Protein AF-0000000078704889 (afdb_homodimer)

Nearest PDB structures (foldseek):
  6ywx-assembly1_5  TM=8.120E-01  e=1.364E-15  Neurospora crassa OR74A
  7odt-assembly1_c  TM=8.079E-01  e=2.247E-14  Homo sapiens
  7o9m-assembly1_c  TM=8.014E-01  e=1.090E-13  Homo sapiens
  5mrc-assembly1_5  TM=7.726E-01  e=6.892E-14  Saccharomyces cerevisiae
  7r97-assembly1_B  TM=5.835E-01  e=5.509E-12  Escherichia coli K-12

pLDDT: mean 70.68, std 30.97, range [15.88, 98.62]

InterPro domains:
  IPR000999 Ribonuclease III domain [PF14622] (103-227)
  IPR000999 Ribonuclease III domain [PS50142] (88-213)
  IPR000999 Ribonuclease III domain [SM00535] (103-234)
  IPR000999 Ribonuclease III domain [cd00593] (103-233)
  IPR014720 Double-stranded RNA-binding domain [SM00358] (245-313)
  IPR036389 Ribonuclease III, endonuclease domain superfamily [G3DSA:1.10.1520.10] (62-235)
  IPR036389 Ribonuclease III, endonuclease domain superfamily [SSF69065] (86-232)
  IPR044443 Large ribosomal subunit protein mL44, dsRNA binding domain, fungi [cd19873] (228-315)
  IPR044444 Large ribosomal subunit protein mL44, dsRNA binding domain, metazoa [PF22892] (241-327)

Solvent-accessible surface area (backbone atoms only — not comparable to full-atom values): 40561 Å² total; per-residue (Å²): 132,91,73,92,70,95,81,94,80,95,79,93,76,88,87,79,90,78,88,74,87,79,79,86,74,84,79,84,79,80,86,74,83,80,83,72,78,76,80,73,80,76,74,78,74,76,72,76,80,73,79,83,69,79,79,76,81,71,81,74,79,70,78,77,72,75,74,72,76,71,77,72,70,71,70,74,73,74,66,66,58,82,72,47,62,64,56,53,51,51,41,26,68,73,60,35,58,78,68,95,46,72,63,52,60,53,35,26,28,21,36,61,72,51,32,85,84,35,19,53,55,28,22,55,47,10,49,32,48,51,50,33,57,47,39,55,47,50,53,52,32,24,69,63,37,50,45,70,54,47,49,50,51,44,49,55,66,65,25,59,68,46,35,16,49,45,21,52,76,65,47,43,78,80,63,47,37,37,61,60,71,74,60,84,81,70,80,84,45,56,65,54,45,34,51,49,35,20,43,32,37,23,7,46,42,17,46,35,22,60,77,61,16,53,66,51,29,48,52,52,44,46,65,57,56,66,63,45,87,65,68,55,64,60,52,47,50,57,50,38,72,72,42,64,31,62,59,50,49,41,51,52,26,52,75,68,71,42,55,69,65,42,77,40,81,74,44,74,42,46,81,89,41,101,65,34,38,26,32,22,34,28,21,44,73,90,42,75,59,22,49,20,61,23,76,38,66,69,50,2,43,45,39,4,33,40,40,28,47,48,56,53,31,62,41,67,50,86,87,68,80,52,35,85,65,61,58,77,77,75,59,73,76,64,65,59,77,71,81,74,77,80,129,136,90,78,78,86,78,78,88,78,82,75,90,72,90,80,82,80,73,87,84,83,85,76,84,72,83,76,74,85,76,87,76,86,83,82,76,82,79,81,73,75,77,73,77,75,76,75,78,77,74,81,80,71,78,78,76,82,72,82,76,78,71,76,77,71,74,73,72,74,73,77,70,73,69,70,73,71,75,67,65,59,81,71,48,62,63,56,53,50,50,42,26,69,72,59,33,60,77,67,96,47,72,63,53,58,52,36,27,28,21,36,60,72,51,31,84,82,36,20,54,56,29,23,55,45,10,48,32,46,52,51,32,57,47,40,54,46,51,51,52,31,24,68,63,36,50,45,70,56,47,50,50,50,42,48,55,64,65,26,59,68,47,36,17,48,45,20,54,76,64,48,43,78,80,64,47,38,37,60,62,69,77,59,85,82,73,80,87,42,56,65,55,47,35,52,50,35,20,43,32,38,23,6,46,42,18,44,36,22,59,75,63,16,53,66,52,27,49,52,52,43,48,65,58,55,66,63,45,86,66,68,53,65,60,52,49,49,56,50,36,72,70,46,63,31,62,60,51,48,40,52,52,27,51,76,68,71,43,56,69,65,42,80,41,81,73,46,73,43,45,81,90,41,102,63,34,38,26,32,21,33,28,23,44,74,90,44,75,58,22,50,19,60,25,76,38,65,69,50,2,44,46,38,4,34,40,42,27,47,48,56,54,32,62,41,68,49,87,86,68,83,52,35,85,66,63,59,78,78,76,60,74,76,65,66,59,80,72,83,73,76,80,127

Secondary structure (DSSP, 8-state):
--------------------------------------------------------------------------TTS-------HHHHHHHHHHH----SSHHHHHHHTB-TTT-SS-SHHHHHHHHHHHHHHHHHHHHHH-TTS-HHHHHHHHHHHT-HHHHHHHHHHHTGGGT-B-GGGG----TTHHHHHHHHHHHHHHHHHHHHHHHH-HHHHHHHHIIIIISS---HHHHHHHHHHHS-HHHHHHHHHHHTT-PPEEEEEEEEE-TTSSS-EEEEEEEETTEEEEEEEESSHHHHHHHHHHHHHHHHHT---SS---GGGS-GGG-------------/--------------------------------------------------------------------------TTS-------HHHHHHHHHHH----SSHHHHHHHTB-TTT-SS-SHHHHHHHHHHHHHHHHHHHHHH-TTS-HHHHHHHHHHHT-HHHHHHHHHHHTGGGT-B-GGGG----TTHHHHHHHHHHHHHHHHHHHHHHHH-HHHHHHHHIIIIISS---HHHHHHHHHHHS-HHHHHHHHHHHTT-PPEEEEEEEEE-TTSSS-EEEEEEEETTEEEEEEEESSHHHHHHHHHHHHHHHHHT---SSPPPGGGS-GGG-------------

Sequence (686 aa):
MNSLVVASLIASRSAVYSSRSIGTSTFCLAASSILATRISPTNTTIPCMPSLRNFSTSMIQSDLHSTTIALESDVSKDSKPLDNKAQVAAFSARTGILFDTPDILSLVMTHKSAHLESNDRYVYLGSTVLKTFVTEYVLAKYPLMQADIAERVIEAYISTSVVASVGQTLGVHLLMRWKGSTDANSNAVSDGVNTVRASVMHALIGAVYQHKGPHAARTLIHKHFLSRATDVQSIVEAQLKMDKPRKLLAITCKNLKKPKPISRLLGETGRLSSRSVFLVGVYCGIEKIGEGYGSSIKMAEQRACIDALSKHFLTQIKDITLPSDTTTDSEETTTFFEKLPEQMNSLVVASLIASRSAVYSSRSIGTSTFCLAASSILATRISPTNTTIPCMPSLRNFSTSMIQSDLHSTTIALESDVSKDSKPLDNKAQVAAFSARTGILFDTPDILSLVMTHKSAHLESNDRYVYLGSTVLKTFVTEYVLAKYPLMQADIAERVIEAYISTSVVASVGQTLGVHLLMRWKGSTDANSNAVSDGVNTVRASVMHALIGAVYQHKGPHAARTLIHKHFLSRATDVQSIVEAQLKMDKPRKLLAITCKNLKKPKPISRLLGETGRLSSRSVFLVGVYCGIEKIGEGYGSSIKMAEQRACIDALSKHFLTQIKDITLPSDTTTDSEETTTFFEKLPEQ

Radius of gyration: 35.16 Å; Cα contacts (8 Å, |Δi|>4): 835; chains: 2; bounding box: 85×105×104 Å

Organism: Batrachochytrium dendrobatidis (strain JAM81 / FGSC 10211) (NCBI:txid684364)

Foldseek 3Di:
DDDDDDDDDDDDDDDDDDDDDDDDDPDPDDPDDPPPPPPDPDPPDPPDPDDPDDPDPPPPPPPPPVPPPPPPPVLPPPPPDLVPPVVVVVLCVQQVDDFPDPVLLLQLQEDCQSDVSHLQVLLVQLLVLLLVLLLLVLCQFFVQADPVLSVQLSCQLLPLQNLLVLLVVSPSLVRHDHPCVPPPDDPVCPVVSSNSSSSSSSSSLSSCCVRVHSVRSSVSSCVRRVPDDDPSLVSLLVVLLVPQLQVVLQVSCVVVVFAGKDKDWDDWPQPVHPQIKTKMFIDTVPDTQFIAIDSDPVRRVSRRSSRNVSVNRNRTDDDTDGPVNDPPPVPPPPPPDDDDPDD/DPDPPDDPPDDDDDDDDDDDDDDPDPDPDDDDDDDDDDPDPPPPDPPPPDDPDDPDPPPPPPPPPVPPPPPCPVLPPPPPDLVPPVVVVVLCVQQVDDFPDPVLLLQLQEDCQSDVSHLQVLLVQLLVLLLVLLLLVLCQFFVQADPVLSVQLSCQLLPLQNLLVLLVVSPSLVRHDHPCVPPPDDPVCPVVSSNSSSSSSSSSLSSCCVRVHSVRSSVSSCVRRVPDDDPSLVSLLVVLLVVQLQVVLQVSCVVVVFAGKDKDWDDWPQPVHPQIKTKMFIDTVPDTQFIAIDSDPVRRVSRRSSRNVSVNRNRTDDDTDGPVNDPPPVPPPPPPDDDDPDD

Structure (mmCIF, N/CA/C/O backbone):
data_AF-0000000078704889-model_v1
#
loop_
_entity.id
_entity.type
_entity.pdbx_description
1 polymer 'RNase III domain-containing protein'
#
loop_
_atom_site.group_PDB
_atom_site.id
_atom_site.type_symbol
_atom_site.label_atom_id
_atom_site.label_alt_id
_atom_site.label_comp_id
_atom_site.label_asym_id
_atom_site.label_entity_id
_atom_site.label_seq_id
_atom_site.pdbx_PDB_ins_code
_atom_site.Cartn_x
_atom_site.Cartn_y
_atom_site.Cartn_z
_atom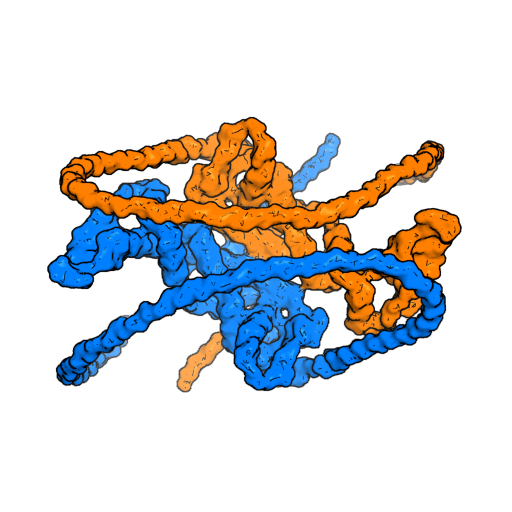_site.occupancy
_atom_site.B_iso_or_equiv
_atom_site.auth_seq_id
_atom_site.auth_comp_id
_atom_site.auth_asym_id
_atom_site.auth_atom_id
_atom_site.pdbx_PDB_model_num
ATOM 1 N N . MET A 1 1 ? -19.734 -46.719 20.797 1 18.75 1 MET A N 1
ATOM 2 C CA . MET A 1 1 ? -20.531 -47.531 19.891 1 18.75 1 MET A CA 1
ATOM 3 C C . MET A 1 1 ? -21.547 -46.688 19.141 1 18.75 1 MET A C 1
ATOM 5 O O . MET A 1 1 ? -22.453 -47.219 18.5 1 18.75 1 MET A O 1
ATOM 9 N N . ASN A 1 2 ? -21.719 -45.375 19.297 1 18.22 2 ASN A N 1
ATOM 10 C CA . ASN A 1 2 ? -22.938 -44.656 19.016 1 18.22 2 ASN A CA 1
ATOM 11 C C . ASN A 1 2 ? -23.188 -44.531 17.5 1 18.22 2 ASN A C 1
ATOM 13 O O . ASN A 1 2 ? -22.359 -44 16.766 1 18.22 2 ASN A O 1
ATOM 17 N N . SER A 1 3 ? -24.297 -45.219 16.797 1 19.09 3 SER A N 1
ATOM 18 C CA . SER A 1 3 ? -25 -45.719 15.625 1 19.09 3 SER A CA 1
ATOM 19 C C . SER A 1 3 ? -25.719 -44.625 14.875 1 19.09 3 SER A C 1
ATOM 21 O O . SER A 1 3 ? -26.719 -44.875 14.188 1 19.09 3 SER A O 1
ATOM 23 N N . LEU A 1 4 ? -25.469 -43.344 14.922 1 19.02 4 LEU A N 1
ATOM 24 C CA . LEU A 1 4 ? -26.578 -42.5 14.492 1 19.02 4 LEU A CA 1
ATOM 25 C C . LEU A 1 4 ? -26.953 -42.812 13.039 1 19.02 4 LEU A C 1
ATOM 27 O O . LEU A 1 4 ? -26.078 -42.812 12.164 1 19.02 4 LEU A O 1
ATOM 31 N N . VAL A 1 5 ? -28.266 -43.062 12.484 1 17.39 5 VAL A N 1
ATOM 32 C CA . VAL A 1 5 ? -29.266 -43.656 11.609 1 17.39 5 VAL A CA 1
ATOM 33 C C . VAL A 1 5 ? -29.547 -42.719 10.422 1 17.39 5 VAL A C 1
ATOM 35 O O . VAL A 1 5 ? -30.047 -43.156 9.391 1 17.39 5 VAL A O 1
ATOM 38 N N . VAL A 1 6 ? -29.266 -41.438 10.188 1 18.83 6 VAL A N 1
ATOM 39 C CA . VAL A 1 6 ? -30.359 -40.688 9.586 1 18.83 6 VAL A CA 1
ATOM 40 C C . VAL A 1 6 ? -30.594 -41.188 8.156 1 18.83 6 VAL A C 1
ATOM 42 O O . VAL A 1 6 ? -29.656 -41.219 7.348 1 18.83 6 VAL A O 1
ATOM 45 N N . ALA A 1 7 ? -31.844 -41.562 7.547 1 17.03 7 ALA A N 1
ATOM 46 C CA . ALA A 1 7 ? -32.688 -42.344 6.633 1 17.03 7 ALA A CA 1
ATOM 47 C C . ALA A 1 7 ? -32.812 -41.656 5.277 1 17.03 7 ALA A C 1
ATOM 49 O O . ALA A 1 7 ? -32.5 -42.25 4.242 1 17.03 7 ALA A O 1
ATOM 50 N N . SER A 1 8 ? -34 -40.938 4.824 1 17.31 8 SER A N 1
ATOM 51 C CA . SER A 1 8 ? -35.062 -41.375 3.928 1 17.31 8 SER A CA 1
ATOM 52 C C . SER A 1 8 ? -34.812 -40.875 2.506 1 17.31 8 SER A C 1
ATOM 54 O O . SER A 1 8 ? -34.062 -39.938 2.293 1 17.31 8 SER A O 1
ATOM 56 N N . LEU A 1 9 ? -35.906 -41.125 1.293 1 17.23 9 LEU A N 1
ATOM 57 C CA . LEU A 1 9 ? -36.344 -41.75 0.036 1 17.23 9 LEU A CA 1
ATOM 58 C C . LEU A 1 9 ? -36.719 -40.688 -0.993 1 17.23 9 LEU A C 1
ATOM 60 O O . LEU A 1 9 ? -36.875 -41 -2.176 1 17.23 9 LEU A O 1
ATOM 64 N N . ILE A 1 10 ? -36.969 -39.375 -0.945 1 17.42 10 ILE A N 1
ATOM 65 C CA . ILE A 1 10 ? -38.125 -38.938 -1.678 1 17.42 10 ILE A CA 1
ATOM 66 C C . ILE A 1 10 ? -37.844 -38.938 -3.176 1 17.42 10 ILE A C 1
ATOM 68 O O . ILE A 1 10 ? -36.844 -38.375 -3.617 1 17.42 10 ILE A O 1
ATOM 72 N N . ALA A 1 11 ? -38.812 -39.406 -4.273 1 16.72 11 ALA A N 1
ATOM 73 C CA . ALA A 1 11 ? -39.188 -40 -5.551 1 16.72 11 ALA A CA 1
ATOM 74 C C . ALA A 1 11 ? -39.375 -38.938 -6.633 1 16.72 11 ALA A C 1
ATOM 76 O O . ALA A 1 11 ? -39.125 -39.188 -7.816 1 16.72 11 ALA A O 1
ATOM 77 N N . SER A 1 12 ? -39.844 -37.719 -6.555 1 16.66 12 SER A N 1
ATOM 78 C CA . SER A 1 12 ? -40.906 -37.375 -7.492 1 16.66 12 SER A CA 1
ATOM 79 C C . SER A 1 12 ? -40.375 -37.188 -8.906 1 16.66 12 SER A C 1
ATOM 81 O O . SER A 1 12 ? -39.25 -36.688 -9.078 1 16.66 12 SER A O 1
ATOM 83 N N . ARG A 1 13 ? -41.188 -37.469 -10.195 1 16.41 13 ARG A N 1
ATOM 84 C CA . ARG A 1 13 ? -41.344 -37.969 -11.562 1 16.41 13 ARG A CA 1
ATOM 85 C C . ARG A 1 13 ? -41.344 -36.812 -12.57 1 16.41 13 ARG A C 1
ATOM 87 O O . ARG A 1 13 ? -41.281 -37.062 -13.773 1 16.41 13 ARG A O 1
ATOM 94 N N . SER A 1 14 ? -41.625 -35.562 -12.359 1 16.67 14 SER A N 1
ATOM 95 C CA . SER A 1 14 ? -42.531 -34.969 -13.352 1 16.67 14 SER A CA 1
ATOM 96 C C . SER A 1 14 ? -41.844 -34.875 -14.711 1 16.67 14 SER A C 1
ATOM 98 O O . SER A 1 14 ? -40.625 -34.656 -14.805 1 16.67 14 SER A O 1
ATOM 100 N N . ALA A 1 15 ? -42.688 -35 -15.875 1 17.16 15 ALA A N 1
ATOM 101 C CA . ALA A 1 15 ? -42.812 -35.406 -17.266 1 17.16 15 ALA A CA 1
ATOM 102 C C . ALA A 1 15 ? -42.25 -34.375 -18.219 1 17.16 15 ALA A C 1
ATOM 104 O O . ALA A 1 15 ? -41.938 -33.25 -17.797 1 17.16 15 ALA A O 1
ATOM 105 N N . VAL A 1 16 ? -43.031 -33.875 -19.328 1 17.02 16 VAL A N 1
ATOM 106 C CA . VAL A 1 16 ? -43.094 -34.188 -20.75 1 17.02 16 VAL A CA 1
ATOM 107 C C . VAL A 1 16 ? -42.594 -33 -21.578 1 17.02 16 VAL A C 1
ATOM 109 O O . VAL A 1 16 ? -41.781 -33.188 -22.5 1 17.02 16 VAL A O 1
ATOM 112 N N . TYR A 1 17 ? -43.25 -31.766 -21.656 1 16.89 17 TYR A N 1
ATOM 113 C CA . TYR A 1 17 ? -43.844 -31.328 -22.922 1 16.89 17 TYR A CA 1
ATOM 114 C C . TYR A 1 17 ? -42.781 -30.672 -23.812 1 16.89 17 TYR A C 1
ATOM 116 O O . TYR A 1 17 ? -41.812 -30.125 -23.312 1 16.89 17 TYR A O 1
ATOM 124 N N . SER A 1 18 ? -42.906 -30.719 -25.266 1 16.86 18 SER A N 1
ATOM 125 C CA . SER A 1 18 ? -42.344 -30.812 -26.609 1 16.86 18 SER A CA 1
ATOM 126 C C . SER A 1 18 ? -42.125 -29.438 -27.219 1 16.86 18 SER A C 1
ATOM 128 O O . SER A 1 18 ? -41.312 -29.281 -28.141 1 16.86 18 SER A O 1
ATOM 130 N N . SER A 1 19 ? -42.75 -28.312 -26.812 1 17.48 19 SER A N 1
ATOM 131 C CA . SER A 1 19 ? -43.219 -27.516 -27.938 1 17.48 19 SER A CA 1
ATOM 132 C C . SER A 1 19 ? -42.062 -26.828 -28.672 1 17.48 19 SER A C 1
ATOM 134 O O . SER A 1 19 ? -41.094 -26.406 -28.047 1 17.48 19 SER A O 1
ATOM 136 N N . ARG A 1 20 ? -42.062 -26.781 -30.125 1 17.69 20 ARG A N 1
ATOM 137 C CA . ARG A 1 20 ? -41.406 -26.688 -31.422 1 17.69 20 ARG A CA 1
ATOM 138 C C . ARG A 1 20 ? -41.219 -25.234 -31.844 1 17.69 20 ARG A C 1
ATOM 140 O O . ARG A 1 20 ? -40.938 -24.953 -33 1 17.69 20 ARG A O 1
ATOM 147 N N . SER A 1 21 ? -41.125 -24.219 -30.938 1 16.97 21 SER A N 1
ATOM 148 C CA . SER A 1 21 ? -41.406 -22.938 -31.578 1 16.97 21 SER A CA 1
ATOM 149 C C . SER A 1 21 ? -40.344 -22.609 -32.625 1 16.97 21 SER A C 1
ATOM 151 O O . SER A 1 21 ? -39.156 -22.828 -32.406 1 16.97 21 SER A O 1
ATOM 153 N N . ILE A 1 22 ? -40.812 -22.234 -33.844 1 18 22 ILE A N 1
ATOM 154 C CA . ILE A 1 22 ? -40.531 -22 -35.25 1 18 22 ILE A CA 1
ATOM 155 C C . ILE A 1 22 ? -39.594 -20.797 -35.406 1 18 22 ILE A C 1
ATOM 157 O O . ILE A 1 22 ? -39.594 -19.906 -34.531 1 18 22 ILE A O 1
ATOM 161 N N . GLY A 1 23 ? -38.969 -20.625 -36.625 1 17.98 23 GLY A N 1
ATOM 162 C CA . GLY A 1 23 ? -37.781 -20.266 -37.406 1 17.98 23 GLY A CA 1
ATOM 163 C C . GLY A 1 23 ? -37.781 -18.812 -37.812 1 17.98 23 GLY A C 1
ATOM 164 O O . GLY A 1 23 ? -36.875 -18.391 -38.562 1 17.98 23 GLY A O 1
ATOM 165 N N . THR A 1 24 ? -38.656 -17.844 -37.188 1 17.94 24 THR A N 1
ATOM 166 C CA . THR A 1 24 ? -38.969 -16.766 -38.125 1 17.94 24 THR A CA 1
ATOM 167 C C . THR A 1 24 ? -37.688 -16.016 -38.5 1 17.94 24 THR A C 1
ATOM 169 O O . THR A 1 24 ? -36.75 -15.891 -37.688 1 17.94 24 THR A O 1
ATOM 172 N N . SER A 1 25 ? -37.594 -15.539 -39.844 1 17.81 25 SER A N 1
ATOM 173 C CA . SER A 1 25 ? -36.844 -15.141 -41.031 1 17.81 25 SER A CA 1
ATOM 174 C C . SER A 1 25 ? -36.438 -13.664 -40.969 1 17.81 25 SER A C 1
ATOM 176 O O . SER A 1 25 ? -36.094 -13.078 -41.969 1 17.81 25 SER A O 1
ATOM 178 N N . THR A 1 26 ? -36 -13.117 -39.812 1 18.48 26 THR A N 1
ATOM 179 C CA . THR A 1 26 ? -35.906 -11.656 -39.781 1 18.48 26 THR A CA 1
ATOM 180 C C . THR A 1 26 ? -34.969 -11.148 -40.875 1 18.48 26 THR A C 1
ATOM 182 O O . THR A 1 26 ? -33.812 -11.633 -40.969 1 18.48 26 THR A O 1
ATOM 185 N N . PHE A 1 27 ? -35.562 -10.312 -41.812 1 17.53 27 PHE A N 1
ATOM 186 C CA . PHE A 1 27 ? -35.281 -9.594 -43.062 1 17.53 27 PHE A CA 1
ATOM 187 C C . PHE A 1 27 ? -34.188 -8.555 -42.844 1 17.53 27 PHE A C 1
ATOM 189 O O . PHE A 1 27 ? -34.156 -7.887 -41.812 1 17.53 27 PHE A O 1
ATOM 196 N N . CYS A 1 28 ? -33.031 -8.609 -43.625 1 18.86 28 CYS A N 1
ATOM 197 C CA . CYS A 1 28 ? -31.672 -8.148 -43.781 1 18.86 28 CYS A CA 1
ATOM 198 C C . CYS A 1 28 ? -31.641 -6.715 -44.312 1 18.86 28 CYS A C 1
ATOM 200 O O . CYS A 1 28 ? -30.609 -6.258 -44.812 1 18.86 28 CYS A O 1
ATOM 202 N N . LEU A 1 29 ? -32.844 -5.93 -43.969 1 16.8 29 LEU A N 1
ATOM 203 C CA . LEU A 1 29 ? -32.875 -4.84 -44.938 1 16.8 29 LEU A CA 1
ATOM 204 C C . LEU A 1 29 ? -31.578 -4.062 -44.938 1 16.8 29 LEU A C 1
ATOM 206 O O . LEU A 1 29 ? -30.828 -4.086 -43.938 1 16.8 29 LEU A O 1
ATOM 210 N N . ALA A 1 30 ? -31.516 -2.99 -45.906 1 17.03 30 ALA A N 1
ATOM 211 C CA . ALA A 1 30 ? -30.812 -2.355 -47 1 17.03 30 ALA A CA 1
ATOM 212 C C . ALA A 1 30 ? -30.016 -1.14 -46.531 1 17.03 30 ALA A C 1
ATOM 214 O O . ALA A 1 30 ? -30.594 -0.201 -45.969 1 17.03 30 ALA A O 1
ATOM 215 N N . ALA A 1 31 ? -28.797 -1.253 -46 1 18.66 31 ALA A N 1
ATOM 216 C CA . ALA A 1 31 ? -27.812 -0.302 -45.469 1 18.66 31 ALA A CA 1
ATOM 217 C C . ALA A 1 31 ? -27.422 0.727 -46.531 1 18.66 31 ALA A C 1
ATOM 219 O O . ALA A 1 31 ? -26.562 0.462 -47.375 1 18.66 31 ALA A O 1
ATOM 220 N N . SER A 1 32 ? -28.609 1.378 -47.094 1 15.88 32 SER A N 1
ATOM 221 C CA . SER A 1 32 ? -28.219 2.107 -48.281 1 15.88 32 SER A CA 1
ATOM 222 C C . SER A 1 32 ? -27.078 3.086 -48 1 15.88 32 SER A C 1
ATOM 224 O O . SER A 1 32 ? -26.703 3.273 -46.844 1 15.88 32 SER A O 1
ATOM 226 N N . SER A 1 33 ? -27.391 4.48 -48.25 1 16.91 33 SER A N 1
ATOM 227 C CA . SER A 1 33 ? -26.922 5.41 -49.281 1 16.91 33 SER A CA 1
ATOM 228 C C . SER A 1 33 ? -25.844 6.332 -48.719 1 16.91 33 SER A C 1
ATOM 230 O O . SER A 1 33 ? -25.906 6.746 -47.531 1 16.91 33 SER A O 1
ATOM 232 N N . ILE A 1 34 ? -24.609 6.406 -49.344 1 19.69 34 ILE A N 1
ATOM 233 C CA . ILE A 1 34 ? -23.203 6.816 -49.281 1 19.69 34 ILE A CA 1
ATOM 234 C C . ILE A 1 34 ? -23.109 8.336 -49.375 1 19.69 34 ILE A C 1
ATOM 236 O O . ILE A 1 34 ? -22.031 8.906 -49.281 1 19.69 34 ILE A O 1
ATOM 240 N N . LEU A 1 35 ? -24.328 9.148 -49.219 1 17.69 35 LEU A N 1
ATOM 241 C CA . LEU A 1 35 ? -24.094 10.297 -50.062 1 17.69 35 LEU A CA 1
ATOM 242 C C . LEU A 1 35 ? -22.953 11.156 -49.531 1 17.69 35 LEU A C 1
ATOM 244 O O . LEU A 1 35 ? -22.891 11.422 -48.344 1 17.69 35 LEU A O 1
ATOM 248 N N . ALA A 1 36 ? -21.875 11.422 -50.344 1 19.78 36 ALA A N 1
ATOM 249 C CA . ALA A 1 36 ? -20.516 11.969 -50.469 1 19.78 36 ALA A CA 1
ATOM 250 C C . ALA A 1 36 ? -20.531 13.484 -50.312 1 19.78 36 ALA A C 1
ATOM 252 O O . ALA A 1 36 ? -19.469 14.117 -50.344 1 19.78 36 ALA A O 1
ATOM 253 N N . THR A 1 37 ? -21.641 14.07 -49.562 1 17.77 37 THR A N 1
ATOM 254 C CA . THR A 1 37 ? -21.688 15.445 -50.031 1 17.77 37 THR A CA 1
ATOM 255 C C . THR A 1 37 ? -20.406 16.188 -49.719 1 17.77 37 THR A C 1
ATOM 257 O O . THR A 1 37 ? -19.844 16.016 -48.625 1 17.77 37 THR A O 1
ATOM 260 N N . ARG A 1 38 ? -19.828 16.891 -50.688 1 19.39 38 ARG A N 1
ATOM 261 C CA . ARG A 1 38 ? -18.656 17.625 -51.156 1 19.39 38 ARG A CA 1
ATOM 262 C C . ARG A 1 38 ? -18.469 18.922 -50.406 1 19.39 38 ARG A C 1
ATOM 264 O O . ARG A 1 38 ? -19.219 19.891 -50.594 1 19.39 38 ARG A O 1
ATOM 271 N N . ILE A 1 39 ? -18.391 18.828 -49 1 19.27 39 ILE A N 1
ATOM 272 C CA . ILE A 1 39 ? -18.484 20.109 -48.312 1 19.27 39 ILE A CA 1
ATOM 273 C C . ILE A 1 39 ? -17.312 21 -48.75 1 19.27 39 ILE A C 1
ATOM 275 O O . ILE A 1 39 ? -16.156 20.594 -48.688 1 19.27 39 ILE A O 1
ATOM 279 N N . SER A 1 40 ? -17.719 22 -49.531 1 18.55 40 SER A N 1
ATOM 280 C CA . SER A 1 40 ? -16.938 23.016 -50.25 1 18.55 40 SER A CA 1
ATOM 281 C C . SER A 1 40 ? -16.078 23.812 -49.281 1 18.55 40 SER A C 1
ATOM 283 O O . SER A 1 40 ? -16.438 24.016 -48.125 1 18.55 40 SER A O 1
ATOM 285 N N . PRO A 1 41 ? -14.789 24.047 -49.625 1 21.94 41 PRO A N 1
ATOM 286 C CA . PRO A 1 41 ? -13.562 24.484 -48.969 1 21.94 41 PRO A CA 1
ATOM 287 C C . PRO A 1 41 ? -13.602 25.969 -48.594 1 21.94 41 PRO A C 1
ATOM 289 O O . PRO A 1 41 ? -12.633 26.484 -48.031 1 21.94 41 PRO A O 1
ATOM 292 N N . THR A 1 42 ? -14.945 26.516 -48.438 1 19.31 42 THR A N 1
ATOM 293 C CA . THR A 1 42 ? -14.812 27.938 -48.781 1 19.31 42 THR A CA 1
ATOM 294 C C . THR A 1 42 ? -13.766 28.609 -47.906 1 19.31 42 THR A C 1
ATOM 296 O O . THR A 1 42 ? -13.578 28.219 -46.75 1 19.31 42 THR A O 1
ATOM 299 N N . ASN A 1 43 ? -13.023 29.562 -48.469 1 20.22 43 ASN A N 1
ATOM 300 C CA . ASN A 1 43 ? -11.789 30.328 -48.469 1 20.22 43 ASN A CA 1
ATOM 301 C C . ASN A 1 43 ? -11.812 31.391 -47.375 1 20.22 43 ASN A C 1
ATOM 303 O O . ASN A 1 43 ? -10.938 32.25 -47.312 1 20.22 43 ASN A O 1
ATOM 307 N N . THR A 1 44 ? -12.727 31.188 -46.281 1 19.38 44 THR A N 1
ATOM 308 C CA . THR A 1 44 ? -13.039 32.5 -45.75 1 19.38 44 THR A CA 1
ATOM 309 C C . THR A 1 44 ? -11.781 33.219 -45.25 1 19.38 44 THR A C 1
ATOM 311 O O . THR A 1 44 ? -10.953 32.594 -44.562 1 19.38 44 THR A O 1
ATOM 314 N N . THR A 1 45 ? -11.57 34.375 -45.844 1 20.19 45 THR A N 1
ATOM 315 C CA . THR A 1 45 ? -10.57 35.438 -45.875 1 20.19 45 THR A CA 1
ATOM 316 C C . THR A 1 45 ? -10.352 36 -44.469 1 20.19 45 THR A C 1
ATOM 318 O O . THR A 1 45 ? -11.312 36.375 -43.781 1 20.19 45 THR A O 1
ATOM 321 N N . ILE A 1 46 ? -9.383 35.438 -43.75 1 21.42 46 ILE A N 1
ATOM 322 C CA . ILE A 1 46 ? -9.031 35.719 -42.375 1 21.42 46 ILE A CA 1
ATOM 323 C C . ILE A 1 46 ? -8.617 37.188 -42.25 1 21.42 46 ILE A C 1
ATOM 325 O O . ILE A 1 46 ? -7.59 37.594 -42.812 1 21.42 46 ILE A O 1
ATOM 329 N N . PRO A 1 47 ? -9.656 38.094 -42.469 1 20.33 47 PRO A N 1
ATOM 330 C CA . PRO A 1 47 ? -9.133 39.438 -42.562 1 20.33 47 PRO A CA 1
ATOM 331 C C . PRO A 1 47 ? -8.266 39.812 -41.344 1 20.33 47 PRO A C 1
ATOM 333 O O . PRO A 1 47 ? -8.391 39.219 -40.281 1 20.33 47 PRO A O 1
ATOM 336 N N . CYS A 1 48 ? -7.102 40.438 -41.656 1 21.34 48 CYS A N 1
ATOM 337 C CA . CYS A 1 48 ? -5.914 40.906 -40.938 1 21.34 48 CYS A CA 1
ATOM 338 C C . CYS A 1 48 ? -6.273 41.938 -39.875 1 21.34 48 CYS A C 1
ATOM 340 O O . CYS A 1 48 ? -6.938 42.938 -40.188 1 21.34 48 CYS A O 1
ATOM 342 N N . MET A 1 49 ? -6.641 41.406 -38.656 1 19.56 49 MET A N 1
ATOM 343 C CA . MET A 1 49 ? -7.141 42.25 -37.562 1 19.56 49 MET A CA 1
ATOM 344 C C . MET A 1 49 ? -6.238 43.469 -37.375 1 19.56 49 MET A C 1
ATOM 346 O O . MET A 1 49 ? -5.023 43.312 -37.219 1 19.56 49 MET A O 1
ATOM 350 N N . PRO A 1 50 ? -6.773 44.531 -37.906 1 19.62 50 PRO A N 1
ATOM 351 C CA . PRO A 1 50 ? -6.055 45.812 -37.906 1 19.62 50 PRO A CA 1
ATOM 352 C C . PRO A 1 50 ? -5.465 46.156 -36.531 1 19.62 50 PRO A C 1
ATOM 354 O O . PRO A 1 50 ? -5.828 45.531 -35.531 1 19.62 50 PRO A O 1
ATOM 357 N N . SER A 1 51 ? -4.645 47.188 -36.562 1 20.3 51 SER A N 1
ATOM 358 C CA . SER A 1 51 ? -3.629 47.938 -35.844 1 20.3 51 SER A CA 1
ATOM 359 C C . SER A 1 51 ? -4.207 48.531 -34.562 1 20.3 51 SER A C 1
ATOM 361 O O . SER A 1 51 ? -5.238 49.219 -34.625 1 20.3 51 SER A O 1
ATOM 363 N N . LEU A 1 52 ? -4.074 47.844 -33.438 1 19.62 52 LEU A N 1
ATOM 364 C CA . LEU A 1 52 ? -4.637 48.219 -32.125 1 19.62 52 LEU A CA 1
ATOM 365 C C . LEU A 1 52 ? -4.254 49.625 -31.75 1 19.62 52 LEU A C 1
ATOM 367 O O . LEU A 1 52 ? -3.07 49.969 -31.688 1 19.62 52 LEU A O 1
ATOM 371 N N . ARG A 1 53 ? -5.113 50.5 -32.281 1 19.39 53 ARG A N 1
ATOM 372 C CA . ARG A 1 53 ? -4.957 51.938 -31.969 1 19.39 53 ARG A CA 1
ATOM 373 C C . ARG A 1 53 ? -4.715 52.125 -30.484 1 19.39 53 ARG A C 1
ATOM 375 O O . ARG A 1 53 ? -5.059 51.281 -29.672 1 19.39 53 ARG A O 1
ATOM 382 N N . ASN A 1 54 ? -4.207 53.281 -30.172 1 20.7 54 ASN A N 1
ATOM 383 C CA . ASN A 1 54 ? -3.514 54.062 -29.141 1 20.7 54 ASN A CA 1
ATOM 384 C C . ASN A 1 54 ? -4.414 54.312 -27.938 1 20.7 54 ASN A C 1
ATOM 386 O O . ASN A 1 54 ? -4.625 55.469 -27.547 1 20.7 54 ASN A O 1
ATOM 390 N N . PHE A 1 55 ? -5.344 53.344 -27.531 1 19.88 55 PHE A N 1
ATOM 391 C CA . PHE A 1 55 ? -6.336 53.969 -26.672 1 19.88 55 PHE A CA 1
ATOM 392 C C . PHE A 1 55 ? -5.668 54.625 -25.469 1 19.88 55 PHE A C 1
ATOM 394 O O . PHE A 1 55 ? -4.672 54.125 -24.938 1 19.88 55 PHE A O 1
ATOM 401 N N . SER A 1 56 ? -5.984 55.906 -25.328 1 20.81 56 SER A N 1
ATOM 402 C CA . SER A 1 56 ? -5.734 56.969 -24.359 1 20.81 56 SER A CA 1
ATOM 403 C C . SER A 1 56 ? -6.039 56.5 -22.938 1 20.81 56 SER A C 1
ATOM 405 O O . SER A 1 56 ? -7.023 55.781 -22.719 1 20.81 56 SER A O 1
ATOM 407 N N . THR A 1 57 ? -4.984 56.344 -22.094 1 20.8 57 THR A N 1
ATOM 408 C CA . THR A 1 57 ? -4.785 55.844 -20.75 1 20.8 57 THR A CA 1
ATOM 409 C C . THR A 1 57 ? -5.664 56.625 -19.75 1 20.8 57 THR A C 1
ATOM 411 O O . THR A 1 57 ? -5.324 57.719 -19.328 1 20.8 57 THR A O 1
ATOM 414 N N . SER A 1 58 ? -6.965 57.031 -20.172 1 22.02 58 SER A N 1
ATOM 415 C CA . SER A 1 58 ? -7.625 57.781 -19.109 1 22.02 58 SER A CA 1
ATOM 416 C C . SER A 1 58 ? -7.621 57 -17.812 1 22.02 58 SER A C 1
ATOM 418 O O . SER A 1 58 ? -7.773 55.781 -17.797 1 22.02 58 SER A O 1
ATOM 420 N N . MET A 1 59 ? -7.094 57.656 -16.703 1 21.64 59 MET A N 1
ATOM 421 C CA . MET A 1 59 ? -6.723 57.344 -15.328 1 21.64 59 MET A CA 1
ATOM 422 C C . MET A 1 59 ? -7.934 56.875 -14.531 1 21.64 59 MET A C 1
ATOM 424 O O . MET A 1 59 ? -8.742 57.688 -14.078 1 21.64 59 MET A O 1
ATOM 428 N N . ILE A 1 60 ? -8.828 55.938 -15.109 1 21.89 60 ILE A N 1
ATOM 429 C CA . ILE A 1 60 ? -10.023 55.688 -14.312 1 21.89 60 ILE A CA 1
ATOM 430 C C . ILE A 1 60 ? -9.625 55.25 -12.914 1 21.89 60 ILE A C 1
ATOM 432 O O . ILE A 1 60 ? -8.867 54.281 -12.766 1 21.89 60 ILE A O 1
ATOM 436 N N . GLN A 1 61 ? -9.719 56.094 -11.938 1 22.81 61 GLN A N 1
ATOM 437 C CA . GLN A 1 61 ? -9.656 56.031 -10.484 1 22.81 61 GLN A CA 1
ATOM 438 C C . GLN A 1 61 ? -10.594 54.938 -9.961 1 22.81 61 GLN A C 1
ATOM 440 O O . GLN A 1 61 ? -11.742 55.219 -9.602 1 22.81 61 GLN A O 1
ATOM 445 N N . SER A 1 62 ? -10.82 53.812 -10.75 1 22.92 62 SER A N 1
ATOM 446 C CA . SER A 1 62 ? -11.922 52.969 -10.281 1 22.92 62 SER A CA 1
ATOM 447 C C . SER A 1 62 ? -11.703 52.531 -8.844 1 22.92 62 SER A C 1
ATOM 449 O O . SER A 1 62 ? -10.578 52.219 -8.445 1 22.92 62 SER A O 1
ATOM 451 N N . ASP A 1 63 ? -12.609 52.969 -7.93 1 25.44 63 ASP A N 1
ATOM 452 C CA . ASP A 1 63 ? -12.953 52.594 -6.555 1 25.44 63 ASP A CA 1
ATOM 453 C C . ASP A 1 63 ? -13.023 51.094 -6.391 1 25.44 63 ASP A C 1
ATOM 455 O O . ASP A 1 63 ? -13.844 50.438 -7.035 1 25.44 63 ASP A O 1
ATOM 459 N N . LEU A 1 64 ? -11.867 50.5 -6.332 1 23.95 64 LEU A N 1
ATOM 460 C CA . LEU A 1 64 ? -11.805 49.062 -6.043 1 23.95 64 LEU A CA 1
ATOM 461 C C . LEU A 1 64 ? -12.68 48.719 -4.844 1 23.95 64 LEU A C 1
ATOM 463 O O . LEU A 1 64 ? -12.328 49.031 -3.703 1 23.95 64 LEU A O 1
ATOM 467 N N . HIS A 1 65 ? -14.031 49 -4.945 1 25.97 65 HIS A N 1
ATOM 468 C CA . HIS A 1 65 ? -14.914 48.375 -3.969 1 25.97 65 HIS A CA 1
ATOM 469 C C . HIS A 1 65 ? -14.594 46.875 -3.828 1 25.97 65 HIS A C 1
ATOM 471 O O . HIS A 1 65 ? -14.672 46.125 -4.801 1 25.97 65 HIS A O 1
ATOM 477 N N . SER A 1 66 ? -13.617 46.625 -3.033 1 24.78 66 SER A N 1
ATOM 478 C CA . SER A 1 66 ? -13.312 45.281 -2.574 1 24.78 66 SER A CA 1
ATOM 479 C C . SER A 1 66 ? -14.578 44.531 -2.152 1 24.78 66 SER A C 1
ATOM 481 O O . SER A 1 66 ? -15.219 44.906 -1.169 1 24.78 66 SER A O 1
ATOM 483 N N . THR A 1 67 ? -15.531 44.312 -3.105 1 27.19 67 THR A N 1
ATOM 484 C CA . THR A 1 67 ? -16.578 43.375 -2.738 1 27.19 67 THR A CA 1
ATOM 485 C C . THR A 1 67 ? -15.961 42.094 -2.145 1 27.19 67 THR A C 1
ATOM 487 O O . THR A 1 67 ? -15.281 41.344 -2.842 1 27.19 67 THR A O 1
ATOM 490 N N . THR A 1 68 ? -15.594 42.188 -0.881 1 26.25 68 THR A N 1
ATOM 491 C CA . THR A 1 68 ? -15.336 41 -0.062 1 26.25 68 THR A CA 1
ATOM 492 C C . THR A 1 68 ? -16.484 40 -0.196 1 26.25 68 THR A C 1
ATOM 494 O O . THR A 1 68 ? -17.609 40.281 0.205 1 26.25 68 THR A O 1
ATOM 497 N N . ILE A 1 69 ? -16.656 39.438 -1.349 1 26.92 69 ILE A N 1
ATOM 498 C CA . ILE A 1 69 ? -17.578 38.312 -1.35 1 26.92 69 ILE A CA 1
ATOM 499 C C . ILE A 1 69 ? -17.25 37.375 -0.194 1 26.92 69 ILE A C 1
ATOM 501 O O . ILE A 1 69 ? -16.188 36.75 -0.188 1 26.92 69 ILE A O 1
ATOM 505 N N . ALA A 1 70 ? -17.719 37.719 1.013 1 29.88 70 ALA A N 1
ATOM 506 C CA . ALA A 1 70 ? -17.828 36.812 2.15 1 29.88 70 ALA A CA 1
ATOM 507 C C . ALA A 1 70 ? -18.5 35.5 1.744 1 29.88 70 ALA A C 1
ATOM 509 O O . ALA A 1 70 ? -19.703 35.469 1.479 1 29.88 70 ALA A O 1
ATOM 510 N N . LEU A 1 71 ? -17.969 34.75 0.905 1 27.94 71 LEU A N 1
ATOM 511 C CA . LEU A 1 71 ? -18.516 33.406 0.839 1 27.94 71 LEU A CA 1
ATOM 512 C C . LEU A 1 71 ? -18.672 32.812 2.236 1 27.94 71 LEU A C 1
ATOM 514 O O . LEU A 1 71 ? -17.688 32.438 2.871 1 27.94 71 LEU A O 1
ATOM 518 N N . GLU A 1 72 ? -19.625 33.281 3.066 1 30.95 72 GLU A N 1
ATOM 519 C CA . GLU A 1 72 ? -20.156 32.625 4.262 1 30.95 72 GLU A CA 1
ATOM 520 C C . GLU A 1 72 ? -20.516 31.172 3.986 1 30.95 72 GLU A C 1
ATOM 522 O O . GLU A 1 72 ? -21.594 30.891 3.459 1 30.95 72 GLU A O 1
ATOM 527 N N . SER A 1 73 ? -19.812 30.438 3.248 1 33.56 73 SER A N 1
ATOM 528 C CA . SER A 1 73 ? -20.328 29.078 3.271 1 33.56 73 SER A CA 1
ATOM 529 C C . SER A 1 73 ? -20.547 28.594 4.699 1 33.56 73 SER A C 1
ATOM 531 O O . SER A 1 73 ? -19.625 28.562 5.508 1 33.56 73 SER A O 1
ATOM 533 N N . ASP A 1 74 ? -21.75 28.844 5.309 1 33.03 74 ASP A N 1
ATOM 534 C CA . ASP A 1 74 ? -22.438 28.375 6.516 1 33.03 74 ASP A CA 1
ATOM 535 C C . ASP A 1 74 ? -22.203 26.875 6.734 1 33.03 74 ASP A C 1
ATOM 537 O O . ASP A 1 74 ? -23.047 26.203 7.332 1 33.03 74 ASP A O 1
ATOM 541 N N . VAL A 1 75 ? -21.5 26.312 5.969 1 35.56 75 VAL A N 1
ATOM 542 C CA . VAL A 1 75 ? -21.375 24.875 6.191 1 35.56 75 VAL A CA 1
ATOM 543 C C . VAL A 1 75 ? -20.828 24.609 7.59 1 35.56 75 VAL A C 1
ATOM 545 O O . VAL A 1 75 ? -20.562 23.469 7.953 1 35.56 75 VAL A O 1
ATOM 548 N N . SER A 1 76 ? -20.312 25.641 8.289 1 37.31 76 SER A N 1
ATOM 549 C CA . SER A 1 76 ? -19.641 25.375 9.555 1 37.31 76 SER A CA 1
ATOM 550 C C . SER A 1 76 ? -20.625 24.828 10.586 1 37.31 76 SER A C 1
ATOM 552 O O . SER A 1 76 ? -20.203 24.219 11.578 1 37.31 76 SER A O 1
ATOM 554 N N . LYS A 1 77 ? -21.906 25.406 10.711 1 36.41 77 LYS A N 1
ATOM 555 C CA . LYS A 1 77 ? -22.719 25.297 11.922 1 36.41 77 LYS A CA 1
ATOM 556 C C . LYS A 1 77 ? -23.156 23.844 12.164 1 36.41 77 LYS A C 1
ATOM 558 O O . LYS A 1 77 ? -23.219 23.391 13.305 1 36.41 77 LYS A O 1
ATOM 563 N N . ASP A 1 78 ? -23.906 23.266 11.211 1 35.44 78 ASP A N 1
ATOM 564 C CA . ASP A 1 78 ? -24.719 22.109 11.578 1 35.44 78 ASP A CA 1
ATOM 565 C C . ASP A 1 78 ? -23.891 20.828 11.555 1 35.44 78 ASP A C 1
ATOM 567 O O . ASP A 1 78 ? -24.109 19.953 10.703 1 35.44 78 ASP A O 1
ATOM 571 N N . SER A 1 79 ? -22.641 20.938 11.617 1 39.75 79 SER A N 1
ATOM 572 C CA . SER A 1 79 ? -22.078 19.609 11.828 1 39.75 79 SER A CA 1
ATOM 573 C C . SER A 1 79 ? -22.781 18.891 12.984 1 39.75 79 SER A C 1
ATOM 575 O O . SER A 1 79 ? -22.547 19.219 14.156 1 39.75 79 SER A O 1
ATOM 577 N N . LYS A 1 80 ? -23.984 18.469 12.773 1 39.91 80 LYS A N 1
ATOM 578 C CA . LYS A 1 80 ? -24.75 17.703 13.742 1 39.91 80 LYS A CA 1
ATOM 579 C C . LYS A 1 80 ? -23.859 16.672 14.438 1 39.91 80 LYS A C 1
ATOM 581 O O . LYS A 1 80 ? -23.188 15.875 13.781 1 39.91 80 LYS A O 1
ATOM 586 N N . PRO A 1 81 ? -23.422 16.891 15.648 1 48.31 81 PRO A N 1
ATOM 587 C CA . PRO A 1 81 ? -22.859 15.766 16.391 1 48.31 81 PRO A CA 1
ATOM 588 C C . PRO A 1 81 ? -23.469 14.43 15.984 1 48.31 81 PRO A C 1
ATOM 590 O O . PRO A 1 81 ? -24.594 14.391 15.477 1 48.31 81 PRO A O 1
ATOM 593 N N . LEU A 1 82 ? -22.703 13.477 15.555 1 53.62 82 LEU A N 1
ATOM 594 C CA . LEU A 1 82 ? -23.375 12.188 15.531 1 53.62 82 LEU A CA 1
ATOM 595 C C . LEU A 1 82 ? -24.516 12.156 16.547 1 53.62 82 LEU A C 1
ATOM 597 O O . LEU A 1 82 ? -24.266 12.078 17.766 1 53.62 82 LEU A O 1
ATOM 601 N N . ASP A 1 83 ? -25.312 13.18 16.516 1 52.84 83 ASP A N 1
ATOM 602 C CA . ASP A 1 83 ? -26.453 13.32 17.406 1 52.84 83 ASP A CA 1
ATOM 603 C C . ASP A 1 83 ? -26.953 11.961 17.875 1 52.84 83 ASP A C 1
ATOM 605 O O . ASP A 1 83 ? -27.484 11.836 18.984 1 52.84 83 ASP A O 1
ATOM 609 N N . ASN A 1 84 ? -26.703 10.812 17.125 1 67.88 84 ASN A N 1
ATOM 610 C CA . ASN A 1 84 ? -27.578 9.719 17.547 1 67.88 84 ASN A CA 1
ATOM 611 C C . ASN A 1 84 ? -26.812 8.672 18.344 1 67.88 84 ASN A C 1
ATOM 613 O O . ASN A 1 84 ? -26.266 7.723 17.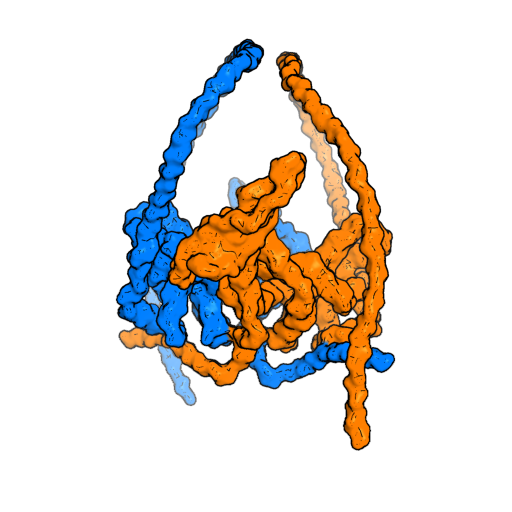781 1 67.88 84 ASN A O 1
ATOM 617 N N . LYS A 1 85 ? -26.375 8.992 19.562 1 77.5 85 LYS A N 1
ATOM 618 C CA . LYS A 1 85 ? -25.828 8.047 20.531 1 77.5 85 LYS A CA 1
ATOM 619 C C . LYS A 1 85 ? -26.391 6.645 20.328 1 77.5 85 LYS A C 1
ATOM 621 O O . LYS A 1 85 ? -25.656 5.66 20.438 1 77.5 85 LYS A O 1
ATOM 626 N N . ALA A 1 86 ? -27.609 6.742 19.938 1 82.38 86 ALA A N 1
ATOM 627 C CA . ALA A 1 86 ? -28.25 5.453 19.719 1 82.38 86 ALA A CA 1
ATOM 628 C C . ALA A 1 86 ? -27.688 4.746 18.5 1 82.38 86 ALA A C 1
ATOM 630 O O . ALA A 1 86 ? -27.453 3.533 18.516 1 82.38 86 ALA A O 1
ATOM 631 N N . GLN A 1 87 ? -27.422 5.5 17.516 1 85.06 87 GLN A N 1
ATOM 632 C CA . GLN A 1 87 ? -26.891 4.914 16.297 1 85.06 87 GLN A CA 1
ATOM 633 C C . GLN A 1 87 ? -25.453 4.445 16.484 1 85.06 87 GLN A C 1
ATOM 635 O O . GLN A 1 87 ? -25.062 3.4 15.961 1 85.06 87 GLN A O 1
ATOM 640 N N . VAL A 1 88 ? -24.797 5.207 17.203 1 86.81 88 VAL A N 1
ATOM 641 C CA . VAL A 1 88 ? -23.406 4.852 17.5 1 86.81 88 VAL A CA 1
ATOM 642 C C . VAL A 1 88 ? -23.359 3.57 18.328 1 86.81 88 VAL A C 1
ATOM 644 O O . VAL A 1 88 ? -22.562 2.676 18.062 1 86.81 88 VAL A O 1
ATOM 647 N N . ALA A 1 89 ? -24.25 3.555 19.297 1 85.94 89 ALA A N 1
ATOM 648 C CA . ALA A 1 89 ? -24.328 2.371 20.156 1 85.94 89 ALA A CA 1
ATOM 649 C C . ALA A 1 89 ? -24.719 1.138 19.344 1 85.94 89 ALA A C 1
ATOM 651 O O . ALA A 1 89 ? -24.172 0.052 19.547 1 85.94 89 ALA A O 1
ATOM 652 N N . ALA A 1 90 ? -25.641 1.342 18.469 1 87.19 90 ALA A N 1
ATOM 653 C CA . ALA A 1 90 ? -26.078 0.243 17.609 1 87.19 90 ALA A CA 1
ATOM 654 C C . ALA A 1 90 ? -24.953 -0.238 16.703 1 87.19 90 ALA A C 1
ATOM 656 O O . ALA A 1 90 ? -24.781 -1.442 16.5 1 87.19 90 ALA A O 1
ATOM 657 N N . PHE A 1 91 ? -24.219 0.636 16.234 1 90.81 91 PHE A N 1
ATOM 658 C CA . PHE A 1 91 ? -23.078 0.306 15.367 1 90.81 91 PHE A CA 1
ATOM 659 C C . PHE A 1 91 ? -22.031 -0.473 16.141 1 90.81 91 PHE A C 1
ATOM 661 O O . PHE A 1 91 ? -21.531 -1.501 15.664 1 90.81 91 PHE A O 1
ATOM 668 N N . SER A 1 92 ? -21.719 0.041 17.219 1 87.31 92 SER A N 1
ATOM 669 C CA . SER A 1 92 ? -20.719 -0.62 18.047 1 87.31 92 SER A CA 1
ATOM 670 C C . SER A 1 92 ? -21.156 -2.021 18.438 1 87.31 92 SER A C 1
ATOM 672 O O . SER A 1 92 ? -20.359 -2.951 18.484 1 87.31 92 SER A O 1
ATOM 674 N N . ALA A 1 93 ? -22.406 -2.152 18.719 1 86.69 93 ALA A N 1
ATOM 675 C CA . ALA A 1 93 ? -22.953 -3.455 19.094 1 86.69 93 ALA A CA 1
ATOM 676 C C . ALA A 1 93 ? -22.906 -4.43 17.922 1 86.69 93 ALA A C 1
ATOM 678 O O . ALA A 1 93 ? -22.609 -5.613 18.094 1 86.69 93 ALA A O 1
ATOM 679 N N . ARG A 1 94 ? -23.109 -3.928 16.781 1 85.19 94 ARG A N 1
ATOM 680 C CA . ARG A 1 94 ? -23.141 -4.746 15.578 1 85.19 94 ARG A CA 1
ATOM 681 C C . ARG A 1 94 ? -21.734 -5.152 15.164 1 85.19 94 ARG A C 1
ATOM 683 O O . ARG A 1 94 ? -21.516 -6.281 14.719 1 85.19 94 ARG A O 1
ATOM 690 N N . THR A 1 95 ? -20.797 -4.273 15.289 1 88.06 95 THR A N 1
ATOM 691 C CA . THR A 1 95 ? -19.469 -4.496 14.719 1 88.06 95 THR A CA 1
ATOM 692 C C . THR A 1 95 ? -18.484 -4.945 15.797 1 88.06 95 THR A C 1
ATOM 694 O O . THR A 1 95 ? -17.453 -5.547 15.492 1 88.06 95 THR A O 1
ATOM 697 N N . GLY A 1 96 ? -18.781 -4.539 16.984 1 88 96 GLY A N 1
ATOM 698 C CA . GLY A 1 96 ? -17.844 -4.789 18.078 1 88 96 GLY A CA 1
ATOM 699 C C . GLY A 1 96 ? -16.734 -3.762 18.156 1 88 96 GLY A C 1
ATOM 700 O O . GLY A 1 96 ? -15.773 -3.936 18.906 1 88 96 GLY A O 1
ATOM 701 N N . ILE A 1 97 ? -16.875 -2.764 17.406 1 88.69 97 ILE A N 1
ATOM 702 C CA . ILE A 1 97 ? -15.844 -1.737 17.375 1 88.69 97 ILE A CA 1
ATOM 703 C C . ILE A 1 97 ? -16.203 -0.611 18.344 1 88.69 97 ILE A C 1
ATOM 705 O O . ILE A 1 97 ? -17.203 0.077 18.172 1 88.69 97 ILE A O 1
ATOM 709 N N . LEU A 1 98 ? -15.438 -0.51 19.359 1 86.94 98 LEU A N 1
ATOM 710 C CA . LEU A 1 98 ? -15.617 0.548 20.359 1 86.94 98 LEU A CA 1
ATOM 711 C C . LEU A 1 98 ? -14.312 1.309 20.578 1 86.94 98 LEU A C 1
ATOM 713 O O . LEU A 1 98 ? -13.258 0.7 20.781 1 86.94 98 LEU A O 1
ATOM 717 N N . PHE A 1 99 ? -14.461 2.57 20.438 1 89.06 99 PHE A N 1
ATOM 718 C CA . PHE A 1 99 ? -13.297 3.402 20.719 1 89.06 99 PHE A CA 1
ATOM 719 C C . PHE A 1 99 ? -13.422 4.066 22.078 1 89.06 99 PHE A C 1
ATOM 721 O O . PHE A 1 99 ? -14.523 4.227 22.609 1 89.06 99 PHE A O 1
ATOM 728 N N . ASP A 1 100 ? -12.312 4.391 22.625 1 81.56 100 ASP A N 1
ATOM 729 C CA . ASP A 1 100 ? -12.281 4.98 23.969 1 81.56 100 ASP A CA 1
ATOM 730 C C . ASP A 1 100 ? -12.914 6.371 23.969 1 81.56 100 ASP A C 1
ATOM 732 O O . ASP A 1 100 ? -13.508 6.789 24.953 1 81.56 100 ASP A O 1
ATOM 736 N N . THR A 1 101 ? -12.766 7.062 22.922 1 81.19 101 THR A N 1
ATOM 737 C CA . THR A 1 101 ? -13.359 8.391 22.781 1 81.19 101 THR A CA 1
ATOM 738 C C . THR A 1 101 ? -14.359 8.422 21.625 1 81.19 101 THR A C 1
ATOM 740 O O . THR A 1 101 ? -14.047 7.992 20.516 1 81.19 101 THR A O 1
ATOM 743 N N . PRO A 1 102 ? -15.508 8.867 22.016 1 75.38 102 PRO A N 1
ATOM 744 C CA . PRO A 1 102 ? -16.531 8.914 20.969 1 75.38 102 PRO A CA 1
ATOM 745 C C . PRO A 1 102 ? -16.125 9.797 19.781 1 75.38 102 PRO A C 1
ATOM 747 O O . PRO A 1 102 ? -16.672 9.641 18.688 1 75.38 102 PRO A O 1
ATOM 750 N N . ASP A 1 103 ? -15.234 10.578 20.016 1 87.25 103 ASP A N 1
ATOM 751 C CA . ASP A 1 103 ? -14.828 11.531 19 1 87.25 103 ASP A CA 1
ATOM 752 C C . ASP A 1 103 ? -14.117 10.836 17.844 1 87.25 103 ASP A C 1
ATOM 754 O O . ASP A 1 103 ? -14.195 11.273 16.703 1 87.25 103 ASP A O 1
ATOM 758 N N . ILE A 1 104 ? -13.633 9.719 18.109 1 92.12 104 ILE A N 1
ATOM 759 C CA . ILE A 1 104 ? -12.883 9.008 17.078 1 92.12 104 ILE A CA 1
ATOM 760 C C . ILE A 1 104 ? -13.836 8.469 16.031 1 92.12 104 ILE A C 1
ATOM 762 O O . ILE A 1 104 ? -13.609 8.641 14.828 1 92.12 104 ILE A O 1
ATOM 766 N N . LEU A 1 105 ? -14.891 7.844 16.531 1 92.12 105 LEU A N 1
ATOM 767 C CA . LEU A 1 105 ? -15.844 7.281 15.594 1 92.12 105 LEU A CA 1
ATOM 768 C C . LEU A 1 105 ? -16.484 8.383 14.742 1 92.12 105 LEU A C 1
ATOM 770 O O . LEU A 1 105 ? -16.703 8.195 13.547 1 92.12 105 LEU A O 1
ATOM 774 N N . SER A 1 106 ? -16.75 9.477 15.367 1 90.81 106 SER A N 1
ATOM 775 C CA . SER A 1 106 ? -17.328 10.602 14.641 1 90.81 106 SER A CA 1
ATOM 776 C C . SER A 1 106 ? -16.391 11.078 13.531 1 90.81 106 SER A C 1
ATOM 778 O O . SER A 1 106 ? -16.828 11.336 12.414 1 90.81 106 SER A O 1
ATOM 780 N N . LEU A 1 107 ? -15.18 11.141 13.883 1 92.75 107 LEU A N 1
ATOM 781 C CA . LEU A 1 107 ? -14.18 11.555 12.906 1 92.75 107 LEU A CA 1
ATOM 782 C C . LEU A 1 107 ? -14.062 10.531 11.781 1 92.75 107 LEU A C 1
ATOM 784 O O . LEU A 1 107 ? -14 10.898 10.602 1 92.75 107 LEU A O 1
ATOM 788 N N . VAL A 1 108 ? -14.062 9.328 12.117 1 95.94 108 VAL A N 1
ATOM 789 C CA . VAL A 1 108 ? -13.93 8.227 11.172 1 95.94 108 VAL A CA 1
ATOM 790 C C . VAL A 1 108 ? -15.086 8.25 10.172 1 95.94 108 VAL A C 1
ATOM 792 O O . VAL A 1 108 ? -14.898 7.98 8.984 1 95.94 108 VAL A O 1
ATOM 795 N N . MET A 1 109 ? -16.219 8.68 10.633 1 94.5 109 MET A N 1
ATOM 796 C CA . MET A 1 109 ? -17.438 8.625 9.828 1 94.5 109 MET A CA 1
ATOM 797 C C . MET A 1 109 ? -17.578 9.883 8.977 1 94.5 109 MET A C 1
ATOM 799 O O . MET A 1 109 ? -18.516 9.992 8.172 1 94.5 109 MET A O 1
ATOM 803 N N . THR A 1 110 ? -16.656 10.719 9.031 1 93.62 110 THR A N 1
ATOM 804 C CA . THR A 1 110 ? -16.797 12.008 8.367 1 93.62 110 THR A CA 1
ATOM 805 C C . THR A 1 110 ? -15.906 12.078 7.129 1 93.62 110 THR A C 1
ATOM 807 O O . THR A 1 110 ? -14.672 12.055 7.234 1 93.62 110 THR A O 1
ATOM 810 N N . HIS A 1 111 ? -16.469 12.164 6.023 1 93 111 HIS A N 1
ATOM 811 C CA . HIS A 1 111 ? -15.758 12.328 4.758 1 93 111 HIS A CA 1
ATOM 812 C C . HIS A 1 111 ? -15.336 13.781 4.539 1 93 111 HIS A C 1
ATOM 814 O O . HIS A 1 111 ? -15.969 14.695 5.07 1 93 111 HIS A O 1
ATOM 820 N N . LYS A 1 112 ? -14.398 13.992 3.744 1 88.06 112 LYS A N 1
ATOM 821 C CA . LYS A 1 112 ? -13.836 15.328 3.525 1 88.06 112 LYS A CA 1
ATOM 822 C C . LYS A 1 112 ? -14.859 16.25 2.865 1 88.06 112 LYS A C 1
ATOM 824 O O . LYS A 1 112 ? -14.758 17.469 2.977 1 88.06 112 LYS A O 1
ATOM 829 N N . SER A 1 113 ? -15.781 15.672 2.203 1 85 113 SER A N 1
ATOM 830 C CA . SER A 1 113 ? -16.812 16.484 1.575 1 85 113 SER A CA 1
ATOM 831 C C . SER A 1 113 ? -17.719 17.141 2.619 1 85 113 SER A C 1
ATOM 833 O O . SER A 1 113 ? -18.422 18.109 2.326 1 85 113 SER A O 1
ATOM 835 N N . ALA A 1 114 ? -17.766 16.578 3.795 1 82.56 114 ALA A N 1
ATOM 836 C CA . ALA A 1 114 ? -18.609 17.094 4.863 1 82.56 114 ALA A CA 1
ATOM 837 C C . ALA A 1 114 ? -17.875 18.156 5.684 1 82.56 114 ALA A C 1
ATOM 839 O O . ALA A 1 114 ? -18.469 19.141 6.113 1 82.56 114 ALA A O 1
ATOM 840 N N . HIS A 1 115 ? -16.672 17.875 5.918 1 77.94 115 HIS A N 1
ATOM 841 C CA . HIS A 1 115 ? -15.891 18.734 6.789 1 77.94 115 HIS A CA 1
ATOM 842 C C . HIS A 1 115 ? -14.406 18.688 6.434 1 77.94 115 HIS A C 1
ATOM 844 O O . HIS A 1 115 ? -13.922 17.641 5.98 1 77.94 115 HIS A O 1
ATOM 850 N N . LEU A 1 116 ? -13.758 19.703 6.781 1 71.56 116 LEU A N 1
ATOM 851 C CA . LEU A 1 116 ? -12.328 19.766 6.508 1 71.56 116 LEU A CA 1
ATOM 852 C C . LEU A 1 116 ? -11.562 18.812 7.418 1 71.56 116 LEU A C 1
ATOM 854 O O . LEU A 1 116 ? -10.602 18.172 6.984 1 71.56 116 LEU A O 1
ATOM 858 N N . GLU A 1 117 ? -12.023 18.922 8.672 1 78.69 117 GLU A N 1
ATOM 859 C CA . GLU A 1 117 ? -11.492 17.875 9.555 1 78.69 117 GLU A CA 1
ATOM 860 C C . GLU A 1 117 ? -12.164 16.531 9.289 1 78.69 117 GLU A C 1
ATOM 862 O O . GLU A 1 117 ? -13.281 16.297 9.75 1 78.69 117 GLU A O 1
ATOM 867 N N . SER A 1 118 ? -11.477 15.719 8.508 1 89.75 118 SER A N 1
ATOM 868 C CA . SER A 1 118 ? -12.102 14.508 7.992 1 89.75 118 SER A CA 1
ATOM 869 C C . SER A 1 118 ? -11.289 13.273 8.359 1 89.75 118 SER A C 1
ATOM 871 O O . SER A 1 118 ? -10.344 13.352 9.148 1 89.75 118 SER A O 1
ATOM 873 N N . ASN A 1 119 ? -11.742 12.211 7.836 1 95.12 119 ASN A N 1
ATOM 874 C CA . ASN A 1 119 ? -11.18 10.906 8.18 1 95.12 119 ASN A CA 1
ATOM 875 C C . ASN A 1 119 ? -10.008 10.547 7.273 1 95.12 119 ASN A C 1
ATOM 877 O O . ASN A 1 119 ? -9.539 9.406 7.285 1 95.12 119 ASN A O 1
ATOM 881 N N . ASP A 1 120 ? -9.391 11.453 6.605 1 96.12 120 ASP A N 1
ATOM 882 C CA . ASP A 1 120 ? -8.453 11.172 5.523 1 96.12 120 ASP A CA 1
ATOM 883 C C . ASP A 1 120 ? -7.184 10.508 6.059 1 96.12 120 ASP A C 1
ATOM 885 O O . ASP A 1 120 ? -6.605 9.641 5.398 1 96.12 120 ASP A O 1
ATOM 889 N N . ARG A 1 121 ? -6.738 10.953 7.145 1 96.25 121 ARG A N 1
ATOM 890 C CA . ARG A 1 121 ? -5.535 10.352 7.711 1 96.25 121 ARG A CA 1
ATOM 891 C C . ARG A 1 121 ? -5.754 8.875 8.039 1 96.25 121 ARG A C 1
ATOM 893 O O . ARG A 1 121 ? -4.891 8.039 7.766 1 96.25 121 ARG A O 1
ATOM 900 N N . TYR A 1 122 ? -6.926 8.602 8.594 1 97.62 122 TYR A N 1
ATOM 901 C CA . TYR A 1 122 ? -7.273 7.211 8.883 1 97.62 122 TYR A CA 1
ATOM 902 C C . TYR A 1 122 ? -7.461 6.418 7.594 1 97.62 122 TYR A C 1
ATOM 904 O O . TYR A 1 122 ? -7.129 5.23 7.535 1 97.62 122 TYR A O 1
ATOM 912 N N . VAL A 1 123 ? -8.016 7.09 6.594 1 98.44 123 VAL A N 1
ATOM 913 C CA . VAL A 1 123 ? -8.25 6.434 5.309 1 98.44 123 VAL A CA 1
ATOM 914 C C . VAL A 1 123 ? -6.922 5.945 4.734 1 98.44 123 VAL A C 1
ATOM 916 O O . VAL A 1 123 ? -6.809 4.789 4.316 1 98.44 123 VAL A O 1
ATOM 919 N N . TYR A 1 124 ? -5.992 6.801 4.762 1 97.62 124 TYR A N 1
ATOM 920 C CA . TYR A 1 124 ? -4.695 6.457 4.188 1 97.62 124 TYR A CA 1
ATOM 921 C C . TYR A 1 124 ? -4.051 5.309 4.953 1 97.62 124 TYR A C 1
ATOM 923 O O . TYR A 1 124 ? -3.596 4.332 4.355 1 97.62 124 TYR A O 1
ATOM 931 N N . LEU A 1 125 ? -4.066 5.426 6.23 1 98.06 125 LEU A N 1
ATOM 932 C CA . LEU A 1 125 ? -3.508 4.359 7.055 1 98.06 125 LEU A CA 1
ATOM 933 C C . LEU A 1 125 ? -4.258 3.049 6.832 1 98.06 125 LEU A C 1
ATOM 935 O O . LEU A 1 125 ? -3.639 2.004 6.613 1 98.06 125 LEU A O 1
ATOM 939 N N . GLY A 1 126 ? -5.535 3.129 6.82 1 98.62 126 GLY A N 1
ATOM 940 C CA . GLY A 1 126 ? -6.355 1.939 6.652 1 98.62 126 GLY A CA 1
ATOM 941 C C . GLY A 1 126 ? -6.148 1.256 5.312 1 98.62 126 GLY A C 1
ATOM 942 O O . GLY A 1 126 ? -6.211 0.028 5.223 1 98.62 126 GLY A O 1
ATOM 943 N N . SER A 1 127 ? -5.949 2.053 4.34 1 98.25 127 SER A N 1
ATOM 944 C CA . SER A 1 127 ? -5.75 1.487 3.008 1 98.25 127 SER A CA 1
ATOM 945 C C . SER A 1 127 ? -4.465 0.672 2.941 1 98.25 127 SER A C 1
ATOM 947 O O . SER A 1 127 ? -4.434 -0.395 2.324 1 98.25 127 SER A O 1
ATOM 949 N N . THR A 1 128 ? -3.408 1.153 3.543 1 98.06 128 THR A N 1
ATOM 950 C CA . THR A 1 128 ? -2.145 0.425 3.529 1 98.06 128 THR A CA 1
ATOM 951 C C . THR A 1 128 ? -2.232 -0.828 4.395 1 98.06 128 THR A C 1
ATOM 953 O O . THR A 1 128 ? -1.706 -1.881 4.031 1 98.06 128 THR A O 1
ATOM 956 N N . VAL A 1 129 ? -2.928 -0.713 5.48 1 98.38 129 VAL A N 1
ATOM 957 C CA . VAL A 1 129 ? -3.1 -1.834 6.398 1 98.38 129 VAL A CA 1
ATOM 958 C C . VAL A 1 129 ? -3.9 -2.941 5.719 1 98.38 129 VAL A C 1
ATOM 960 O O . VAL A 1 129 ? -3.506 -4.109 5.75 1 98.38 129 VAL A O 1
ATOM 963 N N . LEU A 1 130 ? -4.973 -2.541 5.117 1 98.56 130 LEU A N 1
ATOM 964 C CA . LEU A 1 130 ? -5.801 -3.508 4.406 1 98.56 130 LEU A CA 1
ATOM 965 C C . LEU A 1 130 ? -4.992 -4.234 3.338 1 98.56 130 LEU A C 1
ATOM 967 O O . LEU A 1 130 ? -5.035 -5.465 3.25 1 98.56 130 LEU A O 1
ATOM 971 N N . LYS A 1 131 ? -4.273 -3.475 2.588 1 98.38 131 LYS A N 1
ATOM 972 C CA . LYS A 1 131 ? -3.486 -4.062 1.507 1 98.38 131 LYS A CA 1
ATOM 973 C C . LYS A 1 131 ? -2.449 -5.039 2.049 1 98.38 131 LYS A C 1
ATOM 975 O O . LYS A 1 131 ? -2.27 -6.129 1.499 1 98.38 131 LYS A O 1
ATOM 980 N N . THR A 1 132 ? -1.801 -4.707 3.113 1 98.19 132 THR A N 1
ATOM 981 C CA . THR A 1 132 ? -0.747 -5.547 3.672 1 98.19 132 THR A CA 1
ATOM 982 C C . THR A 1 132 ? -1.319 -6.863 4.188 1 98.19 132 THR A C 1
ATOM 984 O O . THR A 1 132 ? -0.805 -7.938 3.867 1 98.19 132 THR A O 1
ATOM 987 N N . PHE A 1 133 ? -2.391 -6.809 4.891 1 97.62 133 PHE A N 1
ATOM 988 C CA . PHE A 1 133 ? -2.936 -8.016 5.5 1 97.62 133 PHE A CA 1
ATOM 989 C C . PHE A 1 133 ? -3.576 -8.914 4.449 1 97.62 133 PHE A C 1
ATOM 991 O O . PHE A 1 133 ? -3.516 -10.141 4.555 1 97.62 133 PHE A O 1
ATOM 998 N N . VAL A 1 134 ? -4.168 -8.32 3.453 1 97.25 134 VAL A N 1
ATOM 999 C CA . VAL A 1 134 ? -4.715 -9.125 2.363 1 97.25 134 VAL A CA 1
ATOM 1000 C C . VAL A 1 134 ? -3.574 -9.766 1.57 1 97.25 134 VAL A C 1
ATOM 1002 O O . VAL A 1 134 ? -3.664 -10.93 1.17 1 97.25 134 VAL A O 1
ATOM 1005 N N . THR A 1 135 ? -2.535 -9 1.369 1 97.88 135 THR A N 1
ATOM 1006 C CA . THR A 1 135 ? -1.383 -9.492 0.621 1 97.88 135 THR A CA 1
ATOM 1007 C C . THR A 1 135 ? -0.771 -10.703 1.307 1 97.88 135 THR A C 1
ATOM 1009 O O . THR A 1 135 ? -0.549 -11.734 0.668 1 97.88 135 THR A O 1
ATOM 1012 N N . GLU A 1 136 ? -0.508 -10.57 2.598 1 96.62 136 GLU A N 1
ATOM 1013 C CA . GLU A 1 136 ? 0.114 -11.695 3.289 1 96.62 136 GLU A CA 1
ATOM 1014 C C . GLU A 1 136 ? -0.777 -12.938 3.238 1 96.62 136 GLU A C 1
ATOM 1016 O O . GLU A 1 136 ? -0.282 -14.062 3.131 1 96.62 136 GLU A O 1
ATOM 1021 N N . TYR A 1 137 ? -2.068 -12.75 3.285 1 95.5 137 TYR A N 1
ATOM 1022 C CA . TYR A 1 137 ? -3.016 -13.859 3.254 1 95.5 137 TYR A CA 1
ATOM 1023 C C . TYR A 1 137 ? -3.002 -14.547 1.894 1 95.5 137 TYR A C 1
ATOM 1025 O O . TYR A 1 137 ? -2.865 -15.773 1.812 1 95.5 137 TYR A O 1
ATOM 1033 N N . VAL A 1 138 ? -3.15 -13.758 0.852 1 95.94 138 VAL A N 1
ATOM 1034 C CA . VAL A 1 138 ? -3.242 -14.312 -0.498 1 95.94 138 VAL A CA 1
ATOM 1035 C C . VAL A 1 138 ? -1.948 -15.039 -0.847 1 95.94 138 VAL A C 1
ATOM 1037 O O . VAL A 1 138 ? -1.981 -16.141 -1.396 1 95.94 138 VAL A O 1
ATOM 1040 N N . LEU A 1 139 ? -0.839 -14.484 -0.517 1 96.12 139 LEU A N 1
ATOM 1041 C CA . LEU A 1 139 ? 0.448 -15.086 -0.844 1 96.12 139 LEU A CA 1
ATOM 1042 C C . LEU A 1 139 ? 0.664 -16.375 -0.051 1 96.12 139 LEU A C 1
ATOM 1044 O O . LEU A 1 139 ? 1.294 -17.312 -0.543 1 96.12 139 LEU A O 1
ATOM 1048 N N . ALA A 1 140 ? 0.113 -16.375 1.147 1 94.38 140 ALA A N 1
ATOM 1049 C CA . ALA A 1 140 ? 0.232 -17.578 1.969 1 94.38 140 ALA A CA 1
ATOM 1050 C C . ALA A 1 140 ? -0.738 -18.656 1.502 1 94.38 140 ALA A C 1
ATOM 1052 O O . ALA A 1 140 ? -0.385 -19.828 1.456 1 94.38 140 ALA A O 1
ATOM 1053 N N . LYS A 1 141 ? -1.912 -18.328 1.151 1 93.62 141 LYS A N 1
ATOM 1054 C CA . LYS A 1 141 ? -2.967 -19.25 0.769 1 93.62 141 LYS A CA 1
ATOM 1055 C C . LYS A 1 141 ? -2.67 -19.891 -0.583 1 93.62 141 LYS A C 1
ATOM 1057 O O . LYS A 1 141 ? -2.959 -21.078 -0.794 1 93.62 141 LYS A O 1
ATOM 1062 N N . TYR A 1 142 ? -2.094 -19.125 -1.489 1 94.62 142 TYR A N 1
ATOM 1063 C CA . TYR A 1 142 ? -1.782 -19.594 -2.836 1 94.62 142 TYR A CA 1
ATOM 1064 C C . TYR A 1 142 ? -0.285 -19.5 -3.107 1 94.62 142 TYR A C 1
ATOM 1066 O O . TYR A 1 142 ? 0.17 -18.625 -3.852 1 94.62 142 TYR A O 1
ATOM 1074 N N . PRO A 1 143 ? 0.445 -20.453 -2.682 1 93.19 143 PRO A N 1
ATOM 1075 C CA . PRO A 1 143 ? 1.907 -20.391 -2.744 1 93.19 143 PRO A CA 1
ATOM 1076 C C . PRO A 1 143 ? 2.443 -20.516 -4.168 1 93.19 143 PRO A C 1
ATOM 1078 O O . PRO A 1 143 ? 3.557 -20.078 -4.453 1 93.19 143 PRO A O 1
ATOM 1081 N N . LEU A 1 144 ? 1.688 -21.094 -5.082 1 93.19 144 LEU A N 1
ATOM 1082 C CA . LEU A 1 144 ? 2.191 -21.344 -6.426 1 93.19 144 LEU A CA 1
ATOM 1083 C C . LEU A 1 144 ? 1.694 -20.281 -7.402 1 93.19 144 LEU A C 1
ATOM 1085 O O . LEU A 1 144 ? 2.084 -20.281 -8.57 1 93.19 144 LEU A O 1
ATOM 1089 N N . MET A 1 145 ? 0.909 -19.406 -6.926 1 93.25 145 MET A N 1
ATOM 1090 C CA . MET A 1 145 ? 0.357 -18.359 -7.781 1 93.25 145 MET A CA 1
ATOM 1091 C C . MET A 1 145 ? 1.433 -17.344 -8.172 1 93.25 145 MET A C 1
ATOM 1093 O O . MET A 1 145 ? 2.176 -16.859 -7.312 1 93.25 145 MET A O 1
ATOM 1097 N N . GLN A 1 146 ? 1.487 -17.031 -9.391 1 90.88 146 GLN A N 1
ATOM 1098 C CA . GLN A 1 146 ? 2.449 -16.047 -9.867 1 90.88 146 GLN A CA 1
ATOM 1099 C C . GLN A 1 146 ? 2.16 -14.672 -9.281 1 90.88 146 GLN A C 1
ATOM 1101 O O . GLN A 1 146 ? 1.005 -14.336 -9.008 1 90.88 146 GLN A O 1
ATOM 1106 N N . ALA A 1 147 ? 3.188 -13.875 -9.195 1 93.19 147 ALA A N 1
ATOM 1107 C CA . ALA A 1 147 ? 3.098 -12.586 -8.523 1 93.19 147 ALA A CA 1
ATOM 1108 C C . ALA A 1 147 ? 2.08 -11.68 -9.219 1 93.19 147 ALA A C 1
ATOM 1110 O O . ALA A 1 147 ? 1.286 -11.008 -8.555 1 93.19 147 ALA A O 1
ATOM 1111 N N . ASP A 1 148 ? 2.09 -11.656 -10.492 1 91.81 148 ASP A N 1
ATOM 1112 C CA . ASP A 1 148 ? 1.198 -10.773 -11.234 1 91.81 148 ASP A CA 1
ATOM 1113 C C . ASP A 1 148 ? -0.263 -11.156 -11.016 1 91.81 148 ASP A C 1
ATOM 1115 O O . ASP A 1 148 ? -1.124 -10.281 -10.875 1 91.81 148 ASP A O 1
ATOM 1119 N N . ILE A 1 149 ? -0.493 -12.398 -11.039 1 93.19 149 ILE A N 1
ATOM 1120 C CA . ILE A 1 149 ? -1.846 -12.891 -10.797 1 93.19 149 ILE A CA 1
ATOM 1121 C C . ILE A 1 149 ? -2.252 -12.602 -9.359 1 93.19 149 ILE A C 1
ATOM 1123 O O . ILE A 1 149 ? -3.369 -12.148 -9.102 1 93.19 149 ILE A O 1
ATOM 1127 N N . ALA A 1 150 ? -1.353 -12.859 -8.438 1 96 150 ALA A N 1
ATOM 1128 C CA . ALA A 1 150 ? -1.619 -12.586 -7.027 1 96 150 ALA A CA 1
ATOM 1129 C C . ALA A 1 150 ? -1.969 -11.117 -6.812 1 96 150 ALA A C 1
ATOM 1131 O O . ALA A 1 150 ? -2.873 -10.797 -6.039 1 96 150 ALA A O 1
ATOM 1132 N N . GLU A 1 151 ? -1.244 -10.281 -7.496 1 96.44 151 GLU A N 1
ATOM 1133 C CA . GLU A 1 151 ? -1.517 -8.852 -7.391 1 96.44 151 GLU A CA 1
ATOM 1134 C C . GLU A 1 151 ? -2.943 -8.531 -7.828 1 96.44 151 GLU A C 1
ATOM 1136 O O . GLU A 1 151 ? -3.627 -7.73 -7.188 1 96.44 151 GLU A O 1
ATOM 1141 N N . ARG A 1 152 ? -3.328 -9.141 -8.828 1 95.12 152 ARG A N 1
ATOM 1142 C CA . ARG A 1 152 ? -4.68 -8.914 -9.32 1 95.12 152 ARG A CA 1
ATOM 1143 C C . ARG A 1 152 ? -5.723 -9.414 -8.328 1 95.12 152 ARG A C 1
ATOM 1145 O O . ARG A 1 152 ? -6.758 -8.773 -8.133 1 95.12 152 ARG A O 1
ATOM 1152 N N . VAL A 1 153 ? -5.473 -10.57 -7.84 1 95.31 153 VAL A N 1
ATOM 1153 C CA . VAL A 1 153 ? -6.375 -11.125 -6.84 1 95.31 153 VAL A CA 1
ATOM 1154 C C . VAL A 1 153 ? -6.453 -10.195 -5.633 1 95.31 153 VAL A C 1
ATOM 1156 O O . VAL A 1 153 ? -7.543 -9.891 -5.141 1 95.31 153 VAL A O 1
ATOM 1159 N N . ILE A 1 154 ? -5.32 -9.703 -5.188 1 96.88 154 ILE A N 1
ATOM 1160 C CA . ILE A 1 154 ? -5.254 -8.797 -4.047 1 96.88 154 ILE A CA 1
ATOM 1161 C C . ILE A 1 154 ? -6.027 -7.516 -4.355 1 96.88 154 ILE A C 1
ATOM 1163 O O . ILE A 1 154 ? -6.844 -7.066 -3.545 1 96.88 154 ILE A O 1
ATOM 1167 N N . GLU A 1 155 ? -5.789 -6.988 -5.535 1 96.44 155 GLU A N 1
ATOM 1168 C CA . GLU A 1 155 ? -6.484 -5.77 -5.934 1 96.44 155 GLU A CA 1
ATOM 1169 C C . GLU A 1 155 ? -7.996 -5.973 -5.961 1 96.44 155 GLU A C 1
ATOM 1171 O O . GLU A 1 155 ? -8.758 -5.055 -5.66 1 96.44 155 GLU A O 1
ATOM 1176 N N . ALA A 1 156 ? -8.383 -7.125 -6.285 1 94.25 156 ALA A N 1
ATOM 1177 C CA . ALA A 1 156 ? -9.812 -7.43 -6.301 1 94.25 156 ALA A CA 1
ATOM 1178 C C . ALA A 1 156 ? -10.391 -7.422 -4.887 1 94.25 156 ALA A C 1
ATOM 1180 O O . ALA A 1 156 ? -11.5 -6.93 -4.668 1 94.25 156 ALA A O 1
ATOM 1181 N N . TYR A 1 157 ? -9.617 -7.918 -3.973 1 95 157 TYR A N 1
ATOM 1182 C CA . TYR A 1 157 ? -10.062 -7.969 -2.582 1 95 157 TYR A CA 1
ATOM 1183 C C . TYR A 1 157 ? -10.211 -6.566 -2.006 1 95 157 TYR A C 1
ATOM 1185 O O . TYR A 1 157 ? -11.047 -6.34 -1.125 1 95 157 TYR A O 1
ATOM 1193 N N . ILE A 1 158 ? -9.406 -5.664 -2.514 1 96.56 158 ILE A N 1
ATOM 1194 C CA . ILE A 1 158 ? -9.367 -4.363 -1.854 1 96.56 158 ILE A CA 1
ATOM 1195 C C . ILE A 1 158 ? -9.969 -3.301 -2.771 1 96.56 158 ILE A C 1
ATOM 1197 O O . ILE A 1 158 ? -9.75 -2.104 -2.566 1 96.56 158 ILE A O 1
ATOM 1201 N N . SER A 1 159 ? -10.641 -3.74 -3.768 1 95.56 159 SER A N 1
ATOM 1202 C CA . SER A 1 159 ? -11.258 -2.801 -4.699 1 95.56 159 SER A CA 1
ATOM 1203 C C . SER A 1 159 ? -12.297 -1.935 -4 1 95.56 159 SER A C 1
ATOM 1205 O O . SER A 1 159 ? -12.859 -2.334 -2.979 1 95.56 159 SER A O 1
ATOM 1207 N N . THR A 1 160 ? -12.531 -0.802 -4.566 1 95.94 160 THR A N 1
ATOM 1208 C CA . THR A 1 160 ? -13.5 0.137 -4.012 1 95.94 160 THR A CA 1
ATOM 1209 C C . THR A 1 160 ? -14.867 -0.524 -3.859 1 95.94 160 THR A C 1
ATOM 1211 O O . THR A 1 160 ? -15.555 -0.326 -2.852 1 95.94 160 THR A O 1
ATOM 1214 N N . SER A 1 161 ? -15.25 -1.299 -4.812 1 93.44 161 SER A N 1
ATOM 1215 C CA . SER A 1 161 ? -16.547 -1.965 -4.777 1 93.44 161 SER A CA 1
ATOM 1216 C C . SER A 1 161 ? -16.641 -2.928 -3.602 1 93.44 161 SER A C 1
ATOM 1218 O O . SER A 1 161 ? -17.656 -2.957 -2.896 1 93.44 161 SER A O 1
ATOM 1220 N N . VAL A 1 162 ? -15.609 -3.691 -3.414 1 94.12 162 VAL A N 1
ATOM 1221 C CA . VAL A 1 162 ? -15.602 -4.664 -2.326 1 94.12 162 VAL A CA 1
ATOM 1222 C C . VAL A 1 162 ? -15.57 -3.939 -0.983 1 94.12 162 VAL A C 1
ATOM 1224 O O . VAL A 1 162 ? -16.344 -4.262 -0.077 1 94.12 162 VAL A O 1
ATOM 1227 N N . VAL A 1 163 ? -14.711 -2.953 -0.845 1 97 163 VAL A N 1
ATOM 1228 C CA . VAL A 1 163 ? -14.578 -2.209 0.404 1 97 163 VAL A CA 1
ATOM 1229 C C . VAL A 1 163 ? -15.906 -1.524 0.738 1 97 163 VAL A C 1
ATOM 1231 O O . VAL A 1 163 ? -16.344 -1.55 1.888 1 97 163 VAL A O 1
ATOM 1234 N N . ALA A 1 164 ? -16.516 -0.967 -0.293 1 96.06 164 ALA A N 1
ATOM 1235 C CA . ALA A 1 164 ? -17.812 -0.334 -0.1 1 96.06 164 ALA A CA 1
ATOM 1236 C C . ALA A 1 164 ? -18.859 -1.355 0.33 1 96.06 164 ALA A C 1
ATOM 1238 O O . ALA A 1 164 ? -19.703 -1.07 1.188 1 96.06 164 ALA A O 1
ATOM 1239 N N . SER A 1 165 ? -18.828 -2.504 -0.253 1 94.31 165 SER A N 1
ATOM 1240 C CA . SER A 1 165 ? -19.797 -3.555 0.067 1 94.31 165 SER A CA 1
ATOM 1241 C C . SER A 1 165 ? -19.641 -4.016 1.513 1 94.31 165 SER A C 1
ATOM 1243 O O . SER A 1 165 ? -20.641 -4.234 2.205 1 94.31 165 SER A O 1
ATOM 1245 N N . VAL A 1 166 ? -18.453 -4.172 1.952 1 95 166 VAL A N 1
ATOM 1246 C CA . VAL A 1 166 ? -18.203 -4.539 3.342 1 95 166 VAL A CA 1
ATOM 1247 C C . VAL A 1 166 ? -18.734 -3.441 4.27 1 95 166 VAL A C 1
ATOM 1249 O O . VAL A 1 166 ? -19.359 -3.73 5.289 1 95 166 VAL A O 1
ATOM 1252 N N . GLY A 1 167 ? -18.438 -2.184 3.93 1 95.12 167 GLY A N 1
ATOM 1253 C CA . GLY A 1 167 ? -18.969 -1.069 4.695 1 95.12 167 GLY A CA 1
ATOM 1254 C C . GLY A 1 167 ? -20.484 -1.089 4.793 1 95.12 167 GLY A C 1
ATOM 1255 O O . GLY A 1 167 ? -21.047 -0.787 5.848 1 95.12 167 GLY A O 1
ATOM 1256 N N . GLN A 1 168 ? -21.078 -1.451 3.715 1 93.19 168 GLN A N 1
ATOM 1257 C CA . GLN A 1 168 ? -22.531 -1.552 3.695 1 93.19 168 GLN A CA 1
ATOM 1258 C C . GLN A 1 168 ? -23.016 -2.625 4.664 1 93.19 168 GLN A C 1
ATOM 1260 O O . GLN A 1 168 ? -23.969 -2.406 5.41 1 93.19 168 GLN A O 1
ATOM 1265 N N . THR A 1 169 ? -22.391 -3.75 4.633 1 92.06 169 THR A N 1
ATOM 1266 C CA . THR A 1 169 ? -22.766 -4.867 5.496 1 92.06 169 THR A CA 1
ATOM 1267 C C . THR A 1 169 ? -22.594 -4.492 6.969 1 92.06 169 THR A C 1
ATOM 1269 O O . THR A 1 169 ? -23.375 -4.926 7.816 1 92.06 169 THR A O 1
ATOM 1272 N N . LEU A 1 170 ? -21.656 -3.598 7.246 1 93.25 170 LEU A N 1
ATOM 1273 C CA . LEU A 1 170 ? -21.359 -3.223 8.625 1 93.25 170 LEU A CA 1
ATOM 1274 C C . LEU A 1 170 ? -22.25 -2.062 9.07 1 93.25 170 LEU A C 1
ATOM 1276 O O . LEU A 1 170 ? -22.266 -1.699 10.25 1 93.25 170 LEU A O 1
ATOM 1280 N N . GLY A 1 171 ? -22.906 -1.421 8.141 1 92.19 171 GLY A N 1
ATOM 1281 C CA . GLY A 1 171 ? -23.844 -0.353 8.484 1 92.19 171 GLY A CA 1
ATOM 1282 C C . GLY A 1 171 ? -23.188 1.018 8.5 1 92.19 171 GLY A C 1
ATOM 1283 O O . GLY A 1 171 ? -23.656 1.923 9.195 1 92.19 171 GLY A O 1
ATOM 1284 N N . VAL A 1 172 ? -22.203 1.208 7.723 1 92.75 172 VAL A N 1
ATOM 1285 C CA . VAL A 1 172 ? -21.469 2.473 7.648 1 92.75 172 VAL A CA 1
ATOM 1286 C C . VAL A 1 172 ? -22.391 3.564 7.105 1 92.75 172 VAL A C 1
ATOM 1288 O O . VAL A 1 172 ? -22.297 4.723 7.516 1 92.75 172 VAL A O 1
ATOM 1291 N N . HIS A 1 173 ? -23.266 3.256 6.238 1 88.75 173 HIS A N 1
ATOM 1292 C CA . HIS A 1 173 ? -24.125 4.215 5.555 1 88.75 173 HIS A CA 1
ATOM 1293 C C . HIS A 1 173 ? -25.078 4.891 6.531 1 88.75 173 HIS A C 1
ATOM 1295 O O . HIS A 1 173 ? -25.625 5.957 6.234 1 88.75 173 HIS A O 1
ATOM 1301 N N . LEU A 1 174 ? -25.234 4.332 7.652 1 87.94 174 LEU A N 1
ATOM 1302 C CA . LEU A 1 174 ? -26.172 4.875 8.641 1 87.94 174 LEU A CA 1
ATOM 1303 C C . LEU A 1 174 ? -25.531 6.004 9.43 1 87.94 174 LEU A C 1
ATOM 1305 O O . LEU A 1 174 ? -26.219 6.832 10.023 1 87.94 174 LEU A O 1
ATOM 1309 N N . LEU A 1 175 ? -24.203 6.031 9.422 1 91.06 175 LEU A N 1
ATOM 1310 C CA . LEU A 1 175 ? -23.516 6.969 10.305 1 91.06 175 LEU A CA 1
ATOM 1311 C C . LEU A 1 175 ? -22.641 7.934 9.508 1 91.06 175 LEU A C 1
ATOM 1313 O O . LEU A 1 175 ? -22.234 8.977 10.016 1 91.06 175 LEU A O 1
ATOM 1317 N N . MET A 1 176 ? -22.359 7.551 8.273 1 92.5 176 MET A N 1
ATOM 1318 C CA . MET A 1 176 ? -21.375 8.32 7.52 1 92.5 176 MET A CA 1
ATOM 1319 C C . MET A 1 176 ? -21.906 9.719 7.215 1 92.5 176 MET A C 1
ATOM 1321 O O . MET A 1 176 ? -23.094 9.898 6.934 1 92.5 176 MET A O 1
ATOM 1325 N N . ARG A 1 177 ? -21.016 10.688 7.328 1 91.12 177 ARG A N 1
ATOM 1326 C CA . ARG A 1 177 ? -21.312 12.086 7.055 1 91.12 177 ARG A CA 1
ATOM 1327 C C . ARG A 1 177 ? -20.578 12.562 5.801 1 91.12 177 ARG A C 1
ATOM 1329 O O . ARG A 1 177 ? -19.359 12.5 5.727 1 91.12 177 ARG A O 1
ATOM 1336 N N . TRP A 1 178 ? -21.359 12.992 4.844 1 88.38 178 TRP A N 1
ATOM 1337 C CA . TRP A 1 178 ? -20.812 13.492 3.588 1 88.38 178 TRP A CA 1
ATOM 1338 C C . TRP A 1 178 ? -21.781 14.461 2.914 1 88.38 178 TRP A C 1
ATOM 1340 O O . TRP A 1 178 ? -22.922 14.625 3.371 1 88.38 178 TRP A O 1
ATOM 1350 N N . LYS A 1 179 ? -21.328 15.25 1.96 1 81.19 179 LYS A N 1
ATOM 1351 C CA . LYS A 1 179 ? -22.141 16.266 1.295 1 81.19 179 LYS A CA 1
ATOM 1352 C C . LYS A 1 179 ? -23.453 15.688 0.792 1 81.19 179 LYS A C 1
ATOM 1354 O O . LYS A 1 179 ? -24.484 16.359 0.795 1 81.19 179 LYS A O 1
ATOM 1359 N N . GLY A 1 180 ? -23.453 14.484 0.323 1 67.88 180 GLY A N 1
ATOM 1360 C CA . GLY A 1 180 ? -24.656 13.859 -0.188 1 67.88 180 GLY A CA 1
ATOM 1361 C C . GLY A 1 180 ? -25.625 13.438 0.907 1 67.88 180 GLY A C 1
ATOM 1362 O O . GLY A 1 180 ? -26.75 13.031 0.625 1 67.88 180 GLY A O 1
ATOM 1363 N N . SER A 1 181 ? -25.172 13.258 2.092 1 62.72 181 SER A N 1
ATOM 1364 C CA . SER A 1 181 ? -26.062 12.898 3.184 1 62.72 181 SER A CA 1
ATOM 1365 C C . SER A 1 181 ? -27.281 13.82 3.23 1 62.72 181 SER A C 1
ATOM 1367 O O . SER A 1 181 ? -28.344 13.422 3.695 1 62.72 181 SER A O 1
ATOM 1369 N N . THR A 1 182 ? -27.141 15.031 2.762 1 54.16 182 THR A N 1
ATOM 1370 C CA . THR A 1 182 ? -28.25 15.984 2.82 1 54.16 182 THR A CA 1
ATOM 1371 C C . THR A 1 182 ? -29.203 15.766 1.658 1 54.16 182 THR A C 1
ATOM 1373 O O . THR A 1 182 ? -30.344 16.266 1.678 1 54.16 182 THR A O 1
ATOM 1376 N N . ASP A 1 183 ? -28.75 15.258 0.519 1 48.16 183 ASP A N 1
ATOM 1377 C CA . ASP A 1 183 ? -29.656 15.211 -0.627 1 48.16 183 ASP A CA 1
ATOM 1378 C C . ASP A 1 183 ? -30.312 13.836 -0.75 1 48.16 183 ASP A C 1
ATOM 1380 O O . ASP A 1 183 ? -29.641 12.836 -0.98 1 48.16 183 ASP A O 1
ATOM 1384 N N . ALA A 1 184 ? -31.391 13.516 -0.332 1 42.34 184 ALA A N 1
ATOM 1385 C CA . ALA A 1 184 ? -32.25 12.336 -0.381 1 42.34 184 ALA A CA 1
ATOM 1386 C C . ALA A 1 184 ? -32.312 11.758 -1.793 1 42.34 184 ALA A C 1
ATOM 1388 O O . ALA A 1 184 ? -32.812 10.656 -2 1 42.34 184 ALA A O 1
ATOM 1389 N N . ASN A 1 185 ? -32.5 12.438 -2.961 1 39.97 185 ASN A N 1
ATOM 1390 C CA . ASN A 1 185 ? -33.062 11.953 -4.211 1 39.97 185 ASN A CA 1
ATOM 1391 C C . ASN A 1 185 ? -32.094 11.039 -4.957 1 39.97 185 ASN A C 1
ATOM 1393 O O . ASN A 1 185 ? -32.5 10 -5.484 1 39.97 185 ASN A O 1
ATOM 1397 N N . SER A 1 186 ? -31.078 11.555 -6.082 1 39.47 186 SER A N 1
ATOM 1398 C CA . SER A 1 186 ? -30.812 11.18 -7.465 1 39.47 186 SER A CA 1
ATOM 1399 C C . SER A 1 186 ? -29.828 10.016 -7.543 1 39.47 186 SER A C 1
ATOM 1401 O O . SER A 1 186 ? -29.062 9.781 -6.609 1 39.47 186 SER A O 1
ATOM 1403 N N . ASN A 1 187 ? -29.844 9.195 -8.648 1 42.84 187 ASN A N 1
ATOM 1404 C CA . ASN A 1 187 ? -29.172 8.07 -9.289 1 42.84 187 ASN A CA 1
ATOM 1405 C C . ASN A 1 187 ? -27.656 8.234 -9.242 1 42.84 187 ASN A C 1
ATOM 1407 O O . ASN A 1 187 ? -26.922 7.293 -9.531 1 42.84 187 ASN A O 1
ATOM 1411 N N . ALA A 1 188 ? -27.172 9.461 -9.789 1 44.31 188 ALA A N 1
ATOM 1412 C CA . ALA A 1 188 ? -25.781 9.875 -9.898 1 44.31 188 ALA A CA 1
ATOM 1413 C C . ALA A 1 188 ? -25.016 9.578 -8.602 1 44.31 188 ALA A C 1
ATOM 1415 O O . ALA A 1 188 ? -23.797 9.758 -8.539 1 44.31 188 ALA A O 1
ATOM 1416 N N . VAL A 1 189 ? -25.656 9.203 -7.492 1 52.16 189 VAL A N 1
ATOM 1417 C CA . VAL A 1 189 ? -25.5 9.117 -6.047 1 52.16 189 VAL A CA 1
ATOM 1418 C C . VAL A 1 189 ? -24.812 7.801 -5.684 1 52.16 189 VAL A C 1
ATOM 1420 O O . VAL A 1 189 ? -24.062 7.734 -4.703 1 52.16 189 VAL A O 1
ATOM 1423 N N . SER A 1 190 ? -24.922 6.848 -6.707 1 61.31 190 SER A N 1
ATOM 1424 C CA . SER A 1 190 ? -24.516 5.512 -6.289 1 61.31 190 SER A CA 1
ATOM 1425 C C . SER A 1 190 ? -23 5.391 -6.227 1 61.31 190 SER A C 1
ATOM 1427 O O . SER A 1 190 ? -22.453 4.879 -5.246 1 61.31 190 SER A O 1
ATOM 1429 N N . ASP A 1 191 ? -22.328 6.012 -7.309 1 75.38 191 ASP A N 1
ATOM 1430 C CA . ASP A 1 191 ? -20.875 5.863 -7.34 1 75.38 191 ASP A CA 1
ATOM 1431 C C . ASP A 1 191 ? -20.219 6.727 -6.27 1 75.38 191 ASP A C 1
ATOM 1433 O O . ASP A 1 191 ? -19.266 6.297 -5.625 1 75.38 191 ASP A O 1
ATOM 1437 N N . GLY A 1 192 ? -20.812 7.832 -6.098 1 85.25 192 GLY A N 1
ATOM 1438 C CA . GLY A 1 192 ? -20.266 8.703 -5.07 1 85.25 192 GLY A CA 1
ATOM 1439 C C . GLY A 1 192 ? -20.438 8.148 -3.668 1 85.25 192 GLY A C 1
ATOM 1440 O O . GLY A 1 192 ? -19.5 8.219 -2.857 1 85.25 192 GLY A O 1
ATOM 1441 N N . VAL A 1 193 ? -21.531 7.539 -3.543 1 88.62 193 VAL A N 1
ATOM 1442 C CA . VAL A 1 193 ? -21.812 6.984 -2.227 1 88.62 193 VAL A CA 1
ATOM 1443 C C . VAL A 1 193 ? -20.891 5.809 -1.947 1 88.62 193 VAL A C 1
ATOM 1445 O O . VAL A 1 193 ? -20.406 5.637 -0.822 1 88.62 193 VAL A O 1
ATOM 1448 N N . ASN A 1 194 ? -20.625 5.023 -2.98 1 92.38 194 ASN A N 1
ATOM 1449 C CA . ASN A 1 194 ? -19.719 3.896 -2.826 1 92.38 194 ASN A CA 1
ATOM 1450 C C . ASN A 1 194 ? -18.297 4.359 -2.486 1 92.38 194 ASN A C 1
ATOM 1452 O O . ASN A 1 194 ? -17.625 3.752 -1.656 1 92.38 194 ASN A O 1
ATOM 1456 N N . THR A 1 195 ? -17.938 5.398 -3.121 1 94.44 195 THR A N 1
ATOM 1457 C CA . THR A 1 195 ? -16.609 5.953 -2.859 1 94.44 195 THR A CA 1
ATOM 1458 C C . THR A 1 195 ? -16.516 6.434 -1.417 1 94.44 195 THR A C 1
ATOM 1460 O O . THR A 1 195 ? -15.508 6.184 -0.746 1 94.44 195 THR A O 1
ATOM 1463 N N . VAL A 1 196 ? -17.531 7.066 -0.97 1 95.06 196 VAL A N 1
ATOM 1464 C CA . VAL A 1 196 ? -17.531 7.59 0.393 1 95.06 196 VAL A CA 1
ATOM 1465 C C . VAL A 1 196 ? -17.562 6.434 1.389 1 95.06 196 VAL A C 1
ATOM 1467 O O . VAL A 1 196 ? -16.844 6.434 2.383 1 95.06 196 VAL A O 1
ATOM 1470 N N . ARG A 1 197 ? -18.391 5.5 1.08 1 96.12 197 ARG A N 1
ATOM 1471 C CA . ARG A 1 197 ? -18.5 4.332 1.952 1 96.12 197 ARG A CA 1
ATOM 1472 C C . ARG A 1 197 ? -17.172 3.602 2.057 1 96.12 197 ARG A C 1
ATOM 1474 O O . ARG A 1 197 ? -16.781 3.17 3.143 1 96.12 197 ARG A O 1
ATOM 1481 N N . ALA A 1 198 ? -16.531 3.43 0.917 1 97.5 198 ALA A N 1
ATOM 1482 C CA . ALA A 1 198 ? -15.219 2.795 0.91 1 97.5 198 ALA A CA 1
ATOM 1483 C C . ALA A 1 198 ? -14.211 3.604 1.726 1 97.5 198 ALA A C 1
ATOM 1485 O O . ALA A 1 198 ? -13.414 3.039 2.471 1 97.5 198 ALA A O 1
ATOM 1486 N N . SER A 1 199 ? -14.305 4.859 1.576 1 97.31 199 SER A N 1
ATOM 1487 C CA . SER A 1 199 ? -13.422 5.746 2.328 1 97.31 199 SER A CA 1
ATOM 1488 C C . SER A 1 199 ? -13.617 5.574 3.83 1 97.31 199 SER A C 1
ATOM 1490 O O . SER A 1 199 ? -12.641 5.445 4.578 1 97.31 199 SER A O 1
ATOM 1492 N N . VAL A 1 200 ? -14.828 5.574 4.227 1 97.19 200 VAL A N 1
ATOM 1493 C CA . VAL A 1 200 ? -15.141 5.438 5.645 1 97.19 200 VAL A CA 1
ATOM 1494 C C . VAL A 1 200 ? -14.695 4.062 6.141 1 97.19 200 VAL A C 1
ATOM 1496 O O . VAL A 1 200 ? -14.18 3.932 7.254 1 97.19 200 VAL A O 1
ATOM 1499 N N . MET A 1 201 ? -14.844 3.064 5.305 1 97.62 201 MET A N 1
ATOM 1500 C CA . MET A 1 201 ? -14.422 1.723 5.691 1 97.62 201 MET A CA 1
ATOM 1501 C C . MET A 1 201 ? -12.906 1.659 5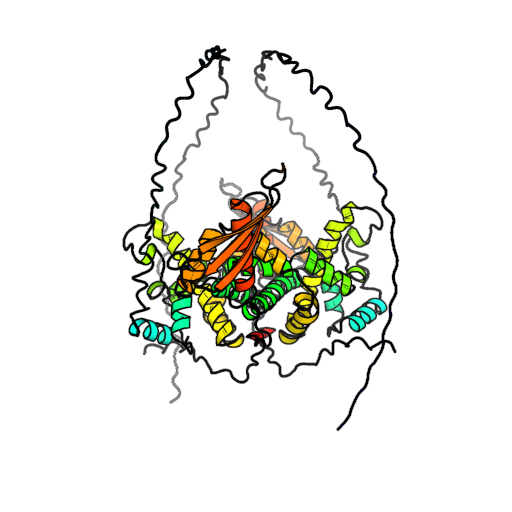.855 1 97.62 201 MET A C 1
ATOM 1503 O O . MET A 1 201 ? -12.398 1.05 6.801 1 97.62 201 MET A O 1
ATOM 1507 N N . HIS A 1 202 ? -12.195 2.232 4.953 1 98.62 202 HIS A N 1
ATOM 1508 C CA . HIS A 1 202 ? -10.75 2.35 5.121 1 98.62 202 HIS A CA 1
ATOM 1509 C C . HIS A 1 202 ? -10.406 3.053 6.43 1 98.62 202 HIS A C 1
ATOM 1511 O O . HIS A 1 202 ? -9.523 2.598 7.168 1 98.62 202 HIS A O 1
ATOM 1517 N N . ALA A 1 203 ? -11.117 4.125 6.664 1 98.31 203 ALA A N 1
ATOM 1518 C CA . ALA A 1 203 ? -10.859 4.898 7.875 1 98.31 203 ALA A CA 1
ATOM 1519 C C . ALA A 1 203 ? -11.117 4.059 9.125 1 98.31 203 ALA A C 1
ATOM 1521 O O . ALA A 1 203 ? -10.383 4.164 10.109 1 98.31 203 ALA A O 1
ATOM 1522 N N . LEU A 1 204 ? -12.141 3.305 9.078 1 97.69 204 LEU A N 1
ATOM 1523 C CA . LEU A 1 204 ? -12.453 2.424 10.203 1 97.69 204 LEU A CA 1
ATOM 1524 C C . LEU A 1 204 ? -11.305 1.449 10.461 1 97.69 204 LEU A C 1
ATOM 1526 O O . LEU A 1 204 ? -10.891 1.266 11.602 1 97.69 204 LEU A O 1
ATOM 1530 N N . ILE A 1 205 ? -10.797 0.865 9.414 1 98.19 205 ILE A N 1
ATOM 1531 C CA . ILE A 1 205 ? -9.664 -0.052 9.539 1 98.19 205 ILE A CA 1
ATOM 1532 C C . ILE A 1 205 ? -8.461 0.684 10.117 1 98.19 205 ILE A C 1
ATOM 1534 O O . ILE A 1 205 ? -7.805 0.181 11.031 1 98.19 205 ILE A O 1
ATOM 1538 N N . GLY A 1 206 ? -8.227 1.844 9.57 1 98.38 206 GLY A N 1
ATOM 1539 C CA . GLY A 1 206 ? -7.121 2.646 10.078 1 98.38 206 GLY A CA 1
ATOM 1540 C C . GLY A 1 206 ? -7.254 2.994 11.547 1 98.38 206 GLY A C 1
ATOM 1541 O O . GLY A 1 206 ? -6.277 2.926 12.297 1 98.38 206 GLY A O 1
ATOM 1542 N N . ALA A 1 207 ? -8.43 3.375 11.977 1 97.25 207 ALA A N 1
ATOM 1543 C CA . ALA A 1 207 ? -8.672 3.729 13.375 1 97.25 207 ALA A CA 1
ATOM 1544 C C . ALA A 1 207 ? -8.516 2.514 14.289 1 97.25 207 ALA A C 1
ATOM 1546 O O . ALA A 1 207 ? -7.938 2.613 15.375 1 97.25 207 ALA A O 1
ATOM 1547 N N . VAL A 1 208 ? -9.047 1.41 13.867 1 96.62 208 VAL A N 1
ATOM 1548 C CA . VAL A 1 208 ? -8.914 0.187 14.656 1 96.62 208 VAL A CA 1
ATOM 1549 C C . VAL A 1 208 ? -7.438 -0.175 14.797 1 96.62 208 VAL A C 1
ATOM 1551 O O . VAL A 1 208 ? -6.98 -0.531 15.883 1 96.62 208 VAL A O 1
ATOM 1554 N N . TYR A 1 209 ? -6.719 -0.071 13.734 1 97.38 209 TYR A N 1
ATOM 1555 C CA . TYR A 1 209 ? -5.285 -0.336 13.766 1 97.38 209 TYR A CA 1
ATOM 1556 C C . TYR A 1 209 ? -4.578 0.592 14.742 1 97.38 209 TYR A C 1
ATOM 1558 O O . TYR A 1 209 ? -3.752 0.147 15.547 1 97.38 209 TYR A O 1
ATOM 1566 N N . GLN A 1 210 ? -4.914 1.81 14.672 1 95.62 210 GLN A N 1
ATOM 1567 C CA . GLN A 1 210 ? -4.223 2.828 15.453 1 95.62 210 GLN A CA 1
ATOM 1568 C C . GLN A 1 210 ? -4.578 2.717 16.938 1 95.62 210 GLN A C 1
ATOM 1570 O O . GLN A 1 210 ? -3.711 2.859 17.797 1 95.62 210 GLN A O 1
ATOM 1575 N N . HIS A 1 211 ? -5.84 2.449 17.25 1 93.56 211 HIS A N 1
ATOM 1576 C CA . HIS A 1 211 ? -6.293 2.586 18.641 1 93.56 211 HIS A CA 1
ATOM 1577 C C . HIS A 1 211 ? -6.484 1.222 19.297 1 93.56 211 HIS A C 1
ATOM 1579 O O . HIS A 1 211 ? -6.473 1.112 20.516 1 93.56 211 HIS A O 1
ATOM 1585 N N . LYS A 1 212 ? -6.668 0.22 18.438 1 92.75 212 LYS A N 1
ATOM 1586 C CA . LYS A 1 212 ? -6.887 -1.103 19.016 1 92.75 212 LYS A CA 1
ATOM 1587 C C . LYS A 1 212 ? -5.742 -2.051 18.672 1 92.75 212 LYS A C 1
ATOM 1589 O O . LYS A 1 212 ? -5.695 -3.18 19.172 1 92.75 212 LYS A O 1
ATOM 1594 N N . GLY A 1 213 ? -4.91 -1.668 17.719 1 92.81 213 GLY A N 1
ATOM 1595 C CA . GLY A 1 213 ? -3.709 -2.438 17.438 1 92.81 213 GLY A CA 1
ATOM 1596 C C . GLY A 1 213 ? -3.814 -3.262 16.172 1 92.81 213 GLY A C 1
ATOM 1597 O O . GLY A 1 213 ? -4.898 -3.404 15.602 1 92.81 213 GLY A O 1
ATOM 1598 N N . PRO A 1 214 ? -2.664 -3.824 15.75 1 94.62 214 PRO A N 1
ATOM 1599 C CA . PRO A 1 214 ? -2.613 -4.594 14.508 1 94.62 214 PRO A CA 1
ATOM 1600 C C . PRO A 1 214 ? -3.438 -5.879 14.578 1 94.62 214 PRO A C 1
ATOM 1602 O O . PRO A 1 214 ? -4.035 -6.285 13.578 1 94.62 214 PRO A O 1
ATOM 1605 N N . HIS A 1 215 ? -3.461 -6.5 15.688 1 92.94 215 HIS A N 1
ATOM 1606 C CA . HIS A 1 215 ? -4.203 -7.75 15.82 1 92.94 215 HIS A CA 1
ATOM 1607 C C . HIS A 1 215 ? -5.695 -7.527 15.617 1 92.94 215 HIS A C 1
ATOM 1609 O O . HIS A 1 215 ? -6.352 -8.305 14.914 1 92.94 215 HIS A O 1
ATOM 1615 N N . ALA A 1 216 ? -6.23 -6.473 16.203 1 94 216 ALA A N 1
ATOM 1616 C CA . ALA A 1 216 ? -7.645 -6.145 16.047 1 94 216 ALA A CA 1
ATOM 1617 C C . ALA A 1 216 ? -7.969 -5.828 14.586 1 94 216 ALA A C 1
ATOM 1619 O O . ALA A 1 216 ? -9 -6.258 14.07 1 94 216 ALA A O 1
ATOM 1620 N N . ALA A 1 217 ? -7.105 -5.105 13.969 1 96.38 217 ALA A N 1
ATOM 1621 C CA . ALA A 1 217 ? -7.312 -4.766 12.562 1 96.38 217 ALA A CA 1
ATOM 1622 C C . ALA A 1 217 ? -7.289 -6.016 11.688 1 96.38 217 ALA A C 1
ATOM 1624 O O . ALA A 1 217 ? -8.125 -6.172 10.797 1 96.38 217 ALA A O 1
ATOM 1625 N N . ARG A 1 218 ? -6.34 -6.855 11.961 1 95.25 218 ARG A N 1
ATOM 1626 C CA . ARG A 1 218 ? -6.238 -8.102 11.219 1 95.25 218 ARG A CA 1
ATOM 1627 C C . ARG A 1 218 ? -7.508 -8.938 11.367 1 95.25 218 ARG A C 1
ATOM 1629 O O . ARG A 1 218 ? -8.023 -9.477 10.383 1 95.25 218 ARG A O 1
ATOM 1636 N N . THR A 1 219 ? -7.965 -9.047 12.562 1 94.44 219 THR A N 1
ATOM 1637 C CA . THR A 1 219 ? -9.18 -9.812 12.836 1 94.44 219 THR A CA 1
ATOM 1638 C C . THR A 1 219 ? -10.367 -9.242 12.07 1 94.44 219 THR A C 1
ATOM 1640 O O . THR A 1 219 ? -11.148 -9.984 11.484 1 94.44 219 THR A O 1
ATOM 1643 N N . LEU A 1 220 ? -10.484 -7.945 12.086 1 95.12 220 LEU A N 1
ATOM 1644 C CA . LEU A 1 220 ? -11.539 -7.262 11.344 1 95.12 220 LEU A CA 1
ATOM 1645 C C . LEU A 1 220 ? -11.461 -7.586 9.859 1 95.12 220 LEU A C 1
ATOM 1647 O O . LEU A 1 220 ? -12.477 -7.906 9.234 1 95.12 220 LEU A O 1
ATOM 1651 N N . ILE A 1 221 ? -10.281 -7.555 9.297 1 96.69 221 ILE A N 1
ATOM 1652 C CA . ILE A 1 221 ? -10.07 -7.766 7.875 1 96.69 221 ILE A CA 1
ATOM 1653 C C . ILE A 1 221 ? -10.352 -9.227 7.52 1 96.69 221 ILE A C 1
ATOM 1655 O O . ILE A 1 221 ? -11.023 -9.508 6.523 1 96.69 221 ILE A O 1
ATOM 1659 N N . HIS A 1 222 ? -9.859 -10.148 8.305 1 94.44 222 HIS A N 1
ATOM 1660 C CA . HIS A 1 222 ? -10.094 -11.57 8.047 1 94.44 222 HIS A CA 1
ATOM 1661 C C . HIS A 1 222 ? -11.578 -11.898 8.086 1 94.44 222 HIS A C 1
ATOM 1663 O O . HIS A 1 222 ? -12.086 -12.609 7.215 1 94.44 222 HIS A O 1
ATOM 1669 N N . LYS A 1 223 ? -12.266 -11.312 8.984 1 93.19 223 LYS A N 1
ATOM 1670 C CA . LYS A 1 223 ? -13.672 -11.625 9.203 1 93.19 223 LYS A CA 1
ATOM 1671 C C . LYS A 1 223 ? -14.539 -11.047 8.086 1 93.19 223 LYS A C 1
ATOM 1673 O O . LYS A 1 223 ? -15.484 -11.703 7.629 1 93.19 223 LYS A O 1
ATOM 1678 N N . HIS A 1 224 ? -14.164 -9.914 7.582 1 93.44 224 HIS A N 1
ATOM 1679 C CA . HIS A 1 224 ? -15.125 -9.227 6.727 1 93.44 224 HIS A CA 1
ATOM 1680 C C . HIS A 1 224 ? -14.648 -9.188 5.281 1 93.44 224 HIS A C 1
ATOM 1682 O O . HIS A 1 224 ? -15.445 -9.008 4.363 1 93.44 224 HIS A O 1
ATOM 1688 N N . PHE A 1 225 ? -13.391 -9.305 5.039 1 94.31 225 PHE A N 1
ATOM 1689 C CA . PHE A 1 225 ? -12.875 -9.227 3.678 1 94.31 225 PHE A CA 1
ATOM 1690 C C . PHE A 1 225 ? -12.5 -10.609 3.16 1 94.31 225 PHE A C 1
ATOM 1692 O O . PHE A 1 225 ? -12.859 -10.977 2.039 1 94.31 225 PHE A O 1
ATOM 1699 N N . LEU A 1 226 ? -11.797 -11.375 3.957 1 91 226 LEU A N 1
ATOM 1700 C CA . LEU A 1 226 ? -11.188 -12.609 3.471 1 91 226 LEU A CA 1
ATOM 1701 C C . LEU A 1 226 ? -12.164 -13.773 3.582 1 91 226 LEU A C 1
ATOM 1703 O O . LEU A 1 226 ? -11.977 -14.805 2.932 1 91 226 LEU A O 1
ATOM 1707 N N . SER A 1 227 ? -13.148 -13.586 4.41 1 83.62 227 SER A N 1
ATOM 1708 C CA . SER A 1 227 ? -14.164 -14.625 4.539 1 83.62 227 SER A CA 1
ATOM 1709 C C . SER A 1 227 ? -15.141 -14.594 3.365 1 83.62 227 SER A C 1
ATOM 1711 O O . SER A 1 227 ? -15.844 -15.57 3.113 1 83.62 227 SER A O 1
ATOM 1713 N N . ARG A 1 228 ? -15.133 -13.492 2.729 1 76.75 228 ARG A N 1
ATOM 1714 C CA . ARG A 1 228 ? -16.031 -13.352 1.58 1 76.75 228 ARG A CA 1
ATOM 1715 C C . ARG A 1 228 ? -15.484 -14.109 0.372 1 76.75 228 ARG A C 1
ATOM 1717 O O . ARG A 1 228 ? -14.273 -14.203 0.182 1 76.75 228 ARG A O 1
ATOM 1724 N N . ALA A 1 229 ? -16.344 -14.789 -0.161 1 65.38 229 ALA A N 1
ATOM 1725 C CA . ALA A 1 229 ? -15.984 -15.555 -1.355 1 65.38 229 ALA A CA 1
ATOM 1726 C C . ALA A 1 229 ? -15.57 -14.625 -2.496 1 65.38 229 ALA A C 1
ATOM 1728 O O . ALA A 1 229 ? -16.344 -13.742 -2.895 1 65.38 229 ALA A O 1
ATOM 1729 N N . THR A 1 230 ? -14.43 -14.32 -2.615 1 74.5 230 THR A N 1
ATOM 1730 C CA . THR A 1 230 ? -13.969 -13.695 -3.846 1 74.5 230 THR A CA 1
ATOM 1731 C C . THR A 1 230 ? -13.703 -14.742 -4.922 1 74.5 230 THR A C 1
ATOM 1733 O O . THR A 1 230 ? -13.227 -15.836 -4.621 1 74.5 230 THR A O 1
ATOM 1736 N N . ASP A 1 231 ? -14.227 -14.461 -6.074 1 87.12 231 ASP A N 1
ATOM 1737 C CA . ASP A 1 231 ? -14.047 -15.391 -7.188 1 87.12 231 ASP A CA 1
ATOM 1738 C C . ASP A 1 231 ? -12.617 -15.328 -7.727 1 87.12 231 ASP A C 1
ATOM 1740 O O . ASP A 1 231 ? -12.391 -14.82 -8.828 1 87.12 231 ASP A O 1
ATOM 1744 N N . VAL A 1 232 ? -11.727 -15.922 -6.988 1 91.56 232 VAL A N 1
ATOM 1745 C CA . VAL A 1 232 ? -10.312 -15.93 -7.336 1 91.56 232 VAL A CA 1
ATOM 1746 C C . VAL A 1 232 ? -10.102 -16.688 -8.641 1 91.56 232 VAL A C 1
ATOM 1748 O O . VAL A 1 232 ? -9.281 -16.297 -9.469 1 91.56 232 VAL A O 1
ATOM 1751 N N . GLN A 1 233 ? -10.906 -17.672 -8.836 1 91.62 233 GLN A N 1
ATOM 1752 C CA . GLN A 1 233 ? -10.773 -18.5 -10.031 1 91.62 233 GLN A CA 1
ATOM 1753 C C . GLN A 1 233 ? -11.031 -17.688 -11.297 1 91.62 233 GLN A C 1
ATOM 1755 O O . GLN A 1 233 ? -10.258 -17.75 -12.258 1 91.62 233 GLN A O 1
ATOM 1760 N N . SER A 1 234 ? -12.047 -16.953 -11.242 1 92.5 234 SER A N 1
ATOM 1761 C CA . SER A 1 234 ? -12.391 -16.125 -12.406 1 92.5 234 SER A CA 1
ATOM 1762 C C . SER A 1 234 ? -11.297 -15.102 -12.695 1 92.5 234 SER A C 1
ATOM 1764 O O . SER A 1 234 ? -11.008 -14.805 -13.852 1 92.5 234 SER A O 1
ATOM 1766 N N . ILE A 1 235 ? -10.742 -14.594 -11.68 1 92.31 235 ILE A N 1
ATOM 1767 C CA . ILE A 1 235 ? -9.688 -13.594 -11.836 1 92.31 235 ILE A CA 1
ATOM 1768 C C . ILE A 1 235 ? -8.445 -14.234 -12.445 1 92.31 235 ILE A C 1
ATOM 1770 O O . ILE A 1 235 ? -7.848 -13.688 -13.375 1 92.31 235 ILE A O 1
ATOM 1774 N N . VAL A 1 236 ? -8.164 -15.352 -11.969 1 93.38 236 VAL A N 1
ATOM 1775 C CA . VAL A 1 236 ? -6.992 -16.078 -12.453 1 93.38 236 VAL A CA 1
ATOM 1776 C C . VAL A 1 236 ? -7.18 -16.438 -13.922 1 93.38 236 VAL A C 1
ATOM 1778 O O . VAL A 1 236 ? -6.301 -16.172 -14.75 1 93.38 236 VAL A O 1
ATOM 1781 N N . GLU A 1 237 ? -8.297 -16.922 -14.258 1 92.69 237 GLU A N 1
ATOM 1782 C CA . GLU A 1 237 ? -8.562 -17.344 -15.633 1 92.69 237 GLU A CA 1
ATOM 1783 C C . GLU A 1 237 ? -8.57 -16.156 -16.578 1 92.69 237 GLU A C 1
ATOM 1785 O O . GLU A 1 237 ? -8.086 -16.25 -17.719 1 92.69 237 GLU A O 1
ATOM 1790 N N . ALA A 1 238 ? -9.102 -15.125 -16.109 1 91.88 238 ALA A N 1
ATOM 1791 C CA . ALA A 1 238 ? -9.125 -13.922 -16.922 1 91.88 238 ALA A CA 1
ATOM 1792 C C . ALA A 1 238 ? -7.711 -13.438 -17.234 1 91.88 238 ALA A C 1
ATOM 1794 O O . ALA A 1 238 ? -7.422 -13.023 -18.359 1 91.88 238 ALA A O 1
ATOM 1795 N N . GLN A 1 239 ? -6.926 -13.531 -16.234 1 90.94 239 GLN A N 1
ATOM 1796 C CA . GLN A 1 239 ? -5.547 -13.102 -16.438 1 90.94 239 GLN A CA 1
ATOM 1797 C C . GLN A 1 239 ? -4.805 -14.047 -17.359 1 90.94 239 GLN A C 1
ATOM 1799 O O . GLN A 1 239 ? -4.039 -13.609 -18.234 1 90.94 239 GLN A O 1
ATOM 1804 N N . LEU A 1 240 ? -5.035 -15.242 -17.25 1 92.19 240 LEU A N 1
ATOM 1805 C CA . LEU A 1 240 ? -4.352 -16.25 -18.062 1 92.19 240 LEU A CA 1
ATOM 1806 C C . LEU A 1 240 ? -4.766 -16.141 -19.531 1 92.19 240 LEU A C 1
ATOM 1808 O O . LEU A 1 240 ? -3.967 -16.422 -20.422 1 92.19 240 LEU A O 1
ATOM 1812 N N . LYS A 1 241 ? -5.957 -15.742 -19.719 1 89.19 241 LYS A N 1
ATOM 1813 C CA . LYS A 1 241 ? -6.441 -15.555 -21.078 1 89.19 241 LYS A CA 1
ATOM 1814 C C . LYS A 1 241 ? -5.652 -14.461 -21.797 1 89.19 241 LYS A C 1
ATOM 1816 O O . LYS A 1 241 ? -5.469 -14.516 -23.016 1 89.19 241 LYS A O 1
ATOM 1821 N N . MET A 1 242 ? -5.168 -13.609 -20.922 1 85.06 242 MET A N 1
ATOM 1822 C CA . MET A 1 242 ? -4.422 -12.484 -21.484 1 85.06 242 MET A CA 1
ATOM 1823 C C . MET A 1 242 ? -2.947 -12.836 -21.641 1 85.06 242 MET A C 1
ATOM 1825 O O . MET A 1 242 ? -2.232 -12.211 -22.422 1 85.06 242 MET A O 1
ATOM 1829 N N . ASP A 1 243 ? -2.605 -13.828 -20.828 1 78.81 243 ASP A N 1
ATOM 1830 C CA . ASP A 1 243 ? -1.207 -14.242 -20.781 1 78.81 243 ASP A CA 1
ATOM 1831 C C . ASP A 1 243 ? -0.953 -15.414 -21.734 1 78.81 243 ASP A C 1
ATOM 1833 O O . ASP A 1 243 ? -1.89 -16.109 -22.141 1 78.81 243 ASP A O 1
ATOM 1837 N N . LYS A 1 244 ? -0.429 -15.461 -22.938 1 88.31 244 LYS A N 1
ATOM 1838 C CA . LYS A 1 244 ? -0.047 -16.594 -23.781 1 88.31 244 LYS A CA 1
ATOM 1839 C C . LYS A 1 244 ? 0.034 -17.891 -22.969 1 88.31 244 LYS A C 1
ATOM 1841 O O . LYS A 1 244 ? 1.126 -18.344 -22.609 1 88.31 244 LYS A O 1
ATOM 1846 N N . PRO A 1 245 ? -1.132 -18.562 -22.688 1 93.06 245 PRO A N 1
ATOM 1847 C CA . PRO A 1 245 ? -1.181 -19.688 -21.75 1 93.06 245 PRO A CA 1
ATOM 1848 C C . PRO A 1 245 ? -0.29 -20.844 -22.156 1 93.06 245 PRO A C 1
ATOM 1850 O O . PRO A 1 245 ? 0.271 -21.531 -21.297 1 93.06 245 PRO A O 1
ATOM 1853 N N . ARG A 1 246 ? -0.192 -21.078 -23.406 1 92.19 246 ARG A N 1
ATOM 1854 C CA . ARG A 1 246 ? 0.646 -22.172 -23.875 1 92.19 246 ARG A CA 1
ATOM 1855 C C . ARG A 1 246 ? 2.104 -21.953 -23.484 1 92.19 246 ARG A C 1
ATOM 1857 O O . ARG A 1 246 ? 2.764 -22.875 -23 1 92.19 246 ARG A O 1
ATOM 1864 N N . LYS A 1 247 ? 2.516 -20.797 -23.703 1 91.12 247 LYS A N 1
ATOM 1865 C CA . LYS A 1 247 ? 3.896 -20.469 -23.359 1 91.12 247 LYS A CA 1
ATOM 1866 C C . LYS A 1 247 ? 4.117 -20.531 -21.844 1 91.12 247 LYS A C 1
ATOM 1868 O O . LYS A 1 247 ? 5.125 -21.078 -21.391 1 91.12 247 LYS A O 1
ATOM 1873 N N . LEU A 1 248 ? 3.199 -19.984 -21.172 1 91.06 248 LEU A N 1
ATOM 1874 C CA . LEU A 1 248 ? 3.305 -19.953 -19.719 1 91.06 248 LEU A CA 1
ATOM 1875 C C . LEU A 1 248 ? 3.314 -21.359 -19.141 1 91.06 248 LEU A C 1
ATOM 1877 O O . LEU A 1 248 ? 4.062 -21.656 -18.203 1 91.06 248 LEU A O 1
ATOM 1881 N N . LEU A 1 249 ? 2.523 -22.219 -19.672 1 94.12 249 LEU A N 1
ATOM 1882 C CA . LEU A 1 249 ? 2.48 -23.594 -19.219 1 94.12 249 LEU A CA 1
ATOM 1883 C C . LEU A 1 249 ? 3.811 -24.297 -19.469 1 94.12 249 LEU A C 1
ATOM 1885 O O . LEU A 1 249 ? 4.309 -25.031 -18.609 1 94.12 249 LEU A O 1
ATOM 1889 N N . ALA A 1 250 ? 4.348 -24.062 -20.609 1 92.62 250 ALA A N 1
ATOM 1890 C CA . ALA A 1 250 ? 5.637 -24.656 -20.938 1 92.62 250 ALA A CA 1
ATOM 1891 C C . ALA A 1 250 ? 6.723 -24.203 -19.969 1 92.62 250 ALA A C 1
ATOM 1893 O O . ALA A 1 250 ? 7.504 -25.016 -19.484 1 92.62 250 ALA A O 1
ATOM 1894 N N . ILE A 1 251 ? 6.703 -22.969 -19.688 1 88.44 251 ILE A N 1
ATOM 1895 C CA . ILE A 1 251 ? 7.688 -22.391 -18.781 1 88.44 251 ILE A CA 1
ATOM 1896 C C . ILE A 1 251 ? 7.484 -22.953 -17.375 1 88.44 251 ILE A C 1
ATOM 1898 O O . ILE A 1 251 ? 8.453 -23.297 -16.688 1 88.44 251 ILE A O 1
ATOM 1902 N N . THR A 1 252 ? 6.258 -23.016 -16.984 1 89.69 252 THR A N 1
ATOM 1903 C CA . THR A 1 252 ? 5.926 -23.516 -15.656 1 89.69 252 THR A CA 1
ATOM 1904 C C . THR A 1 252 ? 6.379 -24.969 -15.508 1 89.69 252 THR A C 1
ATOM 1906 O O . THR A 1 252 ? 6.977 -25.344 -14.492 1 89.69 252 THR A O 1
ATOM 1909 N N . CYS A 1 253 ? 6.141 -25.766 -16.531 1 91.75 253 CYS A N 1
ATOM 1910 C CA . CYS A 1 253 ? 6.562 -27.172 -16.516 1 91.75 253 CYS A CA 1
ATOM 1911 C C . CYS A 1 253 ? 8.086 -27.281 -16.453 1 91.75 253 CYS A C 1
ATOM 1913 O O . CYS A 1 253 ? 8.625 -28.094 -15.719 1 91.75 253 CYS A O 1
ATOM 1915 N N . LYS A 1 254 ? 8.75 -26.453 -17.203 1 88.62 254 LYS A N 1
ATOM 1916 C CA . LYS A 1 254 ? 10.211 -26.438 -17.203 1 88.62 254 LYS A CA 1
ATOM 1917 C C . LYS A 1 254 ? 10.766 -26.109 -15.828 1 88.62 254 LYS A C 1
ATOM 1919 O O . LYS A 1 254 ? 11.695 -26.75 -15.352 1 88.62 254 LYS A O 1
ATOM 1924 N N . ASN A 1 255 ? 10.18 -25.156 -15.227 1 83.38 255 ASN A N 1
ATOM 1925 C CA . ASN A 1 255 ? 10.625 -24.734 -13.906 1 83.38 255 ASN A CA 1
ATOM 1926 C C . ASN A 1 255 ? 10.422 -25.828 -12.867 1 83.38 255 ASN A C 1
ATOM 1928 O O . ASN A 1 255 ? 11.211 -25.953 -11.922 1 83.38 255 ASN A O 1
ATOM 1932 N N . LEU A 1 256 ? 9.391 -26.562 -13.086 1 87.31 256 LEU A N 1
ATOM 1933 C CA . LEU A 1 256 ? 9.078 -27.641 -12.156 1 87.31 256 LEU A CA 1
ATOM 1934 C C . LEU A 1 256 ? 9.828 -28.906 -12.523 1 87.31 256 LEU A C 1
ATOM 1936 O O . LEU A 1 256 ? 9.633 -29.953 -11.898 1 87.31 256 LEU A O 1
ATOM 1940 N N . LYS A 1 257 ? 10.625 -28.781 -13.555 1 89.94 257 LYS A N 1
ATOM 1941 C CA . LYS A 1 257 ? 11.406 -29.906 -14.039 1 89.94 257 LYS A CA 1
ATOM 1942 C C . LYS A 1 257 ? 10.492 -31.047 -14.492 1 89.94 257 LYS A C 1
ATOM 1944 O O . LYS A 1 257 ? 10.758 -32.219 -14.203 1 89.94 257 LYS A O 1
ATOM 1949 N N . LYS A 1 258 ? 9.406 -30.719 -15.078 1 91.94 258 LYS A N 1
ATOM 1950 C CA . LYS A 1 258 ? 8.461 -31.672 -15.664 1 91.94 258 LYS A CA 1
ATOM 1951 C C . LYS A 1 258 ? 8.578 -31.688 -17.188 1 91.94 258 LYS A C 1
ATOM 1953 O O . LYS A 1 258 ? 9.125 -30.75 -17.781 1 91.94 258 LYS A O 1
ATOM 1958 N N . PRO A 1 259 ? 8.117 -32.781 -17.781 1 93.12 259 PRO A N 1
ATOM 1959 C CA . PRO A 1 259 ? 8.164 -32.844 -19.25 1 93.12 259 PRO A CA 1
ATOM 1960 C C . PRO A 1 259 ? 7.344 -31.75 -19.906 1 93.12 259 PRO A C 1
ATOM 1962 O O . PRO A 1 259 ? 6.418 -31.203 -19.297 1 93.12 259 PRO A O 1
ATOM 1965 N N . LYS A 1 260 ? 7.727 -31.453 -21.094 1 94.06 260 LYS A N 1
ATOM 1966 C CA . LYS A 1 260 ? 7.012 -30.453 -21.875 1 94.06 260 LYS A CA 1
ATOM 1967 C C . LYS A 1 260 ? 5.555 -30.859 -22.094 1 94.06 260 LYS A C 1
ATOM 1969 O O . LYS A 1 260 ? 5.266 -32.031 -22.375 1 94.06 260 LYS A O 1
ATOM 1974 N N . PRO A 1 261 ? 4.719 -29.922 -21.906 1 95.75 261 PRO A N 1
ATOM 1975 C CA . PRO A 1 261 ? 3.303 -30.234 -22.094 1 95.75 261 PRO A CA 1
ATOM 1976 C C . PRO A 1 261 ? 2.965 -30.547 -23.547 1 95.75 261 PRO A C 1
ATOM 1978 O O . PRO A 1 261 ? 3.498 -29.906 -24.469 1 95.75 261 PRO A O 1
ATOM 1981 N N . ILE A 1 262 ? 2.088 -31.531 -23.734 1 96.06 262 ILE A N 1
ATOM 1982 C CA . ILE A 1 262 ? 1.65 -31.938 -25.062 1 96.06 262 ILE A CA 1
ATOM 1983 C C . ILE A 1 262 ? 0.126 -31.891 -25.141 1 96.06 262 ILE A C 1
ATOM 1985 O O . ILE A 1 262 ? -0.562 -32.406 -24.25 1 96.06 262 ILE A O 1
ATOM 1989 N N . SER A 1 263 ? -0.289 -31.25 -26.203 1 95.88 263 SER A N 1
ATOM 1990 C CA . SER A 1 263 ? -1.73 -31.188 -26.422 1 95.88 263 SER A CA 1
ATOM 1991 C C . SER A 1 263 ? -2.209 -32.344 -27.312 1 95.88 263 SER A C 1
ATOM 1993 O O . SER A 1 263 ? -1.528 -32.719 -28.266 1 95.88 263 SER A O 1
ATOM 1995 N N . ARG A 1 264 ? -3.383 -32.938 -26.906 1 95.88 264 ARG A N 1
ATOM 1996 C CA . ARG A 1 264 ? -3.98 -34 -27.688 1 95.88 264 ARG A CA 1
ATOM 1997 C C . ARG A 1 264 ? -5.465 -33.75 -27.922 1 95.88 264 ARG A C 1
ATOM 1999 O O . ARG A 1 264 ? -6.172 -33.281 -27.016 1 95.88 264 ARG A O 1
ATOM 2006 N N . LEU A 1 265 ? -5.875 -34.031 -29.109 1 94.5 265 LEU A N 1
ATOM 2007 C CA . LEU A 1 265 ? -7.297 -33.969 -29.422 1 94.5 265 LEU A CA 1
ATOM 2008 C C . LEU A 1 265 ? -8.039 -35.188 -28.844 1 94.5 265 LEU A C 1
ATOM 2010 O O . LEU A 1 265 ? -7.719 -36.344 -29.172 1 94.5 265 LEU A O 1
ATOM 2014 N N . LEU A 1 266 ? -8.922 -34.938 -27.984 1 93.88 266 LEU A N 1
ATOM 2015 C CA . LEU A 1 266 ? -9.641 -36.031 -27.312 1 93.88 266 LEU A CA 1
ATOM 2016 C C . LEU A 1 266 ? -10.945 -36.344 -28.031 1 93.88 266 LEU A C 1
ATOM 2018 O O . LEU A 1 266 ? -11.445 -37.469 -27.953 1 93.88 266 LEU A O 1
ATOM 2022 N N . GLY A 1 267 ? -11.555 -35.312 -28.547 1 90.62 267 GLY A N 1
ATOM 2023 C CA . GLY A 1 267 ? -12.82 -35.531 -29.25 1 90.62 267 GLY A CA 1
ATOM 2024 C C . GLY A 1 267 ? -13.211 -34.375 -30.141 1 90.62 267 GLY A C 1
ATOM 2025 O O . GLY A 1 267 ? -12.703 -33.281 -30 1 90.62 267 GLY A O 1
ATOM 2026 N N . GLU A 1 268 ? -13.93 -34.719 -31.203 1 88.19 268 GLU A N 1
ATOM 2027 C CA . GLU A 1 268 ? -14.492 -33.75 -32.125 1 88.19 268 GLU A CA 1
ATOM 2028 C C . GLU A 1 268 ? -15.961 -34.031 -32.438 1 88.19 268 GLU A C 1
ATOM 2030 O O . GLU A 1 268 ? -16.344 -35.188 -32.594 1 88.19 268 GLU A O 1
ATOM 2035 N N . THR A 1 269 ? -16.75 -33.125 -32 1 82.12 269 THR A N 1
ATOM 2036 C CA . THR A 1 269 ? -18.156 -33.312 -32.344 1 82.12 269 THR A CA 1
ATOM 2037 C C . THR A 1 269 ? -18.609 -32.312 -33.406 1 82.12 269 THR A C 1
ATOM 2039 O O . THR A 1 269 ? -18.203 -31.156 -33.375 1 82.12 269 THR A O 1
ATOM 2042 N N . GLY A 1 270 ? -19.531 -32.781 -34.281 1 71.69 270 GLY A N 1
ATOM 2043 C CA . GLY A 1 270 ? -20.188 -31.953 -35.281 1 71.69 270 GLY A CA 1
ATOM 2044 C C . GLY A 1 270 ? -19.297 -31.594 -36.438 1 71.69 270 GLY A C 1
ATOM 2045 O O . GLY A 1 270 ? -19.422 -30.531 -37.031 1 71.69 270 GLY A O 1
ATOM 2046 N N . ARG A 1 271 ? -18.297 -32.375 -36.719 1 63.25 271 ARG A N 1
ATOM 2047 C CA . ARG A 1 271 ? -17.359 -32.094 -37.812 1 63.25 271 ARG A CA 1
ATOM 2048 C C . ARG A 1 271 ? -18.094 -31.672 -39.062 1 63.25 271 ARG A C 1
ATOM 2050 O O . ARG A 1 271 ? -17.609 -30.828 -39.844 1 63.25 271 ARG A O 1
ATOM 2057 N N . LEU A 1 272 ? -19.188 -32.312 -39.25 1 63 272 LEU A N 1
ATOM 2058 C CA . LEU A 1 272 ? -19.922 -32.062 -40.469 1 63 272 LEU A CA 1
ATOM 2059 C C . LEU A 1 272 ? -20.953 -30.969 -40.281 1 63 272 LEU A C 1
ATOM 2061 O O . LEU A 1 272 ? -21.719 -30.656 -41.219 1 63 272 LEU A O 1
ATOM 2065 N N . SER A 1 273 ? -20.969 -30.438 -39.062 1 63.41 273 SER A N 1
ATOM 2066 C CA . SER A 1 273 ? -21.938 -29.375 -38.844 1 63.41 273 SER A CA 1
ATOM 2067 C C . SER A 1 273 ? -21.266 -28.031 -38.688 1 63.41 273 SER A C 1
ATOM 2069 O O . SER A 1 273 ? -20.031 -27.953 -38.562 1 63.41 273 SER A O 1
ATOM 2071 N N . SER A 1 274 ? -22.047 -26.922 -38.969 1 67.81 274 SER A N 1
ATOM 2072 C CA . SER A 1 274 ? -21.594 -25.531 -38.938 1 67.81 274 SER A CA 1
ATOM 2073 C C . SER A 1 274 ? -21.094 -25.172 -37.531 1 67.81 274 SER A C 1
ATOM 2075 O O . SER A 1 274 ? -20.5 -24.094 -37.344 1 67.81 274 SER A O 1
ATOM 2077 N N . ARG A 1 275 ? -21.234 -26.141 -36.656 1 72.81 275 ARG A N 1
ATOM 2078 C CA . ARG A 1 275 ? -20.844 -25.797 -35.312 1 72.81 275 ARG A CA 1
ATOM 2079 C C . ARG A 1 275 ? -19.891 -26.844 -34.719 1 72.81 275 ARG A C 1
ATOM 2081 O O . ARG A 1 275 ? -20.266 -27.578 -33.812 1 72.81 275 ARG A O 1
ATOM 2088 N N . SER A 1 276 ? -18.719 -27.047 -35.188 1 83.75 276 SER A N 1
ATOM 2089 C CA . SER A 1 276 ? -17.781 -28.062 -34.719 1 83.75 276 SER A CA 1
ATOM 2090 C C . SER A 1 276 ? -17.234 -27.703 -33.344 1 83.75 276 SER A C 1
ATOM 2092 O O . SER A 1 276 ? -17.016 -26.531 -33.031 1 83.75 276 SER A O 1
ATOM 2094 N N . VAL A 1 277 ? -17.391 -28.688 -32.375 1 90.06 277 VAL A N 1
ATOM 2095 C CA . VAL A 1 277 ? -16.812 -28.531 -31.047 1 90.06 277 VAL A CA 1
ATOM 2096 C C . VAL A 1 277 ? -15.641 -29.5 -30.875 1 90.06 277 VAL A C 1
ATOM 2098 O O . VAL A 1 277 ? -15.766 -30.703 -31.188 1 90.06 277 VAL A O 1
ATOM 2101 N N . PHE A 1 278 ? -14.523 -28.906 -30.547 1 94.19 278 PHE A N 1
ATOM 2102 C CA . PHE A 1 278 ? -13.32 -29.703 -30.328 1 94.19 278 PHE A CA 1
ATOM 2103 C C . PHE A 1 278 ? -13 -29.812 -28.828 1 94.19 278 PHE A C 1
ATOM 2105 O O . PHE A 1 278 ? -13.18 -28.859 -28.078 1 94.19 278 PHE A O 1
ATOM 2112 N N . LEU A 1 279 ? -12.625 -31.016 -28.422 1 95.94 279 LEU A N 1
ATOM 2113 C CA . LEU A 1 279 ? -12.148 -31.266 -27.062 1 95.94 279 LEU A CA 1
ATOM 2114 C C . LEU A 1 279 ? -10.664 -31.609 -27.078 1 95.94 279 LEU A C 1
ATOM 2116 O O . LEU A 1 279 ? -10.242 -32.562 -27.734 1 95.94 279 LEU A O 1
ATOM 2120 N N . VAL A 1 280 ? -9.875 -30.781 -26.359 1 96.56 280 VAL A N 1
ATOM 2121 C CA . VAL A 1 280 ? -8.43 -30.969 -26.328 1 96.56 280 VAL A CA 1
ATOM 2122 C C . VAL A 1 280 ? -7.957 -31.203 -24.906 1 96.56 280 VAL A C 1
ATOM 2124 O O . VAL A 1 280 ? -8.469 -30.594 -23.969 1 96.56 280 VAL A O 1
ATOM 2127 N N . GLY A 1 281 ? -7.043 -32.188 -24.734 1 97.5 281 GLY A N 1
ATOM 2128 C CA . GLY A 1 281 ? -6.355 -32.406 -23.469 1 97.5 281 GLY A CA 1
ATOM 2129 C C . GLY A 1 281 ? -4.879 -32.062 -23.531 1 97.5 281 GLY A C 1
ATOM 2130 O O . GLY A 1 281 ? -4.223 -32.281 -24.547 1 97.5 281 GLY A O 1
ATOM 2131 N N . VAL A 1 282 ? -4.453 -31.469 -22.422 1 96.88 282 VAL A N 1
ATOM 2132 C CA . VAL A 1 282 ? -3.027 -31.188 -22.297 1 96.88 282 VAL A CA 1
ATOM 2133 C C . VAL A 1 282 ? -2.387 -32.156 -21.312 1 96.88 282 VAL A C 1
ATOM 2135 O O . VAL A 1 282 ? -2.906 -32.375 -20.219 1 96.88 282 VAL A O 1
ATOM 2138 N N . TYR A 1 283 ? -1.277 -32.719 -21.734 1 96.38 283 TYR A N 1
ATOM 2139 C CA . TYR A 1 283 ? -0.625 -33.781 -20.969 1 96.38 283 TYR A CA 1
ATOM 2140 C C . TYR A 1 283 ? 0.804 -33.375 -20.609 1 96.38 283 TYR A C 1
ATOM 2142 O O . TYR A 1 283 ? 1.494 -32.75 -21.406 1 96.38 283 TYR A O 1
ATOM 2150 N N . CYS A 1 284 ? 1.146 -33.688 -19.406 1 94.62 284 CYS A N 1
ATOM 2151 C CA . CYS A 1 284 ? 2.537 -33.688 -18.969 1 94.62 284 CYS A CA 1
ATOM 2152 C C . CYS A 1 284 ? 3.014 -35.125 -18.672 1 94.62 284 CYS A C 1
ATOM 2154 O O . CYS A 1 284 ? 2.713 -35.688 -17.625 1 94.62 284 CYS A O 1
ATOM 2156 N N . GLY A 1 285 ? 3.809 -35.625 -19.578 1 92.62 285 GLY A N 1
ATOM 2157 C CA . GLY A 1 285 ? 4.035 -37.062 -19.516 1 92.62 285 GLY A CA 1
ATOM 2158 C C . GLY A 1 285 ? 2.779 -37.875 -19.75 1 92.62 285 GLY A C 1
ATOM 2159 O O . GLY A 1 285 ? 2.102 -37.688 -20.766 1 92.62 285 GLY A O 1
ATOM 2160 N N . ILE A 1 286 ? 2.449 -38.688 -18.734 1 92.31 286 ILE A N 1
ATOM 2161 C CA . ILE A 1 286 ? 1.295 -39.562 -18.906 1 92.31 286 ILE A CA 1
ATOM 2162 C C . ILE A 1 286 ? 0.079 -38.938 -18.219 1 92.31 286 ILE A C 1
ATOM 2164 O O . ILE A 1 286 ? -1.048 -39.406 -18.391 1 92.31 286 ILE A O 1
ATOM 2168 N N . GLU A 1 287 ? 0.278 -37.875 -17.594 1 94.06 287 GLU A N 1
ATOM 2169 C CA . GLU A 1 287 ? -0.791 -37.312 -16.781 1 94.06 287 GLU A CA 1
ATOM 2170 C C . GLU A 1 287 ? -1.505 -36.188 -17.531 1 94.06 287 GLU A C 1
ATOM 2172 O O . GLU A 1 287 ? -0.861 -35.281 -18.062 1 94.06 287 GLU A O 1
ATOM 2177 N N . LYS A 1 288 ? -2.791 -36.312 -17.609 1 96.19 288 LYS A N 1
ATOM 2178 C CA . LYS A 1 288 ? -3.586 -35.219 -18.125 1 96.19 288 LYS A CA 1
ATOM 2179 C C . LYS A 1 288 ? -3.74 -34.094 -17.078 1 96.19 288 LYS A C 1
ATOM 2181 O O . LYS A 1 288 ? -4.359 -34.312 -16.047 1 96.19 288 LYS A O 1
ATOM 2186 N N . ILE A 1 289 ? -3.299 -32.969 -17.391 1 95.62 289 ILE A N 1
ATOM 2187 C CA . ILE A 1 289 ? -3.264 -31.906 -16.375 1 95.62 289 ILE A CA 1
ATOM 2188 C C . ILE A 1 289 ? -4.332 -30.859 -16.688 1 95.62 289 ILE A C 1
ATOM 2190 O O . ILE A 1 289 ? -4.652 -30.031 -15.828 1 95.62 289 ILE A O 1
ATOM 2194 N N . GLY A 1 290 ? -4.887 -30.875 -17.891 1 96.94 290 GLY A N 1
ATOM 2195 C CA . GLY A 1 290 ? -5.93 -29.922 -18.25 1 96.94 290 GLY A CA 1
ATOM 2196 C C . GLY A 1 290 ? -6.75 -30.359 -19.453 1 96.94 290 GLY A C 1
ATOM 2197 O O . GLY A 1 290 ? -6.336 -31.234 -20.203 1 96.94 290 GLY A O 1
ATOM 2198 N N . GLU A 1 291 ? -7.883 -29.734 -19.562 1 97.5 291 GLU A N 1
ATOM 2199 C CA . GLU A 1 291 ? -8.789 -29.984 -20.672 1 97.5 291 GLU A CA 1
ATOM 2200 C C . GLU A 1 291 ? -9.578 -28.734 -21.031 1 97.5 291 GLU A C 1
ATOM 2202 O O . GLU A 1 291 ? -9.758 -27.844 -20.203 1 97.5 291 GLU A O 1
ATOM 2207 N N . GLY A 1 292 ? -9.945 -28.641 -22.328 1 96.31 292 GLY A N 1
ATOM 2208 C CA . GLY A 1 292 ? -10.719 -27.5 -22.781 1 96.31 292 GLY A CA 1
ATOM 2209 C C . GLY A 1 292 ? -11.508 -27.781 -24.047 1 96.31 292 GLY A C 1
ATOM 2210 O O . GLY A 1 292 ? -11.117 -28.641 -24.844 1 96.31 292 GLY A O 1
ATOM 2211 N N . TYR A 1 293 ? -12.586 -27.078 -24.141 1 95 293 TYR A N 1
ATOM 2212 C CA . TYR A 1 293 ? -13.43 -27.156 -25.328 1 95 293 TYR A CA 1
ATOM 2213 C C . TYR A 1 293 ? -13.398 -25.859 -26.109 1 95 293 TYR A C 1
ATOM 2215 O O . TYR A 1 293 ? -13.062 -24.797 -25.562 1 95 293 TYR A O 1
ATOM 2223 N N . GLY A 1 294 ? -13.68 -26 -27.453 1 93.56 294 GLY A N 1
ATOM 2224 C CA . GLY A 1 294 ? -13.75 -24.797 -28.25 1 93.56 294 GLY A CA 1
ATOM 2225 C C . GLY A 1 294 ? -14.25 -25.047 -29.672 1 93.56 294 GLY A C 1
ATOM 2226 O O . GLY A 1 294 ? -14.344 -26.203 -30.094 1 93.56 294 GLY A O 1
ATOM 2227 N N . SER A 1 295 ? -14.562 -23.953 -30.328 1 91.44 295 SER A N 1
ATOM 2228 C CA . SER A 1 295 ? -15.031 -24 -31.719 1 91.44 295 SER A CA 1
ATOM 2229 C C . SER A 1 295 ? -13.875 -24.25 -32.688 1 91.44 295 SER A C 1
ATOM 2231 O O . SER A 1 295 ? -14.094 -24.547 -33.844 1 91.44 295 SER A O 1
ATOM 2233 N N . SER A 1 296 ? -12.656 -24.078 -32.219 1 92 296 SER A N 1
ATOM 2234 C CA . SER A 1 296 ? -11.445 -24.391 -32.969 1 92 296 SER A CA 1
ATOM 2235 C C . SER A 1 296 ? -10.445 -25.141 -32.094 1 92 296 SER A C 1
ATOM 2237 O O . SER A 1 296 ? -10.531 -25.094 -30.859 1 92 296 SER A O 1
ATOM 2239 N N . ILE A 1 297 ? -9.648 -25.875 -32.75 1 92.25 297 ILE A N 1
ATOM 2240 C CA . ILE A 1 297 ? -8.633 -26.625 -32.031 1 92.25 297 ILE A CA 1
ATOM 2241 C C . ILE A 1 297 ? -7.758 -25.672 -31.219 1 92.25 297 ILE A C 1
ATOM 2243 O O . ILE A 1 297 ? -7.418 -25.938 -30.062 1 92.25 297 ILE A O 1
ATOM 2247 N N . LYS A 1 298 ? -7.457 -24.5 -31.812 1 93.44 298 LYS A N 1
ATOM 2248 C CA . LYS A 1 298 ? -6.637 -23.5 -31.156 1 93.44 298 LYS A CA 1
ATOM 2249 C C . LYS A 1 298 ? -7.316 -22.984 -29.891 1 93.44 298 LYS A C 1
ATOM 2251 O O . LYS A 1 298 ? -6.676 -22.859 -28.844 1 93.44 298 LYS A O 1
ATOM 2256 N N . MET A 1 299 ? -8.531 -22.75 -30.016 1 94.06 299 MET A N 1
ATOM 2257 C CA . MET A 1 299 ? -9.297 -22.266 -28.875 1 94.06 299 MET A CA 1
ATOM 2258 C C . MET A 1 299 ? -9.383 -23.328 -27.781 1 94.06 299 MET A C 1
ATOM 2260 O O . MET A 1 299 ? -9.219 -23.016 -26.594 1 94.06 299 MET A O 1
ATOM 2264 N N . ALA A 1 300 ? -9.617 -24.547 -28.172 1 95.44 300 ALA A N 1
ATOM 2265 C CA . ALA A 1 300 ? -9.695 -25.656 -27.219 1 95.44 300 ALA A CA 1
ATOM 2266 C C . ALA A 1 300 ? -8.367 -25.859 -26.5 1 95.44 300 ALA A C 1
ATOM 2268 O O . ALA A 1 300 ? -8.344 -26.109 -25.297 1 95.44 300 ALA A O 1
ATOM 2269 N N . GLU A 1 301 ? -7.359 -25.75 -27.234 1 95.56 301 GLU A N 1
ATOM 2270 C CA . GLU A 1 301 ? -6.027 -25.906 -26.656 1 95.56 301 GLU A CA 1
ATOM 2271 C C . GLU A 1 301 ? -5.734 -24.797 -25.641 1 95.56 301 GLU A C 1
ATOM 2273 O O . GLU A 1 301 ? -5.191 -25.062 -24.578 1 95.56 301 GLU A O 1
ATOM 2278 N N . GLN A 1 302 ? -6.082 -23.609 -25.984 1 95.62 302 GLN A N 1
ATOM 2279 C CA . GLN A 1 302 ? -5.875 -22.484 -25.078 1 95.62 302 GLN A CA 1
ATOM 2280 C C . GLN A 1 302 ? -6.629 -22.688 -23.766 1 95.62 302 GLN A C 1
ATOM 2282 O O . GLN A 1 302 ? -6.082 -22.469 -22.688 1 95.62 302 GLN A O 1
ATOM 2287 N N . ARG A 1 303 ? -7.766 -23.109 -23.938 1 96.25 303 ARG A N 1
ATOM 2288 C CA . ARG A 1 303 ? -8.586 -23.328 -22.75 1 96.25 303 ARG A CA 1
ATOM 2289 C C . ARG A 1 303 ? -8.062 -24.484 -21.906 1 96.25 303 ARG A C 1
ATOM 2291 O O . ARG A 1 303 ? -8.156 -24.453 -20.688 1 96.25 303 ARG A O 1
ATOM 2298 N N . ALA A 1 304 ? -7.539 -25.484 -22.547 1 97.06 304 ALA A N 1
ATOM 2299 C CA . ALA A 1 304 ? -6.93 -26.594 -21.844 1 97.06 304 ALA A CA 1
ATOM 2300 C C . ALA A 1 304 ? -5.715 -26.141 -21.031 1 97.06 304 ALA A C 1
ATOM 2302 O O . ALA A 1 304 ? -5.523 -26.562 -19.891 1 97.06 304 ALA A O 1
ATOM 2303 N N . CYS A 1 305 ? -4.969 -25.266 -21.672 1 96.69 305 CYS A N 1
ATOM 2304 C CA . CYS A 1 305 ? -3.799 -24.719 -20.984 1 96.69 305 CYS A CA 1
ATOM 2305 C C . CYS A 1 305 ? -4.211 -23.875 -19.797 1 96.69 305 CYS A C 1
ATOM 2307 O O . CYS A 1 305 ? -3.602 -23.953 -18.734 1 96.69 305 CYS A O 1
ATOM 2309 N N . ILE A 1 306 ? -5.219 -23.094 -19.969 1 96.69 306 ILE A N 1
ATOM 2310 C CA . ILE A 1 306 ? -5.73 -22.25 -18.906 1 96.69 306 ILE A CA 1
ATOM 2311 C C . ILE A 1 306 ? -6.23 -23.109 -17.75 1 96.69 306 ILE A C 1
ATOM 2313 O O . ILE A 1 306 ? -5.965 -22.812 -16.578 1 96.69 306 I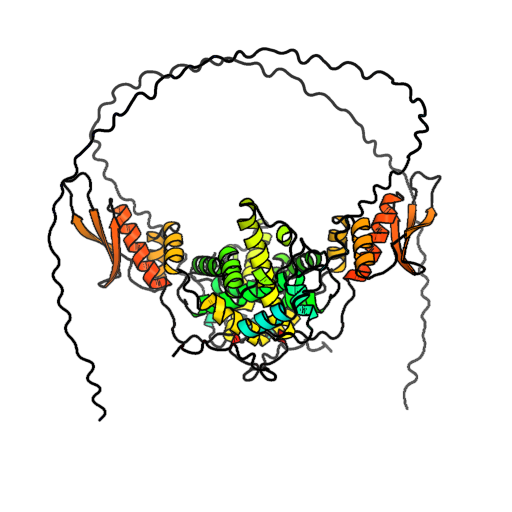LE A O 1
ATOM 2317 N N . ASP A 1 307 ? -6.883 -24.141 -18.141 1 96.44 307 ASP A N 1
ATOM 2318 C CA . ASP A 1 307 ? -7.383 -25.062 -17.125 1 96.44 307 ASP A CA 1
ATOM 2319 C C . ASP A 1 307 ? -6.242 -25.656 -16.312 1 96.44 307 ASP A C 1
ATOM 2321 O O . ASP A 1 307 ? -6.312 -25.703 -15.078 1 96.44 307 ASP A O 1
ATOM 2325 N N . ALA A 1 308 ? -5.227 -26.078 -16.969 1 96.25 308 ALA A N 1
ATOM 2326 C CA . ALA A 1 308 ? -4.07 -26.672 -16.312 1 96.25 308 ALA A CA 1
ATOM 2327 C C . ALA A 1 308 ? -3.395 -25.656 -15.383 1 96.25 308 ALA A C 1
ATOM 2329 O O . ALA A 1 308 ? -3.104 -25.969 -14.227 1 96.25 308 ALA A O 1
ATOM 2330 N N . LEU A 1 309 ? -3.256 -24.5 -15.867 1 95.81 309 LEU A N 1
ATOM 2331 C CA . LEU A 1 309 ? -2.574 -23.453 -15.109 1 95.81 309 LEU A CA 1
ATOM 2332 C C . LEU A 1 309 ? -3.416 -23.016 -13.922 1 95.81 309 LEU A C 1
ATOM 2334 O O . LEU A 1 309 ? -2.881 -22.75 -12.844 1 95.81 309 LEU A O 1
ATOM 2338 N N . SER A 1 310 ? -4.652 -22.891 -14.18 1 95.44 310 SER A N 1
ATOM 2339 C CA . SER A 1 310 ? -5.547 -22.484 -13.102 1 95.44 310 SER A CA 1
ATOM 2340 C C . SER A 1 310 ? -5.488 -23.469 -11.938 1 95.44 310 SER A C 1
ATOM 2342 O O . SER A 1 310 ? -5.418 -23.047 -10.773 1 95.44 310 SER A O 1
ATOM 2344 N N . LYS A 1 311 ? -5.492 -24.703 -12.297 1 94.5 311 LYS A N 1
ATOM 2345 C CA . LYS A 1 311 ? -5.41 -25.734 -11.258 1 94.5 311 LYS A CA 1
ATOM 2346 C C . LYS A 1 311 ? -4.102 -25.625 -10.477 1 94.5 311 LYS A C 1
ATOM 2348 O O . LYS A 1 311 ? -4.082 -25.781 -9.258 1 94.5 311 LYS A O 1
ATOM 2353 N N . HIS A 1 312 ? -3.092 -25.375 -11.164 1 94.12 312 HIS A N 1
ATOM 2354 C CA . HIS A 1 312 ? -1.774 -25.25 -10.555 1 94.12 312 HIS A CA 1
ATOM 2355 C C . HIS A 1 312 ? -1.698 -24.031 -9.648 1 94.12 312 HIS A C 1
ATOM 2357 O O . HIS A 1 312 ? -1.304 -24.125 -8.484 1 94.12 312 HIS A O 1
ATOM 2363 N N . PHE A 1 313 ? -2.164 -22.906 -10.156 1 94 313 PHE A N 1
ATOM 2364 C CA . PHE A 1 313 ? -2.018 -21.641 -9.445 1 94 313 PHE A CA 1
ATOM 2365 C C . PHE A 1 313 ? -3.012 -21.547 -8.297 1 94 313 PHE A C 1
ATOM 2367 O O . PHE A 1 313 ? -2.822 -20.75 -7.367 1 94 313 PHE A O 1
ATOM 2374 N N . LEU A 1 314 ? -4.062 -22.328 -8.305 1 94.44 314 LEU A N 1
ATOM 2375 C CA . LEU A 1 314 ? -5.102 -22.234 -7.289 1 94.44 314 LEU A CA 1
ATOM 2376 C C . LEU A 1 314 ? -4.926 -23.312 -6.223 1 94.44 314 LEU A C 1
ATOM 2378 O O . LEU A 1 314 ? -5.824 -23.531 -5.406 1 94.44 314 LEU A O 1
ATOM 2382 N N . THR A 1 315 ? -3.805 -23.953 -6.355 1 92.94 315 THR A N 1
ATOM 2383 C CA . THR A 1 315 ? -3.473 -24.844 -5.25 1 92.94 315 THR A CA 1
ATOM 2384 C C . THR A 1 315 ? -3.42 -24.078 -3.932 1 92.94 315 THR A C 1
ATOM 2386 O O . THR A 1 315 ? -2.711 -23.078 -3.816 1 92.94 315 THR A O 1
ATOM 2389 N N . GLN A 1 316 ? -4.203 -24.516 -2.932 1 92.38 316 GLN A N 1
ATOM 2390 C CA . GLN A 1 316 ? -4.336 -23.797 -1.675 1 92.38 316 GLN A CA 1
ATOM 2391 C C . GLN A 1 316 ? -3.678 -24.547 -0.526 1 92.38 316 GLN A C 1
ATOM 2393 O O . GLN A 1 316 ? -3.641 -25.781 -0.53 1 92.38 316 GLN A O 1
ATOM 2398 N N . ILE A 1 317 ? -3.16 -23.781 0.379 1 89 317 ILE A N 1
ATOM 2399 C CA . ILE A 1 317 ? -2.742 -24.328 1.667 1 89 317 ILE A CA 1
ATOM 2400 C C . ILE A 1 317 ? -3.838 -24.094 2.705 1 89 317 ILE A C 1
ATOM 2402 O O . ILE A 1 317 ? -4.305 -22.969 2.881 1 89 317 ILE A O 1
ATOM 2406 N N . LYS A 1 318 ? -4.363 -25.094 3.338 1 84.88 318 LYS A N 1
ATOM 2407 C CA . LYS A 1 318 ? -5.512 -25 4.234 1 84.88 318 LYS A CA 1
ATOM 2408 C C . LYS A 1 318 ? -5.125 -24.359 5.566 1 84.88 318 LYS A C 1
ATOM 2410 O O . LYS A 1 318 ? -5.809 -23.453 6.051 1 84.88 318 LYS A O 1
ATOM 2415 N N . ASP A 1 319 ? -4.051 -24.812 6.254 1 86.19 319 ASP A N 1
ATOM 2416 C CA . ASP A 1 319 ? -3.623 -24.281 7.543 1 86.19 319 ASP A CA 1
ATOM 2417 C C . ASP A 1 319 ? -2.426 -23.344 7.379 1 86.19 319 ASP A C 1
ATOM 2419 O O . ASP A 1 319 ? -1.281 -23.766 7.582 1 86.19 319 ASP A O 1
ATOM 2423 N N . ILE A 1 320 ? -2.889 -22.141 7.133 1 84.81 320 ILE A N 1
ATOM 2424 C CA . ILE A 1 320 ? -1.811 -21.203 6.848 1 84.81 320 ILE A CA 1
ATOM 2425 C C . ILE A 1 320 ? -1.397 -20.5 8.133 1 84.81 320 ILE A C 1
ATOM 2427 O O . ILE A 1 320 ? -2.238 -20.203 8.984 1 84.81 320 ILE A O 1
ATOM 2431 N N . THR A 1 321 ? -0.098 -20.312 8.273 1 86.31 321 THR A N 1
ATOM 2432 C CA . THR A 1 321 ? 0.479 -19.453 9.289 1 86.31 321 THR A CA 1
ATOM 2433 C C . THR A 1 321 ? 0.956 -18.141 8.68 1 86.31 321 THR A C 1
ATOM 2435 O O . THR A 1 321 ? 1.745 -18.141 7.734 1 86.31 321 THR A O 1
ATOM 2438 N N . LEU A 1 322 ? 0.399 -17.156 9.234 1 90.69 322 LEU A N 1
ATOM 2439 C CA . LEU A 1 322 ? 0.738 -15.852 8.672 1 90.69 322 LEU A CA 1
ATOM 2440 C C . LEU A 1 322 ? 1.832 -15.172 9.492 1 90.69 322 LEU A C 1
ATOM 2442 O O . LEU A 1 322 ? 1.923 -15.383 10.703 1 90.69 322 LEU A O 1
ATOM 2446 N N . PRO A 1 323 ? 2.633 -14.367 8.828 1 85.56 323 PRO A N 1
ATOM 2447 C CA . PRO A 1 323 ? 3.686 -13.641 9.539 1 85.56 323 PRO A CA 1
ATOM 2448 C C . PRO A 1 323 ? 3.143 -12.781 10.68 1 85.56 323 PRO A C 1
ATOM 2450 O O . PRO A 1 323 ? 3.775 -12.672 11.734 1 85.56 323 PRO A O 1
ATOM 2453 N N . SER A 1 324 ? 2 -12.219 10.453 1 86.94 324 SER A N 1
ATOM 2454 C CA . SER A 1 324 ? 1.423 -11.305 11.438 1 86.94 324 SER A CA 1
ATOM 2455 C C . SER A 1 324 ? 0.869 -12.07 12.641 1 86.94 324 SER A C 1
ATOM 2457 O O . SER A 1 324 ? 0.487 -11.461 13.641 1 86.94 324 SER A O 1
ATOM 2459 N N . ASP A 1 325 ? 0.82 -13.422 12.477 1 81.06 325 ASP A N 1
ATOM 2460 C CA . ASP A 1 325 ? 0.395 -14.25 13.602 1 81.06 325 ASP A CA 1
ATOM 2461 C C . ASP A 1 325 ? 1.488 -14.344 14.664 1 81.06 325 ASP A C 1
ATOM 2463 O O . ASP A 1 325 ? 1.21 -14.641 15.828 1 81.06 325 ASP A O 1
ATOM 2467 N N . THR A 1 326 ? 2.818 -14.359 14.25 1 64.44 326 THR A N 1
ATOM 2468 C CA . THR A 1 326 ? 3.959 -14.648 15.117 1 64.44 326 THR A CA 1
ATOM 2469 C C . THR A 1 326 ? 4.16 -13.523 16.125 1 64.44 326 THR A C 1
ATOM 2471 O O . THR A 1 326 ? 4.266 -12.352 15.758 1 64.44 326 THR A O 1
ATOM 2474 N N . THR A 1 327 ? 3.465 -13.609 17.203 1 55.81 327 THR A N 1
ATOM 2475 C CA . THR A 1 327 ? 3.629 -12.703 18.328 1 55.81 327 THR A CA 1
ATOM 2476 C C . THR A 1 327 ? 5.094 -12.617 18.75 1 55.81 327 THR A C 1
ATOM 2478 O O . THR A 1 327 ? 5.879 -13.523 18.453 1 55.81 327 THR A O 1
ATOM 2481 N N . THR A 1 328 ? 5.633 -11.367 19.312 1 50.56 328 THR A N 1
ATOM 2482 C CA . THR A 1 328 ? 6.926 -10.977 19.859 1 50.56 328 THR A CA 1
ATOM 2483 C C . THR A 1 328 ? 7.578 -12.148 20.594 1 50.56 328 THR A C 1
ATOM 2485 O O . THR A 1 328 ? 8.742 -12.062 21 1 50.56 328 THR A O 1
ATOM 2488 N N . ASP A 1 329 ? 6.859 -13.117 20.969 1 42.84 329 ASP A N 1
ATOM 2489 C CA . ASP A 1 329 ? 7.617 -13.938 21.906 1 42.84 329 ASP A CA 1
ATOM 2490 C C . ASP A 1 329 ? 8.828 -14.578 21.234 1 42.84 329 ASP A C 1
ATOM 2492 O O . ASP A 1 329 ? 9.828 -14.859 21.891 1 42.84 329 ASP A O 1
ATOM 2496 N N . SER A 1 330 ? 8.633 -15.172 20.172 1 42.62 330 SER A N 1
ATOM 2497 C CA . SER A 1 330 ? 9.789 -15.945 19.703 1 42.62 330 SER A CA 1
ATOM 2498 C C . SER A 1 330 ? 10.797 -15.055 19 1 42.62 330 SER A C 1
ATOM 2500 O O . SER A 1 330 ? 11.109 -15.273 17.828 1 42.62 330 SER A O 1
ATOM 2502 N N . GLU A 1 331 ? 10.82 -13.883 19.25 1 42.81 331 GLU A N 1
ATOM 2503 C CA . GLU A 1 331 ? 11.68 -12.922 18.562 1 42.81 331 GLU A CA 1
ATOM 2504 C C . GLU A 1 331 ? 13.141 -13.359 18.594 1 42.81 331 GLU A C 1
ATOM 2506 O O . GLU A 1 331 ? 13.766 -13.375 19.656 1 42.81 331 GLU A O 1
ATOM 2511 N N . GLU A 1 332 ? 13.523 -14.273 17.875 1 42.38 332 GLU A N 1
ATOM 2512 C CA . GLU A 1 332 ? 14.969 -14.344 17.672 1 42.38 332 GLU A CA 1
ATOM 2513 C C . GLU A 1 332 ? 15.539 -12.969 17.328 1 42.38 332 GLU A C 1
ATOM 2515 O O . GLU A 1 332 ? 15.078 -12.32 16.391 1 42.38 332 GLU A O 1
ATOM 2520 N N . THR A 1 333 ? 16.094 -12.258 18.312 1 39.91 333 THR A N 1
ATOM 2521 C CA . THR A 1 333 ? 16.797 -10.984 18.281 1 39.91 333 THR A CA 1
ATOM 2522 C C . THR A 1 333 ? 17.688 -10.891 17.047 1 39.91 333 THR A C 1
ATOM 2524 O O . THR A 1 333 ? 18.656 -11.641 16.906 1 39.91 333 THR A O 1
ATOM 2527 N N . THR A 1 334 ? 17.203 -10.586 15.945 1 43.88 334 THR A N 1
ATOM 2528 C CA . THR A 1 334 ? 18.125 -10.133 14.906 1 43.88 334 THR A CA 1
ATOM 2529 C C . THR A 1 334 ? 18.953 -8.953 15.398 1 43.88 334 THR A C 1
ATOM 2531 O O . THR A 1 334 ? 18.438 -7.871 15.641 1 43.88 334 THR A O 1
ATOM 2534 N N . THR A 1 335 ? 20.031 -9.195 16.125 1 39.38 335 THR A N 1
ATOM 2535 C CA . THR A 1 335 ? 21 -8.18 16.531 1 39.38 335 THR A CA 1
ATOM 2536 C C . THR A 1 335 ? 21.562 -7.441 15.32 1 39.38 335 THR A C 1
ATOM 2538 O O . THR A 1 335 ? 22.328 -8.016 14.539 1 39.38 335 THR A O 1
ATOM 2541 N N . PHE A 1 336 ? 20.844 -6.434 14.891 1 40.22 336 PHE A N 1
ATOM 2542 C CA . PHE A 1 336 ? 21.484 -5.551 13.914 1 40.22 336 PHE A CA 1
ATOM 2543 C C . PHE A 1 336 ? 22.688 -4.859 14.516 1 40.22 336 PHE A C 1
ATOM 2545 O O . PHE A 1 336 ? 22.594 -4.223 15.57 1 40.22 336 PHE A O 1
ATOM 2552 N N . PHE A 1 337 ? 23.938 -5.328 14.367 1 39.84 337 PHE A N 1
ATOM 2553 C CA . PHE A 1 337 ? 25.203 -4.824 14.891 1 39.84 337 PHE A CA 1
ATOM 2554 C C . PHE A 1 337 ? 25.281 -3.309 14.734 1 39.84 337 PHE A C 1
ATOM 2556 O O . PHE A 1 337 ? 25.078 -2.781 13.641 1 39.84 337 PHE A O 1
ATOM 2563 N N . GLU A 1 338 ? 25.078 -2.605 15.836 1 37.62 338 GLU A N 1
ATOM 2564 C CA . GLU A 1 338 ? 25.469 -1.202 15.945 1 37.62 338 GLU A CA 1
ATOM 2565 C C . GLU A 1 338 ? 26.906 -0.981 15.469 1 37.62 338 GLU A C 1
ATOM 2567 O O . GLU A 1 338 ? 27.781 -1.818 15.711 1 37.62 338 GLU A O 1
ATOM 2572 N N . LYS A 1 339 ? 27.25 0.039 14.703 1 35.84 339 LYS A N 1
ATOM 2573 C CA . LYS A 1 339 ? 28.594 0.477 14.328 1 35.84 339 LYS A CA 1
ATOM 2574 C C . LYS A 1 339 ? 29.5 0.577 15.555 1 35.84 339 LYS A C 1
ATOM 2576 O O . LYS A 1 339 ? 29.141 1.203 16.547 1 35.84 339 LYS A O 1
ATOM 2581 N N . LEU A 1 340 ? 30.531 -0.325 15.742 1 30.33 340 LEU A N 1
ATOM 2582 C CA . LEU A 1 340 ? 31.625 -0.041 16.672 1 30.33 340 LEU A CA 1
ATOM 2583 C C . LEU A 1 340 ? 32.188 1.355 16.438 1 30.33 340 LEU A C 1
ATOM 2585 O O . LEU A 1 340 ? 32.469 1.728 15.305 1 30.33 340 LEU A O 1
ATOM 2589 N N . PRO A 1 341 ? 32.031 2.293 17.359 1 30.92 341 PRO A N 1
ATOM 2590 C CA . PRO A 1 341 ? 32.844 3.512 17.266 1 30.92 341 PRO A CA 1
ATOM 2591 C C . PRO A 1 341 ? 34.312 3.229 16.938 1 30.92 341 PRO A C 1
ATOM 2593 O O . PRO A 1 341 ? 34.906 2.307 17.5 1 30.92 341 PRO A O 1
ATOM 2596 N N . GLU A 1 342 ? 34.75 3.367 15.695 1 28.56 342 GLU A N 1
ATOM 2597 C CA . GLU A 1 342 ? 36.188 3.391 15.508 1 28.56 342 GLU A CA 1
ATOM 2598 C C . GLU A 1 342 ? 36.875 4.117 16.656 1 28.56 342 GLU A C 1
ATOM 2600 O O . GLU A 1 342 ? 36.531 5.25 16.984 1 28.56 342 GLU A O 1
ATOM 2605 N N . GLN A 1 343 ? 37.594 3.482 17.531 1 24.28 343 GLN A N 1
ATOM 2606 C CA . GLN A 1 343 ? 38.688 4.156 18.25 1 24.28 343 GLN A CA 1
ATOM 2607 C C . GLN A 1 343 ? 39.625 4.883 17.297 1 24.28 343 GLN A C 1
ATOM 2609 O O . GLN A 1 343 ? 40.031 4.324 16.266 1 24.28 343 GLN A O 1
ATOM 2614 N N . MET B 1 1 ? 40.281 15.516 42.812 1 19.53 1 MET B N 1
ATOM 2615 C CA . MET B 1 1 ? 41.188 15.969 41.75 1 19.53 1 MET B CA 1
ATOM 2616 C C . MET B 1 1 ? 40.375 16.297 40.5 1 19.53 1 MET B C 1
ATOM 2618 O O . MET B 1 1 ? 40.844 16.062 39.375 1 19.53 1 MET B O 1
ATOM 2622 N N . ASN B 1 2 ? 39.031 16.484 40.594 1 23.3 2 ASN B N 1
ATOM 2623 C CA . ASN B 1 2 ? 37.875 16.703 39.719 1 23.3 2 ASN B CA 1
ATOM 2624 C C . ASN B 1 2 ? 38.062 17.938 38.844 1 23.3 2 ASN B C 1
ATOM 2626 O O . ASN B 1 2 ? 38.188 19.062 39.375 1 23.3 2 ASN B O 1
ATOM 2630 N N . SER B 1 3 ? 38.688 17.766 37.594 1 20.66 3 SER B N 1
ATOM 2631 C CA . SER B 1 3 ? 39.281 18.547 36.531 1 20.66 3 SER B CA 1
ATOM 2632 C C . SER B 1 3 ? 38.312 19.562 35.969 1 20.66 3 SER B C 1
ATOM 2634 O O . SER B 1 3 ? 37.156 19.25 35.719 1 20.66 3 SER B O 1
ATOM 2636 N N . LEU B 1 4 ? 38.625 20.938 35.938 1 20.34 4 LEU B N 1
ATOM 2637 C CA . LEU B 1 4 ? 38.375 22.344 35.625 1 20.34 4 LEU B CA 1
ATOM 2638 C C . LEU B 1 4 ? 38.25 22.562 34.125 1 20.34 4 LEU B C 1
ATOM 2640 O O . LEU B 1 4 ? 39.25 22.703 33.438 1 20.34 4 LEU B O 1
ATOM 2644 N N . VAL B 1 5 ? 37.562 21.562 33.375 1 22.06 5 VAL B N 1
ATOM 2645 C CA . VAL B 1 5 ? 37.688 21.734 31.938 1 22.06 5 VAL B CA 1
ATOM 2646 C C . VAL B 1 5 ? 37.188 23.125 31.547 1 22.06 5 VAL B C 1
ATOM 2648 O O . VAL B 1 5 ? 36 23.453 31.75 1 22.06 5 VAL B O 1
ATOM 2651 N N . VAL B 1 6 ? 38.094 24.156 31.406 1 19.44 6 VAL B N 1
ATOM 2652 C CA . VAL B 1 6 ? 38.188 25.578 31.156 1 19.44 6 VAL B CA 1
ATOM 2653 C C . VAL B 1 6 ? 37.5 25.906 29.828 1 19.44 6 VAL B C 1
ATOM 2655 O O . VAL B 1 6 ? 37.375 25.047 28.953 1 19.44 6 VAL B O 1
ATOM 2658 N N . ALA B 1 7 ? 37.188 27.266 29.469 1 19.45 7 ALA B N 1
ATOM 2659 C CA . ALA B 1 7 ? 36.406 28.406 28.969 1 19.45 7 ALA B CA 1
ATOM 2660 C C . ALA B 1 7 ? 36.812 28.75 27.531 1 19.45 7 ALA B C 1
ATOM 2662 O O . ALA B 1 7 ? 36.188 29.594 26.891 1 19.45 7 ALA B O 1
ATOM 2663 N N . SER B 1 8 ? 37.906 28.125 26.859 1 17.84 8 SER B N 1
ATOM 2664 C CA . SER B 1 8 ? 38.531 29.078 25.953 1 17.84 8 SER B CA 1
ATOM 2665 C C . SER B 1 8 ? 37.656 29.344 24.734 1 17.84 8 SER B C 1
ATOM 2667 O O . SER B 1 8 ? 37.312 28.422 24 1 17.84 8 SER B O 1
ATOM 2669 N N . LEU B 1 9 ? 36.812 30.469 24.703 1 20.7 9 LEU B N 1
ATOM 2670 C CA . LEU B 1 9 ? 35.938 31.188 23.781 1 20.7 9 LEU B CA 1
ATOM 2671 C C . LEU B 1 9 ? 36.719 31.672 22.562 1 20.7 9 LEU B C 1
ATOM 2673 O O . LEU B 1 9 ? 37.469 32.656 22.641 1 20.7 9 LEU B O 1
ATOM 2677 N N . ILE B 1 10 ? 37.438 30.812 21.828 1 17.62 10 ILE B N 1
ATOM 2678 C CA . ILE B 1 10 ? 38.344 31.375 20.828 1 17.62 10 ILE B CA 1
ATOM 2679 C C . ILE B 1 10 ? 37.562 32.188 19.828 1 17.62 10 ILE B C 1
ATOM 2681 O O . ILE B 1 10 ? 36.469 31.797 19.406 1 17.62 10 ILE B O 1
ATOM 2685 N N . ALA B 1 11 ? 38.156 33.312 19.188 1 17.33 11 ALA B N 1
ATOM 2686 C CA . ALA B 1 11 ? 38.25 34.656 18.594 1 17.33 11 ALA B CA 1
ATOM 2687 C C . ALA B 1 11 ? 38 34.594 17.094 1 17.33 11 ALA B C 1
ATOM 2689 O O . ALA B 1 11 ? 37.625 35.594 16.484 1 17.33 11 ALA B O 1
ATOM 2690 N N . SER B 1 12 ? 38.219 33.5 16.344 1 17.52 12 SER B N 1
ATOM 2691 C CA . SER B 1 12 ? 38.906 33.906 15.125 1 17.52 12 SER B CA 1
ATOM 2692 C C . SER B 1 12 ? 37.969 34.688 14.219 1 17.52 12 SER B C 1
ATOM 2694 O O . SER B 1 12 ? 36.75 34.438 14.188 1 17.52 12 SER B O 1
ATOM 2696 N N . ARG B 1 13 ? 38.438 35.781 13.414 1 16.59 13 ARG B N 1
ATOM 2697 C CA . ARG B 1 13 ? 38.375 37.094 12.758 1 16.59 13 ARG B CA 1
ATOM 2698 C C . ARG B 1 13 ? 37.844 36.938 11.328 1 16.59 13 ARG B C 1
ATOM 2700 O O . ARG B 1 13 ? 37.531 37.938 10.68 1 16.59 13 ARG B O 1
ATOM 2707 N N . SER B 1 14 ? 37.969 35.812 10.602 1 17.77 14 SER B N 1
ATOM 2708 C CA . SER B 1 14 ? 38.375 36.156 9.25 1 17.77 14 SER B CA 1
ATOM 2709 C C . SER B 1 14 ? 37.25 36.906 8.508 1 17.77 14 SER B C 1
ATOM 2711 O O . SER B 1 14 ? 36.094 36.562 8.664 1 17.77 14 SER B O 1
ATOM 2713 N N . ALA B 1 15 ? 37.625 38.062 7.871 1 17.98 15 ALA B N 1
ATOM 2714 C CA . ALA B 1 15 ? 37.156 39.25 7.168 1 17.98 15 ALA B CA 1
ATOM 2715 C C . ALA B 1 15 ? 36.469 38.875 5.863 1 17.98 15 ALA B C 1
ATOM 2717 O O . ALA B 1 15 ? 36.906 37.969 5.164 1 17.98 15 ALA B O 1
ATOM 2718 N N . VAL B 1 16 ? 35.219 39.281 5.711 1 18.52 16 VAL B N 1
ATOM 2719 C CA . VAL B 1 16 ? 34.031 39.281 4.879 1 18.52 16 VAL B CA 1
ATOM 2720 C C . VAL B 1 16 ? 34.312 39.969 3.547 1 18.52 16 VAL B C 1
ATOM 2722 O O . VAL B 1 16 ? 34.531 41.188 3.5 1 18.52 16 VAL B O 1
ATOM 2725 N N . TYR B 1 17 ? 35.312 39.344 2.721 1 16.98 17 TYR B N 1
ATOM 2726 C CA . TYR B 1 17 ? 35.625 40.062 1.482 1 16.98 17 TYR B CA 1
ATOM 2727 C C . TYR B 1 17 ? 34.344 40.375 0.712 1 16.98 17 TYR B C 1
ATOM 2729 O O . TYR B 1 17 ? 33.344 39.656 0.822 1 16.98 17 TYR B O 1
ATOM 2737 N N . SER B 1 18 ? 34.344 41.5 -0.055 1 16.61 18 SER B N 1
ATOM 2738 C CA . SER B 1 18 ? 33.594 42.594 -0.676 1 16.61 18 SER B CA 1
ATOM 2739 C C . SER B 1 18 ? 33.125 42.219 -2.068 1 16.61 18 SER B C 1
ATOM 2741 O O . SER B 1 18 ? 32.562 43.031 -2.789 1 16.61 18 SER B O 1
ATOM 2743 N N . SER B 1 19 ? 33.344 41 -2.547 1 17.84 19 SER B N 1
ATOM 2744 C CA . SER B 1 19 ? 33.406 41.125 -3.998 1 17.84 19 SER B CA 1
ATOM 2745 C C . SER B 1 19 ? 32.094 41.656 -4.57 1 17.84 19 SER B C 1
ATOM 2747 O O . SER B 1 19 ? 31.031 41.344 -4.074 1 17.84 19 SER B O 1
ATOM 2749 N N . ARG B 1 20 ? 32.25 42.5 -5.668 1 16.69 20 ARG B N 1
ATOM 2750 C CA . ARG B 1 20 ? 31.703 43.562 -6.508 1 16.69 20 ARG B CA 1
ATOM 2751 C C . ARG B 1 20 ? 30.594 43 -7.398 1 16.69 20 ARG B C 1
ATOM 2753 O O . ARG B 1 20 ? 30.547 41.812 -7.691 1 16.69 20 ARG B O 1
ATOM 2760 N N . SER B 1 21 ? 29.75 43.969 -8.016 1 16.23 21 SER B N 1
ATOM 2761 C CA . SER B 1 21 ? 28.375 44.344 -8.352 1 16.23 21 SER B CA 1
ATOM 2762 C C . SER B 1 21 ? 27.969 43.812 -9.719 1 16.23 21 SER B C 1
ATOM 2764 O O . SER B 1 21 ? 26.859 43.281 -9.875 1 16.23 21 SER B O 1
ATOM 2766 N N . ILE B 1 22 ? 28.797 43.875 -10.883 1 17.34 22 ILE B N 1
ATOM 2767 C CA . ILE B 1 22 ? 28.125 44.688 -11.883 1 17.34 22 ILE B CA 1
ATOM 2768 C C . ILE B 1 22 ? 27.125 43.875 -12.664 1 17.34 22 ILE B C 1
ATOM 2770 O O . ILE B 1 22 ? 27.234 42.625 -12.734 1 17.34 22 ILE B O 1
ATOM 2774 N N . GLY B 1 23 ? 26.328 44.594 -13.641 1 16.95 23 GLY B N 1
ATOM 2775 C CA . GLY B 1 23 ? 25.016 44.906 -14.188 1 16.95 23 GLY B CA 1
ATOM 2776 C C . GLY B 1 23 ? 24.688 44.125 -15.453 1 16.95 23 GLY B C 1
ATOM 2777 O O . GLY B 1 23 ? 23.656 44.344 -16.078 1 16.95 23 GLY B O 1
ATOM 2778 N N . THR B 1 24 ? 25.375 42.969 -15.758 1 17.91 24 THR B N 1
ATOM 2779 C CA . THR B 1 24 ? 25.297 42.719 -17.188 1 17.91 24 THR B CA 1
ATOM 2780 C C . THR B 1 24 ? 23.859 42.5 -17.625 1 17.91 24 THR B C 1
ATOM 2782 O O . THR B 1 24 ? 23.109 41.781 -16.984 1 17.91 24 THR B O 1
ATOM 2785 N N . SER B 1 25 ? 23.375 43.375 -18.625 1 17.33 25 SER B N 1
ATOM 2786 C CA . SER B 1 25 ? 22.188 43.844 -19.328 1 17.33 25 SER B CA 1
ATOM 2787 C C . SER B 1 25 ? 21.672 42.812 -20.312 1 17.33 25 SER B C 1
ATOM 2789 O O . SER B 1 25 ? 21.141 43.156 -21.375 1 17.33 25 SER B O 1
ATOM 2791 N N . THR B 1 26 ? 21.594 41.625 -19.984 1 18.64 26 THR B N 1
ATOM 2792 C CA . THR B 1 26 ? 21.281 40.688 -21.062 1 18.64 26 THR B CA 1
ATOM 2793 C C . THR B 1 26 ? 19.906 40.969 -21.656 1 18.64 26 THR B C 1
ATOM 2795 O O . THR B 1 26 ? 18.906 40.969 -20.938 1 18.64 26 THR B O 1
ATOM 2798 N N . PHE B 1 27 ? 19.938 41.719 -22.844 1 17.19 27 PHE B N 1
ATOM 2799 C CA . PHE B 1 27 ? 18.875 42.219 -23.703 1 17.19 27 PHE B CA 1
ATOM 2800 C C . PHE B 1 27 ? 18.031 41.062 -24.25 1 17.19 27 PHE B C 1
ATOM 2802 O O . PHE B 1 27 ? 18.578 40.062 -24.734 1 17.19 27 PHE B O 1
ATOM 2809 N N . CYS B 1 28 ? 16.766 41 -23.891 1 18.14 28 CYS B N 1
ATOM 2810 C CA . CYS B 1 28 ? 15.602 40.125 -24.031 1 18.14 28 CYS B CA 1
ATOM 2811 C C . CYS B 1 28 ? 15.031 40.156 -25.438 1 18.14 28 CYS B C 1
ATOM 2813 O O . CYS B 1 28 ? 13.891 39.75 -25.656 1 18.14 28 CYS B O 1
ATOM 2815 N N . LEU B 1 29 ? 16.016 40.531 -26.438 1 16.25 29 LEU B N 1
ATOM 2816 C CA . LEU B 1 29 ? 15.133 41 -27.516 1 16.25 29 LEU B CA 1
ATOM 2817 C C . LEU B 1 29 ? 14.125 39.906 -27.875 1 16.25 29 LEU B C 1
ATOM 2819 O O . LEU B 1 29 ? 14.414 38.719 -27.75 1 16.25 29 LEU B O 1
ATOM 2823 N N . ALA B 1 30 ? 12.953 40.438 -28.5 1 16.02 30 ALA B N 1
ATOM 2824 C CA . ALA B 1 30 ? 11.5 40.344 -28.609 1 16.02 30 ALA B CA 1
ATOM 2825 C C . ALA B 1 30 ? 11.102 39.312 -29.688 1 16.02 30 ALA B C 1
ATOM 2827 O O . ALA B 1 30 ? 10.234 38.469 -29.453 1 16.02 30 ALA B O 1
ATOM 2828 N N . ALA B 1 31 ? 11.531 39.438 -31.062 1 16.11 31 ALA B N 1
ATOM 2829 C CA . ALA B 1 31 ? 10.422 39.688 -31.984 1 16.11 31 ALA B CA 1
ATOM 2830 C C . ALA B 1 31 ? 9.719 38.406 -32.375 1 16.11 31 ALA B C 1
ATOM 2832 O O . ALA B 1 31 ? 10.328 37.344 -32.375 1 16.11 31 ALA B O 1
ATOM 2833 N N . SER B 1 32 ? 8.383 38.5 -32.75 1 16.92 32 SER B N 1
ATOM 2834 C CA . SER B 1 32 ? 7.035 37.938 -32.844 1 16.92 32 SER B CA 1
ATOM 2835 C C . SER B 1 32 ? 6.859 37.094 -34.125 1 16.92 32 SER B C 1
ATOM 2837 O O . SER B 1 32 ? 5.816 36.469 -34.312 1 16.92 32 SER B O 1
ATOM 2839 N N . SER B 1 33 ? 7.941 37 -35.062 1 16.89 33 SER B N 1
ATOM 2840 C CA . SER B 1 33 ? 7.281 37.031 -36.375 1 16.89 33 SER B CA 1
ATOM 2841 C C . SER B 1 33 ? 6.371 35.812 -36.531 1 16.89 33 SER B C 1
ATOM 2843 O O . SER B 1 33 ? 6.637 34.75 -36 1 16.89 33 SER B O 1
ATOM 2845 N N . ILE B 1 34 ? 5.219 36.094 -37.281 1 17.52 34 ILE B N 1
ATOM 2846 C CA . ILE B 1 34 ? 3.848 35.75 -37.625 1 17.52 34 ILE B CA 1
ATOM 2847 C C . ILE B 1 34 ? 3.838 34.469 -38.469 1 17.52 34 ILE B C 1
ATOM 2849 O O . ILE B 1 34 ? 4.801 34.156 -39.188 1 17.52 34 ILE B O 1
ATOM 2853 N N . LEU B 1 35 ? 2.686 33.875 -38.531 1 18.09 35 LEU B N 1
ATOM 2854 C CA . LEU B 1 35 ? 1.854 32.688 -38.531 1 18.09 35 LEU B CA 1
ATOM 2855 C C . LEU B 1 35 ? 1.706 32.125 -39.938 1 18.09 35 LEU B C 1
ATOM 2857 O O . LEU B 1 35 ? 1.447 30.922 -40.094 1 18.09 35 LEU B O 1
ATOM 2861 N N . ALA B 1 36 ? 1.88 32.906 -41.125 1 16.73 36 ALA B N 1
ATOM 2862 C CA . ALA B 1 36 ? 0.686 32.812 -41.969 1 16.73 36 ALA B CA 1
ATOM 2863 C C . ALA B 1 36 ? 0.692 31.484 -42.75 1 16.73 36 ALA B C 1
ATOM 2865 O O . ALA B 1 36 ? -0.327 30.797 -42.812 1 16.73 36 ALA B O 1
ATOM 2866 N N . THR B 1 37 ? 1.781 31.172 -43.531 1 16.98 37 THR B N 1
ATOM 2867 C CA . THR B 1 37 ? 1.339 31.078 -44.906 1 16.98 37 THR B CA 1
ATOM 2868 C C . THR B 1 37 ? 0.555 29.797 -45.125 1 16.98 37 THR B C 1
ATOM 2870 O O . THR B 1 37 ? 0.668 28.844 -44.375 1 16.98 37 THR B O 1
ATOM 2873 N N . ARG B 1 38 ? 0.379 29.453 -46.469 1 17.69 38 ARG B N 1
ATOM 2874 C CA . ARG B 1 38 ? -0.495 29.203 -47.625 1 17.69 38 ARG B CA 1
ATOM 2875 C C . ARG B 1 38 ? -0.583 27.719 -47.938 1 17.69 38 ARG B C 1
ATOM 2877 O O . ARG B 1 38 ? 0.36 27.141 -48.5 1 17.69 38 ARG B O 1
ATOM 2884 N N . ILE B 1 39 ? -1.011 26.891 -47 1 19.5 39 ILE B N 1
ATOM 2885 C CA . ILE B 1 39 ? -0.795 25.484 -47.312 1 19.5 39 ILE B CA 1
ATOM 2886 C C . ILE B 1 39 ? -1.686 25.078 -48.5 1 19.5 39 ILE B C 1
ATOM 2888 O O . ILE B 1 39 ? -2.912 25.188 -48.406 1 19.5 39 ILE B O 1
ATOM 2892 N N . SER B 1 40 ? -1.121 25.328 -49.688 1 18.19 40 SER B N 1
ATOM 2893 C CA . SER B 1 40 ? -1.854 25.094 -50.938 1 18.19 40 SER B CA 1
ATOM 2894 C C . SER B 1 40 ? -2.371 23.656 -51 1 18.19 40 SER B C 1
ATOM 2896 O O . SER B 1 40 ? -1.752 22.75 -50.438 1 18.19 40 SER B O 1
ATOM 2898 N N . PRO B 1 41 ? -3.604 23.5 -51.438 1 21.61 41 PRO B N 1
ATOM 2899 C CA . PRO B 1 41 ? -4.617 22.438 -51.469 1 21.61 41 PRO B CA 1
ATOM 2900 C C . PRO B 1 41 ? -4.242 21.297 -52.406 1 21.61 41 PRO B C 1
ATOM 2902 O O . PRO B 1 41 ? -4.988 20.312 -52.5 1 21.61 41 PRO B O 1
ATOM 2905 N N . THR B 1 42 ? -2.85 21.172 -52.688 1 19.38 42 THR B N 1
ATOM 2906 C CA . THR B 1 42 ? -2.801 20.547 -54 1 19.38 42 THR B CA 1
ATOM 2907 C C . THR B 1 42 ? -3.551 19.219 -54 1 19.38 42 THR B C 1
ATOM 2909 O O . THR B 1 42 ? -3.535 18.484 -53 1 19.38 42 THR B O 1
ATOM 2912 N N . ASN B 1 43 ? -4.43 19.031 -54.969 1 19.89 43 ASN B N 1
ATOM 2913 C CA . ASN B 1 43 ? -5.523 18.188 -55.438 1 19.89 43 ASN B CA 1
ATOM 2914 C C . ASN B 1 43 ? -5.043 16.781 -55.812 1 19.89 43 ASN B C 1
ATOM 2916 O O . ASN B 1 43 ? -5.777 16.016 -56.406 1 19.89 43 ASN B O 1
ATOM 2920 N N . THR B 1 44 ? -3.875 16.344 -55.125 1 18.95 44 THR B N 1
ATOM 2921 C CA . THR B 1 44 ? -3.291 15.281 -55.938 1 18.95 44 THR B CA 1
ATOM 2922 C C . THR B 1 44 ? -4.285 14.148 -56.125 1 18.95 44 THR B C 1
ATOM 2924 O O . THR B 1 44 ? -4.965 13.727 -55.188 1 18.95 44 THR B O 1
ATOM 2927 N N . THR B 1 45 ? -4.523 13.914 -57.406 1 20.09 45 THR B N 1
ATOM 2928 C CA . THR B 1 45 ? -5.371 13.039 -58.219 1 20.09 45 THR B CA 1
ATOM 2929 C C . THR B 1 45 ? -5.102 11.57 -57.875 1 20.09 45 THR B C 1
ATOM 2931 O O . THR B 1 45 ? -3.961 11.109 -57.969 1 20.09 45 THR B O 1
ATOM 2934 N N . ILE B 1 46 ? -5.734 11.086 -56.812 1 20.72 46 ILE B N 1
ATOM 2935 C CA . ILE B 1 46 ? -5.484 9.734 -56.312 1 20.72 46 ILE B CA 1
ATOM 2936 C C . ILE B 1 46 ? -5.797 8.719 -57.406 1 20.72 46 ILE B C 1
ATOM 2938 O O . ILE B 1 46 ? -6.926 8.656 -57.906 1 20.72 46 ILE B O 1
ATOM 2942 N N . PRO B 1 47 ? -4.766 8.523 -58.312 1 20.47 47 PRO B N 1
ATOM 2943 C CA . PRO B 1 47 ? -5.047 7.633 -59.438 1 20.47 47 PRO B CA 1
ATOM 2944 C C . PRO B 1 47 ? -5.582 6.273 -59 1 20.47 47 PRO B C 1
ATOM 2946 O O . PRO B 1 47 ? -5.305 5.828 -57.875 1 20.47 47 PRO B O 1
ATOM 2949 N N . CYS B 1 48 ? -6.797 5.949 -59.438 1 21.2 48 CYS B N 1
ATOM 2950 C CA . CYS B 1 48 ? -7.684 4.812 -59.25 1 21.2 48 CYS B CA 1
ATOM 2951 C C . CYS B 1 48 ? -6.992 3.506 -59.625 1 21.2 48 CYS B C 1
ATOM 2953 O O . CYS B 1 48 ? -6.52 3.348 -60.75 1 21.2 48 CYS B O 1
ATOM 2955 N N . MET B 1 49 ? -6.121 3.031 -58.625 1 18.97 49 MET B N 1
ATOM 2956 C CA . MET B 1 49 ? -5.281 1.867 -58.906 1 18.97 49 MET B CA 1
ATOM 2957 C C . MET B 1 49 ? -6.086 0.761 -59.594 1 18.97 49 MET B C 1
ATOM 2959 O O . MET B 1 49 ? -7.246 0.527 -59.219 1 18.97 49 MET B O 1
ATOM 2963 N N . PRO B 1 50 ? -5.488 0.388 -60.656 1 19.92 50 PRO B N 1
ATOM 2964 C CA . PRO B 1 50 ? -5.957 -0.564 -61.688 1 19.92 50 PRO B CA 1
ATOM 2965 C C . PRO B 1 50 ? -6.395 -1.896 -61.062 1 19.92 50 PRO B C 1
ATOM 2967 O O . PRO B 1 50 ? -6.047 -2.205 -59.938 1 19.92 50 PRO B O 1
ATOM 2970 N N . SER B 1 51 ? -7.316 -2.502 -61.812 1 19.95 51 SER B N 1
ATOM 2971 C CA . SER B 1 51 ? -8.172 -3.682 -61.75 1 19.95 51 SER B CA 1
ATOM 2972 C C . SER B 1 51 ? -7.355 -4.953 -61.562 1 19.95 51 SER B C 1
ATOM 2974 O O . SER B 1 51 ? -6.422 -5.219 -62.312 1 19.95 51 SER B O 1
ATOM 2976 N N . LEU B 1 52 ? -7.02 -5.273 -60.281 1 19.28 52 LEU B N 1
ATOM 2977 C CA . LEU B 1 52 ? -6.164 -6.41 -59.969 1 19.28 52 LEU B CA 1
ATOM 2978 C C . LEU B 1 52 ? -6.656 -7.676 -60.656 1 19.28 52 LEU B C 1
ATOM 2980 O O . LEU B 1 52 ? -7.828 -8.039 -60.531 1 19.28 52 LEU B O 1
ATOM 2984 N N . ARG B 1 53 ? -5.996 -7.887 -61.781 1 19.53 53 ARG B N 1
ATOM 2985 C CA . ARG B 1 53 ? -6.145 -9.078 -62.625 1 19.53 53 ARG B CA 1
ATOM 2986 C C . ARG B 1 53 ? -6.164 -10.344 -61.75 1 19.53 53 ARG B C 1
ATOM 2988 O O . ARG B 1 53 ? -5.668 -10.336 -60.625 1 19.53 53 ARG B O 1
ATOM 2995 N N . ASN B 1 54 ? -6.754 -11.375 -62.312 1 20.41 54 ASN B N 1
ATOM 2996 C CA . ASN B 1 54 ? -7.301 -12.703 -62.031 1 20.41 54 ASN B CA 1
ATOM 2997 C C . ASN B 1 54 ? -6.207 -13.672 -61.594 1 20.41 54 ASN B C 1
ATOM 2999 O O . ASN B 1 54 ? -6.391 -14.891 -61.656 1 20.41 54 ASN B O 1
ATOM 3003 N N . PHE B 1 55 ? -5.109 -13.227 -60.812 1 19.56 55 PHE B N 1
ATOM 3004 C CA . PHE B 1 55 ? -4.027 -14.203 -60.875 1 19.56 55 PHE B CA 1
ATOM 3005 C C . PHE B 1 55 ? -4.512 -15.578 -60.406 1 19.56 55 PHE B C 1
ATOM 3007 O O . PHE B 1 55 ? -5.352 -15.68 -59.531 1 19.56 55 PHE B O 1
ATOM 3014 N N . SER B 1 56 ? -4.219 -16.578 -61.281 1 20.94 56 SER B N 1
ATOM 3015 C CA . SER B 1 56 ? -4.316 -18.031 -61.375 1 20.94 56 SER B CA 1
ATOM 3016 C C . SER B 1 56 ? -3.797 -18.703 -60.125 1 20.94 56 SER B C 1
ATOM 3018 O O . SER B 1 56 ? -2.799 -18.266 -59.531 1 20.94 56 SER B O 1
ATOM 3020 N N . THR B 1 57 ? -4.684 -19.391 -59.375 1 20.94 57 THR B N 1
ATOM 3021 C CA . THR B 1 57 ? -4.688 -20.078 -58.094 1 20.94 57 THR B CA 1
ATOM 3022 C C . THR B 1 57 ? -3.631 -21.172 -58.031 1 20.94 57 THR B C 1
ATOM 3024 O O . THR B 1 57 ? -3.893 -22.312 -58.438 1 20.94 57 THR B O 1
ATOM 3027 N N . SER B 1 58 ? -2.418 -21 -58.781 1 21.95 58 SER B N 1
ATOM 3028 C CA . SER B 1 58 ? -1.586 -22.203 -58.719 1 21.95 58 SER B CA 1
ATOM 3029 C C . SER B 1 58 ? -1.336 -22.625 -57.281 1 21.95 58 SER B C 1
ATOM 3031 O O . SER B 1 58 ? -1.155 -21.781 -56.406 1 21.95 58 SER B O 1
ATOM 3033 N N . MET B 1 59 ? -1.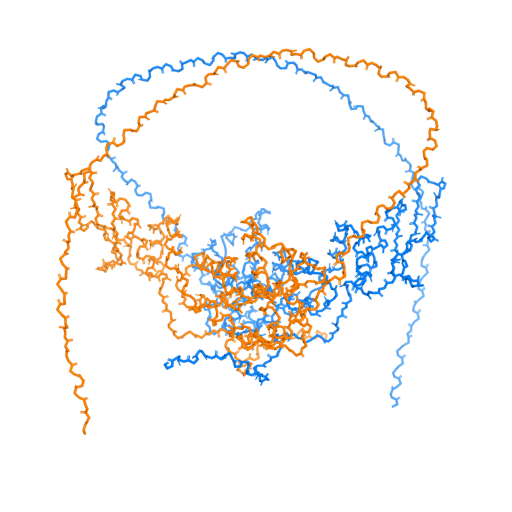671 -23.922 -56.938 1 21.78 59 MET B N 1
ATOM 3034 C CA . MET B 1 59 ? -1.763 -24.766 -55.75 1 21.78 59 MET B CA 1
ATOM 3035 C C . MET B 1 59 ? -0.411 -24.859 -55.031 1 21.78 59 MET B C 1
ATOM 3037 O O . MET B 1 59 ? 0.474 -25.594 -55.5 1 21.78 59 MET B O 1
ATOM 3041 N N . ILE B 1 60 ? 0.355 -23.703 -54.844 1 21.67 60 ILE B N 1
ATOM 3042 C CA . ILE B 1 60 ? 1.693 -23.938 -54.312 1 21.67 60 ILE B CA 1
ATOM 3043 C C . ILE B 1 60 ? 1.599 -24.734 -53 1 21.67 60 ILE B C 1
ATOM 3045 O O . ILE B 1 60 ? 0.905 -24.328 -52.062 1 21.67 60 ILE B O 1
ATOM 3049 N N . GLN B 1 61 ? 1.855 -26.031 -53.062 1 22.84 61 GLN B N 1
ATOM 3050 C CA . GLN B 1 61 ? 2.098 -27.062 -52.031 1 22.84 61 GLN B CA 1
ATOM 3051 C C . GLN B 1 61 ? 3.16 -26.625 -51.031 1 22.84 61 GLN B C 1
ATOM 3053 O O . GLN B 1 61 ? 4.336 -26.953 -51.188 1 22.84 61 GLN B O 1
ATOM 3058 N N . SER B 1 62 ? 3.289 -25.281 -50.75 1 22.78 62 SER B N 1
ATOM 3059 C CA . SER B 1 62 ? 4.496 -24.953 -50 1 22.78 62 SER B CA 1
ATOM 3060 C C . SER B 1 62 ? 4.562 -25.75 -48.688 1 22.78 62 SER B C 1
ATOM 3062 O O . SER B 1 62 ? 3.545 -25.953 -48.031 1 22.78 62 SER B O 1
ATOM 3064 N N . ASP B 1 63 ? 5.598 -26.656 -48.594 1 25.25 63 ASP B N 1
ATOM 3065 C CA . ASP B 1 63 ? 6.195 -27.391 -47.469 1 25.25 63 ASP B CA 1
ATOM 3066 C C . ASP B 1 63 ? 6.379 -26.516 -46.25 1 25.25 63 ASP B C 1
ATOM 3068 O O . ASP B 1 63 ? 7.094 -25.5 -46.312 1 25.25 63 ASP B O 1
ATOM 3072 N N . LEU B 1 64 ? 5.289 -26.281 -45.594 1 23.75 64 LEU B N 1
ATOM 3073 C CA . LEU B 1 64 ? 5.371 -25.578 -44.312 1 23.75 64 LEU B CA 1
ATOM 3074 C C . LEU B 1 64 ? 6.48 -26.156 -43.438 1 23.75 64 LEU B C 1
ATOM 3076 O O . LEU B 1 64 ? 6.336 -27.266 -42.906 1 23.75 64 LEU B O 1
ATOM 3080 N N . HIS B 1 65 ? 7.781 -26.094 -43.938 1 25.83 65 HIS B N 1
ATOM 3081 C CA . HIS B 1 65 ? 8.875 -26.312 -43 1 25.83 65 HIS B CA 1
ATOM 3082 C C . HIS B 1 65 ? 8.664 -25.516 -41.719 1 25.83 65 HIS B C 1
ATOM 3084 O O . HIS B 1 65 ? 8.594 -24.297 -41.75 1 25.83 65 HIS B O 1
ATOM 3090 N N . SER B 1 66 ? 7.859 -26.078 -40.875 1 24.88 66 SER B N 1
ATOM 3091 C CA . SER B 1 66 ? 7.742 -25.609 -39.5 1 24.88 66 SER B CA 1
ATOM 3092 C C . SER B 1 66 ? 9.109 -25.328 -38.875 1 24.88 66 SER B C 1
ATOM 3094 O O . SER B 1 66 ? 9.906 -26.234 -38.688 1 24.88 66 SER B O 1
ATOM 3096 N N . THR B 1 67 ? 9.867 -24.344 -39.469 1 26.98 67 THR B N 1
ATOM 3097 C CA . THR B 1 67 ? 11.023 -23.891 -38.688 1 26.98 67 THR B CA 1
ATOM 3098 C C . THR B 1 67 ? 10.641 -23.625 -37.25 1 26.98 67 THR B C 1
ATOM 3100 O O . THR B 1 67 ? 9.883 -22.703 -36.969 1 26.98 67 THR B O 1
ATOM 3103 N N . THR B 1 68 ? 10.523 -24.688 -36.469 1 26.12 68 THR B N 1
ATOM 3104 C CA . THR B 1 68 ? 10.547 -24.594 -35.031 1 26.12 68 THR B CA 1
ATOM 3105 C C . THR B 1 68 ? 11.711 -23.719 -34.562 1 26.12 68 THR B C 1
ATOM 3107 O O . THR B 1 68 ? 12.875 -24.078 -34.75 1 26.12 68 THR B O 1
ATOM 3110 N N . ILE B 1 69 ? 11.695 -22.469 -34.875 1 27.28 69 ILE B N 1
ATOM 3111 C CA . ILE B 1 69 ? 12.672 -21.625 -34.188 1 27.28 69 ILE B CA 1
ATOM 3112 C C . ILE B 1 69 ? 12.688 -21.969 -32.719 1 27.28 69 ILE B C 1
ATOM 3114 O O . ILE B 1 69 ? 11.711 -21.719 -32 1 27.28 69 ILE B O 1
ATOM 3118 N N . ALA B 1 70 ? 13.391 -23.047 -32.344 1 29.72 70 ALA B N 1
ATOM 3119 C CA . ALA B 1 70 ? 13.844 -23.328 -30.984 1 29.72 70 ALA B CA 1
ATOM 3120 C C . ALA B 1 70 ? 14.516 -22.094 -30.375 1 29.72 70 ALA B C 1
ATOM 3122 O O . ALA B 1 70 ? 15.617 -21.719 -30.781 1 29.72 70 ALA B O 1
ATOM 3123 N N . LEU B 1 71 ? 13.844 -21.047 -30.203 1 28.23 71 LEU B N 1
ATOM 3124 C CA . LEU B 1 71 ? 14.438 -20.062 -29.312 1 28.23 71 LEU B CA 1
ATOM 3125 C C . LEU B 1 71 ? 15 -20.734 -28.047 1 28.23 71 LEU B C 1
ATOM 3127 O O . LEU B 1 71 ? 14.242 -21.109 -27.156 1 28.23 71 LEU B O 1
ATOM 3131 N N . GLU B 1 72 ? 16.047 -21.547 -28.156 1 30.94 72 GLU B N 1
ATOM 3132 C CA . GLU B 1 72 ? 16.906 -21.969 -27.062 1 30.94 72 GLU B CA 1
ATOM 3133 C C . GLU B 1 72 ? 17.344 -20.781 -26.203 1 30.94 72 GLU B C 1
ATOM 3135 O O . GLU B 1 72 ? 18.312 -20.078 -26.562 1 30.94 72 GLU B O 1
ATOM 3140 N N . SER B 1 73 ? 16.562 -19.828 -25.953 1 33.47 73 SER B N 1
ATOM 3141 C CA . SER B 1 73 ? 17.203 -18.922 -25 1 33.47 73 SER B CA 1
ATOM 3142 C C . SER B 1 73 ? 17.812 -19.688 -23.828 1 33.47 73 SER B C 1
ATOM 3144 O O . SER B 1 73 ? 17.109 -20.391 -23.109 1 33.47 73 SER B O 1
ATOM 3146 N N . ASP B 1 74 ? 19.078 -20.172 -23.953 1 33.47 74 ASP B N 1
ATOM 3147 C CA . ASP B 1 74 ? 20.078 -20.734 -23.031 1 33.47 74 ASP B CA 1
ATOM 3148 C C . ASP B 1 74 ? 20.078 -19.969 -21.703 1 33.47 74 ASP B C 1
ATOM 3150 O O . ASP B 1 74 ? 21.125 -19.859 -21.047 1 33.47 74 ASP B O 1
ATOM 3154 N N . VAL B 1 75 ? 19.25 -19.125 -21.562 1 35.47 75 VAL B N 1
ATOM 3155 C CA . VAL B 1 75 ? 19.344 -18.391 -20.297 1 35.47 75 VAL B CA 1
ATOM 3156 C C . VAL B 1 75 ? 19.203 -19.359 -19.125 1 35.47 75 VAL B C 1
ATOM 3158 O O . VAL B 1 75 ? 19.156 -18.938 -17.969 1 35.47 75 VAL B O 1
ATOM 3161 N N . SER B 1 76 ? 18.797 -20.609 -19.391 1 37.22 76 SER B N 1
ATOM 3162 C CA . SER B 1 76 ? 18.531 -21.484 -18.266 1 37.22 76 SER B CA 1
ATOM 3163 C C . SER B 1 76 ? 19.812 -21.781 -17.484 1 37.22 76 SER B C 1
ATOM 3165 O O . SER B 1 76 ? 19.766 -22.297 -16.359 1 37.22 76 SER B O 1
ATOM 3167 N N . LYS B 1 77 ? 21.016 -22.016 -18.188 1 36.44 77 LYS B N 1
ATOM 3168 C CA . LYS B 1 77 ? 22.141 -22.734 -17.578 1 36.44 77 LYS B CA 1
ATOM 3169 C C . LYS B 1 77 ? 22.719 -21.953 -16.406 1 36.44 77 LYS B C 1
ATOM 3171 O O . LYS B 1 77 ? 23.078 -22.547 -15.383 1 36.44 77 LYS B O 1
ATOM 3176 N N . ASP B 1 78 ? 23.312 -20.766 -16.672 1 35.41 78 ASP B N 1
ATOM 3177 C CA . ASP B 1 78 ? 24.312 -20.219 -15.734 1 35.41 78 ASP B CA 1
ATOM 3178 C C . ASP B 1 78 ? 23.625 -19.5 -14.578 1 35.41 78 ASP B C 1
ATOM 3180 O O . ASP B 1 78 ? 23.625 -18.266 -14.523 1 35.41 78 ASP B O 1
ATOM 3184 N N . SER B 1 79 ? 22.438 -19.766 -14.328 1 39.97 79 SER B N 1
ATOM 3185 C CA . SER B 1 79 ? 22.094 -19.172 -13.047 1 39.97 79 SER B CA 1
ATOM 3186 C C . SER B 1 79 ? 23.125 -19.516 -11.977 1 39.97 79 SER B C 1
ATOM 3188 O O . SER B 1 79 ? 23.156 -20.641 -11.484 1 39.97 79 SER B O 1
ATOM 3190 N N . LYS B 1 80 ? 24.297 -18.953 -12.078 1 39.88 80 LYS B N 1
ATOM 3191 C CA . LYS B 1 80 ? 25.344 -19.141 -11.086 1 39.88 80 LYS B CA 1
ATOM 3192 C C . LYS B 1 80 ? 24.781 -19.125 -9.672 1 39.88 80 LYS B C 1
ATOM 3194 O O . LYS B 1 80 ? 24.047 -18.188 -9.297 1 39.88 80 LYS B O 1
ATOM 3199 N N . PRO B 1 81 ? 24.625 -20.234 -9.023 1 48.28 81 PRO B N 1
ATOM 3200 C CA . PRO B 1 81 ? 24.375 -20.156 -7.582 1 48.28 81 PRO B CA 1
ATOM 3201 C C . PRO B 1 81 ? 25.016 -18.922 -6.941 1 48.28 81 PRO B C 1
ATOM 3203 O O . PRO B 1 81 ? 25.984 -18.375 -7.477 1 48.28 81 PRO B O 1
ATOM 3206 N N . LEU B 1 82 ? 24.281 -18.094 -6.309 1 53.75 82 LEU B N 1
ATOM 3207 C CA . LEU B 1 82 ? 25.062 -17.172 -5.484 1 53.75 82 LEU B CA 1
ATOM 3208 C C . LEU B 1 82 ? 26.391 -17.797 -5.09 1 53.75 82 LEU B C 1
ATOM 3210 O O . LEU B 1 82 ? 26.438 -18.672 -4.227 1 53.75 82 LEU B O 1
ATOM 3214 N N . ASP B 1 83 ? 27.047 -18.344 -6.07 1 52.94 83 ASP B N 1
ATOM 3215 C CA . ASP B 1 83 ? 28.344 -19 -5.891 1 52.94 83 ASP B CA 1
ATOM 3216 C C . ASP B 1 83 ? 29.094 -18.406 -4.707 1 52.94 83 ASP B C 1
ATOM 3218 O O . ASP B 1 83 ? 29.906 -19.094 -4.066 1 52.94 83 ASP B O 1
ATOM 3222 N N . ASN B 1 84 ? 28.781 -17.141 -4.246 1 68.38 84 ASN B N 1
ATOM 3223 C CA . ASN B 1 84 ? 29.844 -16.672 -3.363 1 68.38 84 ASN B CA 1
ATOM 3224 C C . ASN B 1 84 ? 29.406 -16.688 -1.901 1 68.38 84 ASN B C 1
ATOM 3226 O O . ASN B 1 84 ? 28.844 -15.695 -1.403 1 68.38 84 ASN B O 1
ATOM 3230 N N . LYS B 1 85 ? 29.25 -17.859 -1.288 1 77.62 85 LYS B N 1
ATOM 3231 C CA . LYS B 1 85 ? 29.047 -18.062 0.143 1 77.62 85 LYS B CA 1
ATOM 3232 C C . LYS B 1 85 ? 29.688 -16.938 0.954 1 77.62 85 LYS B C 1
ATOM 3234 O O . LYS B 1 85 ? 29.109 -16.484 1.944 1 77.62 85 LYS B O 1
ATOM 3239 N N . ALA B 1 86 ? 30.766 -16.562 0.356 1 82.62 86 ALA B N 1
ATOM 3240 C CA . ALA B 1 86 ? 31.484 -15.5 1.058 1 82.62 86 ALA B CA 1
ATOM 3241 C C . ALA B 1 86 ? 30.719 -14.188 0.986 1 82.62 86 ALA B C 1
ATOM 3243 O O . ALA B 1 86 ? 30.625 -13.453 1.976 1 82.62 86 ALA B O 1
ATOM 3244 N N . GLN B 1 87 ? 30.156 -13.953 -0.122 1 84.88 87 GLN B N 1
ATOM 3245 C CA . GLN B 1 87 ? 29.422 -12.711 -0.297 1 84.88 87 GLN B CA 1
ATOM 3246 C C . GLN B 1 87 ? 28.125 -12.719 0.513 1 84.88 87 GLN B C 1
ATOM 3248 O O . GLN B 1 87 ? 27.734 -11.695 1.083 1 84.88 87 GLN B O 1
ATOM 3253 N N . VAL B 1 88 ? 27.578 -13.836 0.529 1 86.69 88 VAL B N 1
ATOM 3254 C CA . VAL B 1 88 ? 26.344 -13.984 1.298 1 86.69 88 VAL B CA 1
ATOM 3255 C C . VAL B 1 88 ? 26.641 -13.797 2.785 1 86.69 88 VAL B C 1
ATOM 3257 O O . VAL B 1 88 ? 25.891 -13.109 3.488 1 86.69 88 VAL B O 1
ATOM 3260 N N . ALA B 1 89 ? 27.719 -14.422 3.172 1 85.88 89 ALA B N 1
ATOM 3261 C CA . ALA B 1 89 ? 28.125 -14.305 4.57 1 85.88 89 ALA B CA 1
ATOM 3262 C C . ALA B 1 89 ? 28.453 -12.859 4.93 1 85.88 89 ALA B C 1
ATOM 3264 O O . ALA B 1 89 ? 28.094 -12.383 6.008 1 85.88 89 ALA B O 1
ATOM 3265 N N . ALA B 1 90 ? 29.109 -12.211 4.02 1 87.12 90 ALA B N 1
ATOM 3266 C CA . ALA B 1 90 ? 29.453 -10.805 4.234 1 87.12 90 ALA B CA 1
ATOM 3267 C C . ALA B 1 90 ? 28.203 -9.938 4.316 1 87.12 90 ALA B C 1
ATOM 3269 O O . ALA B 1 90 ? 28.125 -9.031 5.148 1 87.12 90 ALA B O 1
ATOM 3270 N N . PHE B 1 91 ? 27.281 -10.227 3.533 1 90.75 91 PHE B N 1
ATOM 3271 C CA . PHE B 1 91 ? 26.016 -9.492 3.529 1 90.75 91 PHE B CA 1
ATOM 3272 C C . PHE B 1 91 ? 25.266 -9.695 4.836 1 90.75 91 PHE B C 1
ATOM 3274 O O . PHE B 1 91 ? 24.797 -8.742 5.445 1 90.75 91 PHE B O 1
ATOM 3281 N N . SER B 1 92 ? 25.156 -10.883 5.184 1 87.44 92 SER B N 1
ATOM 3282 C CA . SER B 1 92 ? 24.469 -11.203 6.426 1 87.44 92 SER B CA 1
ATOM 3283 C C . SER B 1 92 ? 25.141 -10.555 7.625 1 87.44 92 SER B C 1
ATOM 3285 O O . SER B 1 92 ? 24.484 -10.086 8.547 1 87.44 92 SER B O 1
ATOM 3287 N N . ALA B 1 93 ? 26.438 -10.539 7.605 1 86.88 93 ALA B N 1
ATOM 3288 C CA . ALA B 1 93 ? 27.188 -9.922 8.695 1 86.88 93 ALA B CA 1
ATOM 3289 C C . ALA B 1 93 ? 26.969 -8.414 8.734 1 86.88 93 ALA B C 1
ATOM 3291 O O . ALA B 1 93 ? 26.859 -7.82 9.812 1 86.88 93 ALA B O 1
ATOM 3292 N N . ARG B 1 94 ? 26.844 -7.848 7.613 1 85.12 94 ARG B N 1
ATOM 3293 C CA . ARG B 1 94 ? 26.672 -6.402 7.5 1 85.12 94 ARG B CA 1
ATOM 3294 C C . ARG B 1 94 ? 25.266 -5.988 7.883 1 85.12 94 ARG B C 1
ATOM 3296 O O . ARG B 1 94 ? 25.062 -4.953 8.523 1 85.12 94 ARG B O 1
ATOM 3303 N N . THR B 1 95 ? 24.297 -6.758 7.504 1 88.06 95 THR B N 1
ATOM 3304 C CA . THR B 1 95 ? 22.906 -6.332 7.641 1 88.06 95 THR B CA 1
ATOM 3305 C C . THR B 1 95 ? 22.25 -6.977 8.867 1 88.06 95 THR B C 1
ATOM 3307 O O . THR B 1 95 ? 21.25 -6.484 9.375 1 88.06 95 THR B O 1
ATOM 3310 N N . GLY B 1 96 ? 22.781 -8.102 9.211 1 88 96 GLY B N 1
ATOM 3311 C CA . GLY B 1 96 ? 22.156 -8.875 10.281 1 88 96 GLY B CA 1
ATOM 3312 C C . GLY B 1 96 ? 21 -9.727 9.805 1 88 96 GLY B C 1
ATOM 3313 O O . GLY B 1 96 ? 20.266 -10.297 10.617 1 88 96 GLY B O 1
ATOM 3314 N N . ILE B 1 97 ? 20.859 -9.797 8.555 1 88.62 97 ILE B N 1
ATOM 3315 C CA . ILE B 1 97 ? 19.734 -10.547 7.996 1 88.62 97 ILE B CA 1
ATOM 3316 C C . ILE B 1 97 ? 20.188 -11.961 7.645 1 88.62 97 ILE B C 1
ATOM 3318 O O . ILE B 1 97 ? 21.047 -12.148 6.777 1 88.62 97 ILE B O 1
ATOM 3322 N N . LEU B 1 98 ? 19.672 -12.875 8.359 1 87.06 98 LEU B N 1
ATOM 3323 C CA . LEU B 1 98 ? 19.953 -14.281 8.109 1 87.06 98 LEU B CA 1
ATOM 3324 C C . LEU B 1 98 ? 18.672 -15.086 7.977 1 87.06 98 LEU B C 1
ATOM 3326 O O . LEU B 1 98 ? 17.766 -14.969 8.812 1 87.06 98 LEU B O 1
ATOM 3330 N N . PHE B 1 99 ? 18.641 -15.773 6.895 1 89.12 99 PHE B N 1
ATOM 3331 C CA . PHE B 1 99 ? 17.484 -16.641 6.707 1 89.12 99 PHE B CA 1
ATOM 3332 C C . PHE B 1 99 ? 17.859 -18.094 7.004 1 89.12 99 PHE B C 1
ATOM 3334 O O . PHE B 1 99 ? 19.031 -18.469 6.938 1 89.12 99 PHE B O 1
ATOM 3341 N N . ASP B 1 100 ? 16.875 -18.844 7.348 1 81.69 100 ASP B N 1
ATOM 3342 C CA . ASP B 1 100 ? 17.094 -20.234 7.719 1 81.69 100 ASP B CA 1
ATOM 3343 C C . ASP B 1 100 ? 17.547 -21.062 6.512 1 81.69 100 ASP B C 1
ATOM 3345 O O . ASP B 1 100 ? 18.312 -22.016 6.656 1 81.69 100 ASP B O 1
ATOM 3349 N N . THR B 1 101 ? 17.094 -20.719 5.391 1 81.38 101 THR B N 1
ATOM 3350 C CA . THR B 1 101 ? 17.484 -21.406 4.16 1 81.38 101 THR B CA 1
ATOM 3351 C C . THR B 1 101 ? 18.172 -20.438 3.203 1 81.38 101 THR B C 1
ATOM 3353 O O . THR B 1 101 ? 17.656 -19.344 2.939 1 81.38 101 THR B O 1
ATOM 3356 N N . PRO B 1 102 ? 19.328 -20.891 2.822 1 75.31 102 PRO B N 1
ATOM 3357 C CA . PRO B 1 102 ? 20.062 -20 1.913 1 75.31 102 PRO B CA 1
ATOM 3358 C C . PRO B 1 102 ? 19.297 -19.719 0.622 1 75.31 102 PRO B C 1
ATOM 3360 O O . PRO B 1 102 ? 19.578 -18.719 -0.054 1 75.31 102 PRO B O 1
ATOM 3363 N N . ASP B 1 103 ? 18.406 -20.5 0.375 1 87.31 103 ASP B N 1
ATOM 3364 C CA . ASP B 1 103 ? 17.672 -20.375 -0.877 1 87.31 103 ASP B CA 1
ATOM 3365 C C . ASP B 1 103 ? 16.781 -19.125 -0.875 1 87.31 103 ASP B C 1
ATOM 3367 O O . ASP B 1 103 ? 16.547 -18.516 -1.924 1 87.31 103 ASP B O 1
ATOM 3371 N N . ILE B 1 104 ? 16.5 -18.672 0.254 1 92.19 104 ILE B N 1
ATOM 3372 C CA . ILE B 1 104 ? 15.617 -17.516 0.351 1 92.19 104 ILE B CA 1
ATOM 3373 C C . ILE B 1 104 ? 16.359 -16.25 -0.105 1 92.19 104 ILE B C 1
ATOM 3375 O O . ILE B 1 104 ? 15.828 -15.477 -0.907 1 92.19 104 ILE B O 1
ATOM 3379 N N . LEU B 1 105 ? 17.547 -16.125 0.428 1 92.19 105 LEU B N 1
ATOM 3380 C CA . LEU B 1 105 ? 18.312 -14.945 0.06 1 92.19 105 LEU B CA 1
ATOM 3381 C C . LEU B 1 105 ? 18.609 -14.93 -1.436 1 92.19 105 LEU B C 1
ATOM 3383 O O . LEU B 1 105 ? 18.562 -13.875 -2.072 1 92.19 105 LEU B O 1
ATOM 3387 N N . SER B 1 106 ? 18.906 -16.062 -1.963 1 90.75 106 SER B N 1
ATOM 3388 C CA . SER B 1 106 ? 19.156 -16.172 -3.396 1 90.75 106 SER B CA 1
ATOM 3389 C C . SER B 1 106 ? 17.938 -15.742 -4.207 1 90.75 106 SER B C 1
ATOM 3391 O O . SER B 1 106 ? 18.062 -15 -5.184 1 90.75 106 SER B O 1
ATOM 3393 N N . LEU B 1 107 ? 16.844 -16.188 -3.754 1 92.81 107 LEU B N 1
ATOM 3394 C CA . LEU B 1 107 ? 15.602 -15.82 -4.422 1 92.81 107 LEU B CA 1
ATOM 3395 C C . LEU B 1 107 ? 15.336 -14.32 -4.297 1 92.81 107 LEU B C 1
ATOM 3397 O O . LEU B 1 107 ? 14.961 -13.672 -5.273 1 92.81 107 LEU B O 1
ATOM 3401 N N . VAL B 1 108 ? 15.555 -13.805 -3.172 1 95.88 108 VAL B N 1
ATOM 3402 C CA . VAL B 1 108 ? 15.328 -12.398 -2.873 1 95.88 108 VAL B CA 1
ATOM 3403 C C . VAL B 1 108 ? 16.203 -11.531 -3.77 1 95.88 108 VAL B C 1
ATOM 3405 O O . VAL B 1 108 ? 15.773 -10.469 -4.234 1 95.88 108 VAL B O 1
ATOM 3408 N N . MET B 1 109 ? 17.344 -12.023 -4.094 1 94.44 109 MET B N 1
ATOM 3409 C CA . MET B 1 109 ? 18.344 -11.242 -4.824 1 94.44 109 MET B CA 1
ATOM 3410 C C . MET B 1 109 ? 18.141 -11.375 -6.328 1 94.44 109 MET B C 1
ATOM 3412 O O . MET B 1 109 ? 18.844 -10.734 -7.113 1 94.44 109 MET B O 1
ATOM 3416 N N . THR B 1 110 ? 17.172 -12.062 -6.719 1 93.5 110 THR B N 1
ATOM 3417 C CA . THR B 1 110 ? 17 -12.367 -8.133 1 93.5 110 THR B CA 1
ATOM 3418 C C . THR B 1 110 ? 15.852 -11.57 -8.727 1 93.5 110 THR B C 1
ATOM 3420 O O . THR B 1 110 ? 14.695 -11.781 -8.359 1 93.5 110 THR B O 1
ATOM 3423 N N . HIS B 1 111 ? 16.109 -10.734 -9.594 1 92.94 111 HIS B N 1
ATOM 3424 C CA . HIS B 1 111 ? 15.117 -9.953 -10.32 1 92.94 111 HIS B CA 1
ATOM 3425 C C . HIS B 1 111 ? 14.5 -10.766 -11.453 1 92.94 111 HIS B C 1
ATOM 3427 O O . HIS B 1 111 ? 15.133 -11.68 -11.984 1 92.94 111 HIS B O 1
ATOM 3433 N N . LYS B 1 112 ? 13.383 -10.406 -11.883 1 87.94 112 LYS B N 1
ATOM 3434 C CA . LYS B 1 112 ? 12.648 -11.148 -12.898 1 87.94 112 LYS B CA 1
ATOM 3435 C C . LYS B 1 112 ? 13.383 -11.117 -14.242 1 87.94 112 LYS B C 1
ATOM 3437 O O . LYS B 1 112 ? 13.18 -12 -15.078 1 87.94 112 LYS B O 1
ATOM 3442 N N . SER B 1 113 ? 14.18 -10.133 -14.422 1 84.94 113 SER B N 1
ATOM 3443 C CA . SER B 1 113 ? 14.945 -10.062 -15.664 1 84.94 113 SER B CA 1
ATOM 3444 C C . SER B 1 113 ? 15.992 -11.164 -15.742 1 84.94 113 SER B C 1
ATOM 3446 O O . SER B 1 113 ? 16.484 -11.484 -16.812 1 84.94 113 SER B O 1
ATOM 3448 N N . ALA B 1 114 ? 16.359 -11.711 -14.602 1 82.5 114 ALA B N 1
ATOM 3449 C CA . ALA B 1 114 ? 17.375 -12.758 -14.555 1 82.5 114 ALA B CA 1
ATOM 3450 C C . ALA B 1 114 ? 16.75 -14.141 -14.68 1 82.5 114 ALA B C 1
ATOM 3452 O O . ALA B 1 114 ? 17.312 -15.031 -15.32 1 82.5 114 ALA B O 1
ATOM 3453 N N . HIS B 1 115 ? 15.68 -14.266 -14.055 1 77.69 115 HIS B N 1
ATOM 3454 C CA . HIS B 1 115 ? 15.031 -15.57 -14 1 77.69 115 HIS B CA 1
ATOM 3455 C C . HIS B 1 115 ? 13.523 -15.43 -13.82 1 77.69 115 HIS B C 1
ATOM 3457 O O . HIS B 1 115 ? 13.055 -14.477 -13.195 1 77.69 115 HIS B O 1
ATOM 3463 N N . LEU B 1 116 ? 12.875 -16.438 -14.242 1 71 116 LEU B N 1
ATOM 3464 C CA . LEU B 1 116 ? 11.422 -16.422 -14.125 1 71 116 LEU B CA 1
ATOM 3465 C C . LEU B 1 116 ? 10.992 -16.594 -12.672 1 71 116 LEU B C 1
ATOM 3467 O O . LEU B 1 116 ? 10.031 -15.961 -12.219 1 71 116 LEU B O 1
ATOM 3471 N N . GLU B 1 117 ? 11.711 -17.562 -12.086 1 78.25 117 GLU B N 1
ATOM 3472 C CA . GLU B 1 117 ? 11.516 -17.625 -10.641 1 78.25 117 GLU B CA 1
ATOM 3473 C C . GLU B 1 117 ? 12.25 -16.484 -9.938 1 78.25 117 GLU B C 1
ATOM 3475 O O . GLU B 1 117 ? 13.469 -16.547 -9.742 1 78.25 117 GLU B O 1
ATOM 3480 N N . SER B 1 118 ? 11.484 -15.445 -9.617 1 89.5 118 SER B N 1
ATOM 3481 C CA . SER B 1 118 ? 12.094 -14.203 -9.156 1 89.5 118 SER B CA 1
ATOM 3482 C C . SER B 1 118 ? 11.539 -13.781 -7.801 1 89.5 118 SER B C 1
ATOM 3484 O O . SER B 1 118 ? 10.805 -14.539 -7.164 1 89.5 118 SER B O 1
ATOM 3486 N N . ASN B 1 119 ? 11.984 -12.664 -7.418 1 95.12 119 ASN B N 1
ATOM 3487 C CA . ASN B 1 119 ? 11.664 -12.148 -6.086 1 95.12 119 ASN B CA 1
ATOM 3488 C C . ASN B 1 119 ? 10.359 -11.367 -6.082 1 95.12 119 ASN B C 1
ATOM 3490 O O . ASN B 1 119 ? 10.031 -10.703 -5.098 1 95.12 119 ASN B O 1
ATOM 3494 N N . ASP B 1 120 ? 9.492 -11.516 -7.047 1 96.12 120 ASP B N 1
ATOM 3495 C CA . ASP B 1 120 ? 8.367 -10.617 -7.262 1 96.12 120 ASP B CA 1
ATOM 3496 C C . ASP B 1 120 ? 7.34 -10.742 -6.137 1 96.12 120 ASP B C 1
ATOM 3498 O O . ASP B 1 120 ? 6.727 -9.75 -5.734 1 96.12 120 ASP B O 1
ATOM 3502 N N . ARG B 1 121 ? 7.121 -11.898 -5.707 1 96.31 121 ARG B N 1
ATOM 3503 C CA . ARG B 1 121 ? 6.156 -12.078 -4.625 1 96.31 121 ARG B CA 1
ATOM 3504 C C . ARG B 1 121 ? 6.609 -11.359 -3.357 1 96.31 121 ARG B C 1
ATOM 3506 O O . ARG B 1 121 ? 5.805 -10.719 -2.68 1 96.31 121 ARG B O 1
ATOM 3513 N N . TYR B 1 122 ? 7.906 -11.469 -3.084 1 97.62 122 TYR B N 1
ATOM 3514 C CA . TYR B 1 122 ? 8.461 -10.766 -1.937 1 97.62 122 TYR B CA 1
ATOM 3515 C C . TYR B 1 122 ? 8.422 -9.258 -2.156 1 97.62 122 TYR B C 1
ATOM 3517 O O . TYR B 1 122 ? 8.219 -8.492 -1.21 1 97.62 122 TYR B O 1
ATOM 3525 N N . VAL B 1 123 ? 8.656 -8.859 -3.402 1 98.38 123 VAL B N 1
ATOM 3526 C CA . VAL B 1 123 ? 8.648 -7.438 -3.734 1 98.38 123 VAL B CA 1
ATOM 3527 C C . VAL B 1 123 ? 7.281 -6.836 -3.402 1 98.38 123 VAL B C 1
ATOM 3529 O O . VAL B 1 123 ? 7.199 -5.789 -2.754 1 98.38 123 VAL B O 1
ATOM 3532 N N . TYR B 1 124 ? 6.305 -7.516 -3.816 1 97.56 124 TYR B N 1
ATOM 3533 C CA . TYR B 1 124 ? 4.953 -7.008 -3.6 1 97.56 124 TYR B CA 1
ATOM 3534 C C . TYR B 1 124 ? 4.637 -6.93 -2.111 1 97.56 124 TYR B C 1
ATOM 3536 O O . TYR B 1 124 ? 4.156 -5.898 -1.627 1 97.56 124 TYR B O 1
ATOM 3544 N N . LEU B 1 125 ? 4.945 -7.973 -1.426 1 98.12 125 LEU B N 1
ATOM 3545 C CA . LEU B 1 125 ? 4.715 -7.977 0.015 1 98.12 125 LEU B CA 1
ATOM 3546 C C . LEU B 1 125 ? 5.527 -6.883 0.698 1 98.12 125 LEU B C 1
ATOM 3548 O O . LEU B 1 125 ? 4.992 -6.121 1.507 1 98.12 125 LEU B O 1
ATOM 3552 N N . GLY B 1 126 ? 6.754 -6.777 0.335 1 98.56 126 GLY B N 1
ATOM 3553 C CA . GLY B 1 126 ? 7.637 -5.797 0.945 1 98.56 126 GLY B CA 1
ATOM 3554 C C . GLY B 1 126 ? 7.195 -4.363 0.704 1 98.56 126 GLY B C 1
ATOM 3555 O O . GLY B 1 126 ? 7.371 -3.502 1.567 1 98.56 126 GLY B O 1
ATOM 3556 N N . SER B 1 127 ? 6.676 -4.156 -0.441 1 98.25 127 SER B N 1
ATOM 3557 C CA . SER B 1 127 ? 6.23 -2.807 -0.773 1 98.25 127 SER B CA 1
ATOM 3558 C C . SER B 1 127 ? 5.066 -2.375 0.11 1 98.25 127 SER B C 1
ATOM 3560 O O . SER B 1 127 ? 5.012 -1.228 0.56 1 98.25 127 SER B O 1
ATOM 3562 N N . THR B 1 128 ? 4.141 -3.26 0.353 1 98.06 128 THR B N 1
ATOM 3563 C CA . THR B 1 128 ? 3.002 -2.924 1.196 1 98.06 128 THR B CA 1
ATOM 3564 C C . THR B 1 128 ? 3.43 -2.775 2.654 1 98.06 128 THR B C 1
ATOM 3566 O O . THR B 1 128 ? 2.951 -1.887 3.359 1 98.06 128 THR B O 1
ATOM 3569 N N . VAL B 1 129 ? 4.348 -3.592 3.057 1 98.38 129 VAL B N 1
ATOM 3570 C CA . VAL B 1 129 ? 4.852 -3.557 4.426 1 98.38 129 VAL B CA 1
ATOM 3571 C C . VAL B 1 129 ? 5.586 -2.24 4.668 1 98.38 129 VAL B C 1
ATOM 3573 O O . VAL B 1 129 ? 5.344 -1.563 5.672 1 98.38 129 VAL B O 1
ATOM 3576 N N . LEU B 1 130 ? 6.438 -1.916 3.748 1 98.56 130 LEU B N 1
ATOM 3577 C CA . LEU B 1 130 ? 7.18 -0.665 3.857 1 98.56 130 LEU B CA 1
ATOM 3578 C C . LEU B 1 130 ? 6.227 0.523 3.957 1 98.56 130 LEU B C 1
ATOM 3580 O O . LEU B 1 130 ? 6.387 1.38 4.828 1 98.56 130 LEU B O 1
ATOM 3584 N N . LYS B 1 131 ? 5.27 0.522 3.092 1 98.38 131 LYS B N 1
ATOM 3585 C CA . LYS B 1 131 ? 4.32 1.633 3.064 1 98.38 131 LYS B CA 1
ATOM 3586 C C . LYS B 1 131 ? 3.553 1.733 4.379 1 98.38 131 LYS B C 1
ATOM 3588 O O . LYS B 1 131 ? 3.367 2.828 4.914 1 98.38 131 LYS B O 1
ATOM 3593 N N . THR B 1 132 ? 3.146 0.639 4.926 1 98.19 132 THR B N 1
ATOM 3594 C CA . THR B 1 132 ? 2.354 0.63 6.152 1 98.19 132 THR B CA 1
ATOM 3595 C C . THR B 1 132 ? 3.174 1.146 7.328 1 98.19 132 THR B C 1
ATOM 3597 O O . THR B 1 132 ? 2.721 2.018 8.078 1 98.19 132 THR B O 1
ATOM 3600 N N . PHE B 1 133 ? 4.367 0.692 7.465 1 97.62 133 PHE B N 1
ATOM 3601 C CA . PHE B 1 133 ? 5.172 1.06 8.625 1 97.62 133 PHE B CA 1
ATOM 3602 C C . PHE B 1 133 ? 5.641 2.506 8.516 1 97.62 133 PHE B C 1
ATOM 3604 O O . PHE B 1 133 ? 5.742 3.205 9.531 1 97.62 133 PHE B O 1
ATOM 3611 N N . VAL B 1 134 ? 5.918 2.957 7.332 1 97.25 134 VAL B N 1
ATOM 3612 C CA . VAL B 1 134 ? 6.277 4.359 7.152 1 97.25 134 VAL B CA 1
ATOM 3613 C C . VAL B 1 134 ? 5.062 5.242 7.426 1 97.25 134 VAL B C 1
ATOM 3615 O O . VAL B 1 134 ? 5.188 6.305 8.047 1 97.25 134 VAL B O 1
ATOM 3618 N N . THR B 1 135 ? 3.924 4.789 6.961 1 97.88 135 THR B N 1
ATOM 3619 C CA . THR B 1 135 ? 2.689 5.543 7.148 1 97.88 135 THR B CA 1
ATOM 3620 C C . THR B 1 135 ? 2.396 5.734 8.633 1 97.88 135 THR B C 1
ATOM 3622 O O . THR B 1 135 ? 2.145 6.852 9.086 1 97.88 135 THR B O 1
ATOM 3625 N N . GLU B 1 136 ? 2.436 4.637 9.375 1 96.69 136 GLU B N 1
ATOM 3626 C CA . GLU B 1 136 ? 2.123 4.762 10.797 1 96.69 136 GLU B CA 1
ATOM 3627 C C . GLU B 1 136 ? 3.107 5.695 11.492 1 96.69 136 GLU B C 1
ATOM 3629 O O . GLU B 1 136 ? 2.729 6.438 12.398 1 96.69 136 GLU B O 1
ATOM 3634 N N . TYR B 1 137 ? 4.34 5.695 11.086 1 95.56 137 TYR B N 1
ATOM 3635 C CA . TYR B 1 137 ? 5.371 6.535 11.688 1 95.56 137 TYR B CA 1
ATOM 3636 C C . TYR B 1 137 ? 5.117 8.008 11.391 1 95.56 137 TYR B C 1
ATOM 3638 O O . TYR B 1 137 ? 5.105 8.836 12.305 1 95.56 137 TYR B O 1
ATOM 3646 N N . VAL B 1 138 ? 4.922 8.305 10.125 1 95.94 138 VAL B N 1
ATOM 3647 C CA . VAL B 1 138 ? 4.754 9.695 9.695 1 95.94 138 VAL B CA 1
ATOM 3648 C C . VAL B 1 138 ? 3.504 10.281 10.352 1 95.94 138 VAL B C 1
ATOM 3650 O O . VAL B 1 138 ? 3.531 11.414 10.844 1 95.94 138 VAL B O 1
ATOM 3653 N N . LEU B 1 139 ? 2.457 9.547 10.391 1 96.12 139 LEU B N 1
ATOM 3654 C CA . LEU B 1 139 ? 1.204 10.039 10.953 1 96.12 139 LEU B CA 1
ATOM 3655 C C . LEU B 1 139 ? 1.326 10.234 12.461 1 96.12 139 LEU B C 1
ATOM 3657 O O . LEU B 1 139 ? 0.708 11.141 13.023 1 96.12 139 LEU B O 1
ATOM 3661 N N . ALA B 1 140 ? 2.131 9.383 13.062 1 94.38 140 ALA B N 1
ATOM 3662 C CA . ALA B 1 140 ? 2.344 9.516 14.5 1 94.38 140 ALA B CA 1
ATOM 3663 C C . ALA B 1 140 ? 3.289 10.672 14.812 1 94.38 140 ALA B C 1
ATOM 3665 O O . ALA B 1 140 ? 3.068 11.422 15.766 1 94.38 140 ALA B O 1
ATOM 3666 N N . LYS B 1 141 ? 4.309 10.859 14.07 1 93.62 141 LYS B N 1
ATOM 3667 C CA . LYS B 1 141 ? 5.34 11.859 14.305 1 93.62 141 LYS B CA 1
ATOM 3668 C C . LYS B 1 141 ? 4.809 13.266 14.039 1 93.62 141 LYS B C 1
ATOM 3670 O O . LYS B 1 141 ? 5.168 14.211 14.742 1 93.62 141 LYS B O 1
ATOM 3675 N N . TYR B 1 142 ? 3.955 13.391 13.031 1 94.56 142 TYR B N 1
ATOM 3676 C CA . TYR B 1 142 ? 3.389 14.68 12.648 1 94.56 142 TYR B CA 1
ATOM 3677 C C . TYR B 1 142 ? 1.869 14.664 12.766 1 94.56 142 TYR B C 1
ATOM 3679 O O . TYR B 1 142 ? 1.159 14.625 11.758 1 94.56 142 TYR B O 1
ATOM 3687 N N . PRO B 1 143 ? 1.379 14.867 13.922 1 93.12 143 PRO B N 1
ATOM 3688 C CA . PRO B 1 143 ? -0.055 14.711 14.172 1 93.12 143 PRO B CA 1
ATOM 3689 C C . PRO B 1 143 ? -0.895 15.812 13.531 1 93.12 143 PRO B C 1
ATOM 3691 O O . PRO B 1 143 ? -2.088 15.617 13.281 1 93.12 143 PRO B O 1
ATOM 3694 N N . LEU B 1 144 ? -0.323 16.953 13.242 1 92.94 144 LEU B N 1
ATOM 3695 C CA . LEU B 1 144 ? -1.097 18.094 12.742 1 92.94 144 LEU B CA 1
ATOM 3696 C C . LEU B 1 144 ? -0.964 18.203 11.227 1 92.94 144 LEU B C 1
ATOM 3698 O O . LEU B 1 144 ? -1.617 19.047 10.602 1 92.94 144 LEU B O 1
ATOM 3702 N N . MET B 1 145 ? -0.193 17.359 10.664 1 93.12 145 MET B N 1
ATOM 3703 C CA . MET B 1 145 ? 0.022 17.406 9.219 1 93.12 145 MET B CA 1
ATOM 3704 C C . MET B 1 145 ? -1.219 16.938 8.469 1 93.12 145 MET B C 1
ATOM 3706 O O . MET B 1 145 ? -1.784 15.883 8.797 1 93.12 145 MET B O 1
ATOM 3710 N N . GLN B 1 146 ? -1.598 17.672 7.508 1 90.69 146 GLN B N 1
ATOM 3711 C CA . GLN B 1 146 ? -2.75 17.281 6.695 1 90.69 146 GLN B CA 1
ATOM 3712 C C . GLN B 1 146 ? -2.482 15.992 5.934 1 90.69 146 GLN B C 1
ATOM 3714 O O . GLN B 1 146 ? -1.339 15.695 5.586 1 90.69 146 GLN B O 1
ATOM 3719 N N . ALA B 1 147 ? -3.549 15.305 5.609 1 93.25 147 ALA B N 1
ATOM 3720 C CA . ALA B 1 147 ? -3.447 13.977 5.004 1 93.25 147 ALA B CA 1
ATOM 3721 C C . ALA B 1 147 ? -2.725 14.039 3.662 1 93.25 147 ALA B C 1
ATOM 3723 O O . ALA B 1 147 ? -1.875 13.195 3.367 1 93.25 147 ALA B O 1
ATOM 3724 N N . ASP B 1 148 ? -3.033 15 2.887 1 91.88 148 ASP B N 1
ATOM 3725 C CA . ASP B 1 148 ? -2.441 15.102 1.555 1 91.88 148 ASP B CA 1
ATOM 3726 C C . ASP B 1 148 ? -0.936 15.344 1.64 1 91.88 148 ASP B C 1
ATOM 3728 O O . ASP B 1 148 ? -0.168 14.773 0.86 1 91.88 148 ASP B O 1
ATOM 3732 N N . ILE B 1 149 ? -0.58 16.188 2.527 1 93.12 149 ILE B N 1
ATOM 3733 C CA . ILE B 1 149 ? 0.837 16.469 2.732 1 93.12 149 ILE B CA 1
ATOM 3734 C C . ILE B 1 149 ? 1.535 15.234 3.289 1 93.12 149 ILE B C 1
ATOM 3736 O O . ILE B 1 149 ? 2.623 14.875 2.838 1 93.12 149 ILE B O 1
ATOM 3740 N N . ALA B 1 150 ? 0.912 14.594 4.25 1 96 150 ALA B N 1
ATOM 3741 C CA . ALA B 1 150 ? 1.471 13.375 4.828 1 96 150 ALA B CA 1
ATOM 3742 C C . ALA B 1 150 ? 1.697 12.312 3.76 1 96 150 ALA B C 1
ATOM 3744 O O . ALA B 1 150 ? 2.717 11.617 3.771 1 96 150 ALA B O 1
ATOM 3745 N N . GLU B 1 151 ? 0.738 12.211 2.883 1 96.44 151 GLU B N 1
ATOM 3746 C CA . GLU B 1 151 ? 0.868 11.25 1.794 1 96.44 151 GLU B CA 1
ATOM 3747 C C . GLU B 1 151 ? 2.107 11.531 0.95 1 96.44 151 GLU B C 1
ATOM 3749 O O . GLU B 1 151 ? 2.83 10.609 0.57 1 96.44 151 GLU B O 1
ATOM 3754 N N . ARG B 1 152 ? 2.309 12.727 0.716 1 95 152 ARG B N 1
ATOM 3755 C CA . ARG B 1 152 ? 3.473 13.109 -0.077 1 95 152 ARG B CA 1
ATOM 3756 C C . ARG B 1 152 ? 4.77 12.789 0.661 1 95 152 ARG B C 1
ATOM 3758 O O . ARG B 1 152 ? 5.742 12.352 0.05 1 95 152 ARG B O 1
ATOM 3765 N N . VAL B 1 153 ? 4.77 13.133 1.898 1 95.31 153 VAL B N 1
ATOM 3766 C CA . VAL B 1 153 ? 5.938 12.828 2.719 1 95.31 153 VAL B CA 1
ATOM 3767 C C . VAL B 1 153 ? 6.191 11.32 2.717 1 95.31 153 VAL B C 1
ATOM 3769 O O . VAL B 1 153 ? 7.328 10.875 2.529 1 95.31 153 VAL B O 1
ATOM 3772 N N . ILE B 1 154 ? 5.148 10.539 2.875 1 96.88 154 ILE B N 1
ATOM 3773 C CA . ILE B 1 154 ? 5.254 9.086 2.895 1 96.88 154 ILE B CA 1
ATOM 3774 C C . ILE B 1 154 ? 5.789 8.586 1.552 1 96.88 154 ILE B C 1
ATOM 3776 O O . ILE B 1 154 ? 6.719 7.777 1.507 1 96.88 154 ILE B O 1
ATOM 3780 N N . GLU B 1 155 ? 5.223 9.117 0.495 1 96.38 155 GLU B N 1
ATOM 3781 C CA . GLU B 1 155 ? 5.66 8.719 -0.839 1 96.38 155 GLU B CA 1
ATOM 3782 C C . GLU B 1 155 ? 7.137 9.039 -1.054 1 96.38 155 GLU B C 1
ATOM 3784 O O . GLU B 1 155 ? 7.844 8.305 -1.751 1 96.38 155 GLU B O 1
ATOM 3789 N N . ALA B 1 156 ? 7.559 10.078 -0.47 1 94.19 156 ALA B N 1
ATOM 3790 C CA . ALA B 1 156 ? 8.969 10.445 -0.583 1 94.19 156 ALA B CA 1
ATOM 3791 C C . ALA B 1 156 ? 9.859 9.43 0.126 1 94.19 156 ALA B C 1
ATOM 3793 O O . ALA B 1 156 ? 10.93 9.078 -0.377 1 94.19 156 ALA B O 1
ATOM 3794 N N . TYR B 1 157 ? 9.391 8.953 1.239 1 94.88 157 TYR B N 1
ATOM 3795 C CA . TYR B 1 157 ? 10.148 7.984 2.014 1 94.88 157 TYR B CA 1
ATOM 3796 C C . TYR B 1 157 ? 10.273 6.664 1.259 1 94.88 157 TYR B C 1
ATOM 3798 O O . TYR B 1 157 ? 11.258 5.941 1.418 1 94.88 157 TYR B O 1
ATOM 3806 N N . ILE B 1 158 ? 9.266 6.387 0.454 1 96.56 158 ILE B N 1
ATOM 3807 C CA . ILE B 1 158 ? 9.242 5.047 -0.123 1 96.56 158 ILE B CA 1
ATOM 3808 C C . ILE B 1 158 ? 9.477 5.129 -1.629 1 96.56 158 ILE B C 1
ATOM 3810 O O . ILE B 1 158 ? 9.188 4.184 -2.363 1 96.56 158 ILE B O 1
ATOM 3814 N N . SER B 1 159 ? 9.945 6.238 -2.057 1 95.5 159 SER B N 1
ATOM 3815 C CA . SER B 1 159 ? 10.219 6.41 -3.48 1 95.5 159 SER B CA 1
ATOM 3816 C C . SER B 1 159 ? 11.289 5.441 -3.961 1 95.5 159 SER B C 1
ATOM 3818 O O . SER B 1 159 ? 12.125 4.988 -3.17 1 95.5 159 SER B O 1
ATOM 3820 N N . THR B 1 160 ? 11.258 5.168 -5.23 1 95.94 160 THR B N 1
ATOM 3821 C CA . THR B 1 160 ? 12.227 4.258 -5.836 1 95.94 160 THR B CA 1
ATOM 3822 C C . THR B 1 160 ? 13.648 4.719 -5.562 1 95.94 160 THR B C 1
ATOM 3824 O O . THR B 1 160 ? 14.523 3.906 -5.266 1 95.94 160 THR B O 1
ATOM 3827 N N . SER B 1 161 ? 13.875 5.988 -5.641 1 93.38 161 SER B N 1
ATOM 3828 C CA . SER B 1 161 ? 15.211 6.539 -5.422 1 93.38 161 SER B CA 1
ATOM 3829 C C . SER B 1 161 ? 15.688 6.273 -4 1 93.38 161 SER B C 1
ATOM 3831 O O . SER B 1 161 ? 16.844 5.875 -3.789 1 93.38 161 SER B O 1
ATOM 3833 N N . VAL B 1 162 ? 14.82 6.504 -3.059 1 94.06 162 VAL B N 1
ATOM 3834 C CA . VAL B 1 162 ? 15.18 6.305 -1.659 1 94.06 162 VAL B CA 1
ATOM 3835 C C . VAL B 1 162 ? 15.383 4.816 -1.386 1 94.06 162 VAL B C 1
ATOM 3837 O O . VAL B 1 162 ? 16.375 4.422 -0.773 1 94.06 162 VAL B O 1
ATOM 3840 N N . VAL B 1 163 ? 14.477 3.982 -1.854 1 96.94 163 VAL B N 1
ATOM 3841 C CA . VAL B 1 163 ? 14.562 2.543 -1.63 1 96.94 163 VAL B CA 1
ATOM 3842 C C . VAL B 1 163 ? 15.844 2 -2.258 1 96.94 163 VAL B C 1
ATOM 3844 O O . VAL B 1 163 ? 16.547 1.196 -1.646 1 96.94 163 VAL B O 1
ATOM 3847 N N . ALA B 1 164 ? 16.125 2.488 -3.441 1 96 164 ALA B N 1
ATOM 3848 C CA . ALA B 1 164 ? 17.359 2.084 -4.113 1 96 164 ALA B CA 1
ATOM 3849 C C . ALA B 1 164 ? 18.594 2.531 -3.32 1 96 164 ALA B C 1
ATOM 3851 O O . ALA B 1 164 ? 19.578 1.792 -3.217 1 96 164 ALA B O 1
ATOM 3852 N N . SER B 1 165 ? 18.562 3.707 -2.795 1 94.31 165 SER B N 1
ATOM 3853 C CA . SER B 1 165 ? 19.672 4.242 -2.027 1 94.31 165 SER B CA 1
ATOM 3854 C C . SER B 1 165 ? 19.922 3.424 -0.766 1 94.31 165 SER B C 1
ATOM 3856 O O . SER B 1 165 ? 21.078 3.148 -0.414 1 94.31 165 SER B O 1
ATOM 3858 N N . VAL B 1 166 ? 18.891 3.051 -0.105 1 94.94 166 VAL B N 1
ATOM 3859 C CA . VAL B 1 166 ? 19.016 2.201 1.074 1 94.94 166 VAL B CA 1
ATOM 3860 C C . VAL B 1 166 ? 19.625 0.855 0.679 1 94.94 166 VAL B C 1
ATOM 3862 O O . VAL B 1 166 ? 20.5 0.336 1.368 1 94.94 166 VAL B O 1
ATOM 3865 N N . GLY B 1 167 ? 19.109 0.272 -0.419 1 95.06 167 GLY B N 1
ATOM 3866 C CA . GLY B 1 167 ? 19.688 -0.961 -0.929 1 95.06 167 GLY B CA 1
ATOM 3867 C C . GLY B 1 167 ? 21.172 -0.854 -1.209 1 95.06 167 GLY B C 1
ATOM 3868 O O . GLY B 1 167 ? 21.938 -1.786 -0.935 1 95.06 167 GLY B O 1
ATOM 3869 N N . GLN B 1 168 ? 21.531 0.26 -1.717 1 93.12 168 GLN B N 1
ATOM 3870 C CA . GLN B 1 168 ? 22.953 0.502 -1.994 1 93.12 168 GLN B CA 1
ATOM 3871 C C . GLN B 1 168 ? 23.766 0.507 -0.707 1 93.12 168 GLN B C 1
ATOM 3873 O O . GLN B 1 168 ? 24.844 -0.093 -0.647 1 93.12 168 GLN B O 1
ATOM 3878 N N . THR B 1 169 ? 23.281 1.182 0.274 1 91.94 169 THR B N 1
ATOM 3879 C CA . THR B 1 169 ? 23.969 1.28 1.56 1 91.94 169 THR B CA 1
ATOM 3880 C C . THR B 1 169 ? 24.094 -0.096 2.205 1 91.94 169 THR B C 1
ATOM 3882 O O . THR B 1 169 ? 25.094 -0.378 2.869 1 91.94 169 THR B O 1
ATOM 3885 N N . LEU B 1 170 ? 23.156 -0.985 1.912 1 93.19 170 LEU B N 1
ATOM 3886 C CA . LEU B 1 170 ? 23.156 -2.307 2.527 1 93.19 170 LEU B CA 1
ATOM 3887 C C . LEU B 1 170 ? 23.984 -3.287 1.709 1 93.19 170 LEU B C 1
ATOM 3889 O O . LEU B 1 170 ? 24.234 -4.414 2.143 1 93.19 170 LEU B O 1
ATOM 3893 N N . GLY B 1 171 ? 24.344 -2.918 0.515 1 92 171 GLY B N 1
ATOM 3894 C CA . GLY B 1 171 ? 25.203 -3.756 -0.308 1 92 171 GLY B CA 1
ATOM 3895 C C . GLY B 1 171 ? 24.422 -4.719 -1.188 1 92 171 GLY B C 1
ATOM 3896 O O . GLY B 1 171 ? 24.938 -5.777 -1.56 1 92 171 GLY B O 1
ATOM 3897 N N . VAL B 1 172 ? 23.266 -4.359 -1.575 1 92.62 172 VAL B N 1
ATOM 3898 C CA . VAL B 1 172 ? 22.422 -5.195 -2.41 1 92.62 172 VAL B CA 1
ATOM 3899 C C . VAL B 1 172 ? 23.047 -5.375 -3.785 1 92.62 172 VAL B C 1
ATOM 3901 O O . VAL B 1 172 ? 22.938 -6.441 -4.398 1 92.62 172 VAL B O 1
ATOM 3904 N N . HIS B 1 173 ? 23.719 -4.41 -4.281 1 88.44 173 HIS B N 1
ATOM 3905 C CA . HIS B 1 173 ? 24.281 -4.406 -5.629 1 88.44 173 HIS B CA 1
ATOM 3906 C C . HIS B 1 173 ? 25.359 -5.473 -5.777 1 88.44 173 HIS B C 1
ATOM 3908 O O . HIS B 1 173 ? 25.688 -5.875 -6.895 1 88.44 173 HIS B O 1
ATOM 3914 N N . LEU B 1 174 ? 25.844 -5.953 -4.711 1 87.75 174 LEU B N 1
ATOM 3915 C CA . LEU B 1 174 ? 26.906 -6.945 -4.746 1 87.75 174 LEU B CA 1
ATOM 3916 C C . LEU B 1 174 ? 26.344 -8.344 -4.973 1 87.75 174 LEU B C 1
ATOM 3918 O O . LEU B 1 174 ? 27.078 -9.242 -5.406 1 87.75 174 LEU B O 1
ATOM 3922 N N . LEU B 1 175 ? 25.062 -8.516 -4.688 1 90.81 175 LEU B N 1
ATOM 3923 C CA . LEU B 1 175 ? 24.5 -9.859 -4.703 1 90.81 175 LEU B CA 1
ATOM 3924 C C . LEU B 1 175 ? 23.375 -9.969 -5.715 1 90.81 175 LEU B C 1
ATOM 3926 O O . LEU B 1 175 ? 22.984 -11.078 -6.109 1 90.81 175 LEU B O 1
ATOM 3930 N N . MET B 1 176 ? 22.844 -8.82 -6.105 1 92.31 176 MET B N 1
ATOM 3931 C CA . MET B 1 176 ? 21.625 -8.859 -6.914 1 92.31 176 MET B CA 1
ATOM 3932 C C . MET B 1 176 ? 21.906 -9.461 -8.289 1 92.31 176 MET B C 1
ATOM 3934 O O . MET B 1 176 ? 22.969 -9.227 -8.867 1 92.31 176 MET B O 1
ATOM 3938 N N . ARG B 1 177 ? 20.984 -10.258 -8.742 1 90.88 177 ARG B N 1
ATOM 3939 C CA . ARG B 1 177 ? 21.047 -10.914 -10.039 1 90.88 177 ARG B CA 1
ATOM 3940 C C . ARG B 1 177 ? 20 -10.352 -10.992 1 90.88 177 ARG B C 1
ATOM 3942 O O . ARG B 1 177 ? 18.797 -10.398 -10.703 1 90.88 177 ARG B O 1
ATOM 3949 N N . TRP B 1 178 ? 20.469 -9.82 -12.078 1 88.06 178 TRP B N 1
ATOM 3950 C CA . TRP B 1 178 ? 19.594 -9.25 -13.094 1 88.06 178 TRP B CA 1
ATOM 3951 C C . TRP B 1 178 ? 20.266 -9.25 -14.461 1 88.06 178 TRP B C 1
ATOM 3953 O O . TRP B 1 178 ? 21.453 -9.578 -14.578 1 88.06 178 TRP B O 1
ATOM 3963 N N . LYS B 1 179 ? 19.5 -9.094 -15.516 1 81.06 179 LYS B N 1
ATOM 3964 C CA . LYS B 1 179 ? 20.016 -9.148 -16.891 1 81.06 179 LYS B CA 1
ATOM 3965 C C . LYS B 1 179 ? 21.234 -8.242 -17.047 1 81.06 179 LYS B C 1
ATOM 3967 O O . LYS B 1 179 ? 22.156 -8.562 -17.797 1 81.06 179 LYS B O 1
ATOM 3972 N N . GLY B 1 180 ? 21.25 -7.113 -16.422 1 68.19 180 GLY B N 1
ATOM 3973 C CA . GLY B 1 180 ? 22.359 -6.18 -16.531 1 68.19 180 GLY B CA 1
ATOM 3974 C C . GLY B 1 180 ? 23.594 -6.621 -15.773 1 68.19 180 GLY B C 1
ATOM 3975 O O . GLY B 1 180 ? 24.656 -6.008 -15.891 1 68.19 180 GLY B O 1
ATOM 3976 N N . SER B 1 181 ? 23.469 -7.473 -14.781 1 62.28 181 SER B N 1
ATOM 3977 C CA . SER B 1 181 ? 24.625 -7.945 -14.039 1 62.28 181 SER B CA 1
ATOM 3978 C C . SER B 1 181 ? 25.719 -8.438 -14.977 1 62.28 181 SER B C 1
ATOM 3980 O O . SER B 1 181 ? 26.906 -8.391 -14.641 1 62.28 181 SER B O 1
ATOM 3982 N N . THR B 1 182 ? 25.359 -8.93 -16.125 1 53.69 182 THR B N 1
ATOM 3983 C CA . THR B 1 182 ? 26.344 -9.461 -17.062 1 53.69 182 THR B CA 1
ATOM 3984 C C . THR B 1 182 ? 27.047 -8.336 -17.812 1 53.69 182 THR B C 1
ATOM 3986 O O . THR B 1 182 ? 28.094 -8.547 -18.438 1 53.69 182 THR B O 1
ATOM 3989 N N . ASP B 1 183 ? 26.375 -7.164 -18.031 1 50.06 183 ASP B N 1
ATOM 3990 C CA . ASP B 1 183 ? 27 -6.164 -18.891 1 50.06 183 ASP B CA 1
ATOM 3991 C C . ASP B 1 183 ? 27.766 -5.129 -18.062 1 50.06 183 ASP B C 1
ATOM 3993 O O . ASP B 1 183 ? 27.172 -4.395 -17.281 1 50.06 183 ASP B O 1
ATOM 3997 N N . ALA B 1 184 ? 28.922 -5.188 -17.719 1 41.47 184 ALA B N 1
ATOM 3998 C CA . ALA B 1 184 ? 29.875 -4.32 -17.031 1 41.47 184 ALA B CA 1
ATOM 3999 C C . ALA B 1 184 ? 29.688 -2.863 -17.453 1 41.47 184 ALA B C 1
ATOM 4001 O O . ALA B 1 184 ? 30.25 -1.957 -16.828 1 41.47 184 ALA B O 1
ATOM 4002 N N . ASN B 1 185 ? 29.547 -2.367 -18.734 1 38.88 185 ASN B N 1
ATOM 4003 C CA . ASN B 1 185 ? 29.891 -1.05 -19.266 1 38.88 185 ASN B CA 1
ATOM 4004 C C . ASN B 1 185 ? 28.875 0.008 -18.828 1 38.88 185 ASN B C 1
ATOM 4006 O O . ASN B 1 185 ? 29.266 1.118 -18.453 1 38.88 185 ASN B O 1
ATOM 4010 N N . SER B 1 186 ? 27.609 0.437 -19.656 1 39.06 186 SER B N 1
ATOM 4011 C CA . SER B 1 186 ? 27.062 1.676 -20.188 1 39.06 186 SER B CA 1
ATOM 4012 C C . SER B 1 186 ? 26.188 2.391 -19.172 1 39.06 186 SER B C 1
ATOM 4014 O O . SER B 1 186 ? 25.672 1.764 -18.25 1 39.06 186 SER B O 1
ATOM 4016 N N . ASN B 1 187 ? 26.031 3.764 -19.234 1 42.44 187 ASN B N 1
ATOM 4017 C CA . ASN B 1 187 ? 25.344 4.926 -18.672 1 42.44 187 ASN B CA 1
ATOM 4018 C C . ASN B 1 187 ? 23.859 4.652 -18.438 1 42.44 187 ASN B C 1
ATOM 4020 O O . ASN B 1 187 ? 23.188 5.418 -17.75 1 42.44 187 ASN B O 1
ATOM 4024 N N . ALA B 1 188 ? 23.172 4.227 -19.594 1 44.34 188 ALA B N 1
ATOM 4025 C CA . ALA B 1 188 ? 21.75 3.943 -19.703 1 44.34 188 ALA B CA 1
ATOM 4026 C C . ALA B 1 188 ? 21.266 3.088 -18.531 1 44.34 188 ALA B C 1
ATOM 4028 O O . ALA B 1 188 ? 20.062 2.818 -18.406 1 44.34 188 ALA B O 1
ATOM 4029 N N . VAL B 1 189 ? 22.141 2.512 -17.656 1 51.72 189 VAL B N 1
ATOM 4030 C CA . VAL B 1 189 ? 22.297 1.436 -16.688 1 51.72 189 VAL B CA 1
ATOM 4031 C C . VAL B 1 189 ? 21.859 1.919 -15.305 1 51.72 189 VAL B C 1
ATOM 4033 O O . VAL B 1 189 ? 21.391 1.128 -14.484 1 51.72 189 VAL B O 1
ATOM 4036 N N . SER B 1 190 ? 21.844 3.297 -15.242 1 61.12 190 SER B N 1
ATOM 4037 C CA . SER B 1 190 ? 21.703 3.797 -13.875 1 61.12 190 SER B CA 1
ATOM 4038 C C . SER B 1 190 ? 20.25 3.648 -13.398 1 61.12 190 SER B C 1
ATOM 4040 O O . SER B 1 190 ? 20.016 3.176 -12.281 1 61.12 190 SER B O 1
ATOM 4042 N N . ASP B 1 191 ? 19.297 4 -14.383 1 74.75 191 ASP B N 1
ATOM 4043 C CA . ASP B 1 191 ? 17.906 3.959 -13.945 1 74.75 191 ASP B CA 1
ATOM 4044 C C . ASP B 1 191 ? 17.422 2.518 -13.797 1 74.75 191 ASP B C 1
ATOM 4046 O O . ASP B 1 191 ? 16.688 2.197 -12.859 1 74.75 191 ASP B O 1
ATOM 4050 N N . GLY B 1 192 ? 17.938 1.744 -14.656 1 85 192 GLY B N 1
ATOM 4051 C CA . GLY B 1 192 ? 17.547 0.343 -14.562 1 85 192 GLY B CA 1
ATOM 4052 C C . GLY B 1 192 ? 18.094 -0.346 -13.328 1 85 192 GLY B C 1
ATOM 4053 O O . GLY B 1 192 ? 17.391 -1.111 -12.672 1 85 192 GLY B O 1
ATOM 4054 N N . VAL B 1 193 ? 19.266 0.079 -13.047 1 88.38 193 VAL B N 1
ATOM 4055 C CA . VAL B 1 193 ? 19.906 -0.532 -11.891 1 88.38 193 VAL B CA 1
ATOM 4056 C C . VAL B 1 193 ? 19.203 -0.096 -10.609 1 88.38 193 VAL B C 1
ATOM 4058 O O . VAL B 1 193 ? 19.031 -0.895 -9.688 1 88.38 193 VAL B O 1
ATOM 4061 N N . ASN B 1 194 ? 18.797 1.16 -10.586 1 92.31 194 ASN B N 1
ATOM 4062 C CA . ASN B 1 194 ? 18.078 1.661 -9.422 1 92.31 194 ASN B CA 1
ATOM 4063 C C . ASN B 1 194 ? 16.734 0.945 -9.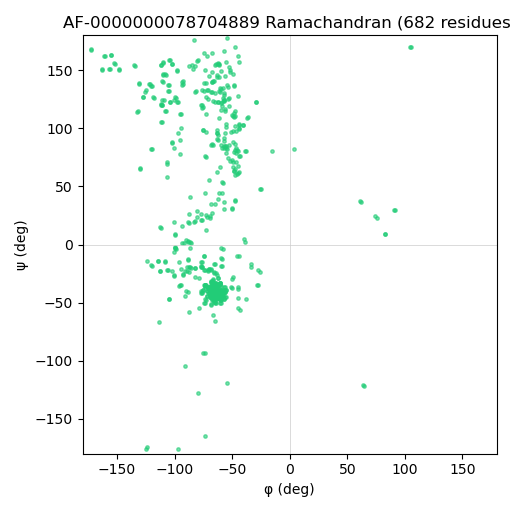234 1 92.31 194 ASN B C 1
ATOM 4065 O O . ASN B 1 194 ? 16.344 0.628 -8.109 1 92.31 194 ASN B O 1
ATOM 4069 N N . THR B 1 195 ? 16.125 0.716 -10.328 1 94.44 195 THR B N 1
ATOM 4070 C CA . THR B 1 195 ? 14.852 0.014 -10.273 1 94.44 195 THR B CA 1
ATOM 4071 C C . THR B 1 195 ? 15.039 -1.404 -9.742 1 94.44 195 THR B C 1
ATOM 4073 O O . THR B 1 195 ? 14.25 -1.866 -8.906 1 94.44 195 THR B O 1
ATOM 4076 N N . VAL B 1 196 ? 16.062 -2.027 -10.188 1 94.94 196 VAL B N 1
ATOM 4077 C CA . VAL B 1 196 ? 16.328 -3.395 -9.758 1 94.94 196 VAL B CA 1
ATOM 4078 C C . VAL B 1 196 ? 16.734 -3.406 -8.289 1 94.94 196 VAL B C 1
ATOM 4080 O O . VAL B 1 196 ? 16.266 -4.246 -7.516 1 94.94 196 VAL B O 1
ATOM 4083 N N . ARG B 1 197 ? 17.562 -2.477 -7.953 1 96 197 ARG B N 1
ATOM 4084 C CA . ARG B 1 197 ? 18 -2.381 -6.566 1 96 197 ARG B CA 1
ATOM 4085 C C . ARG B 1 197 ? 16.828 -2.145 -5.633 1 96 197 ARG B C 1
ATOM 4087 O O . ARG B 1 197 ? 16.75 -2.738 -4.555 1 96 197 ARG B O 1
ATOM 4094 N N . ALA B 1 198 ? 15.953 -1.241 -6.055 1 97.44 198 ALA B N 1
ATOM 4095 C CA . ALA B 1 198 ? 14.75 -0.979 -5.27 1 97.44 198 ALA B CA 1
ATOM 4096 C C . ALA B 1 198 ? 13.883 -2.23 -5.156 1 97.44 198 ALA B C 1
ATOM 4098 O O . ALA B 1 198 ? 13.352 -2.527 -4.086 1 97.44 198 ALA B O 1
ATOM 4099 N N . SER B 1 199 ? 13.797 -2.908 -6.215 1 97.25 199 SER B N 1
ATOM 4100 C CA . SER B 1 199 ? 13.023 -4.148 -6.227 1 97.25 199 SER B CA 1
ATOM 4101 C C . SER B 1 199 ? 13.586 -5.16 -5.234 1 97.25 199 SER B C 1
ATOM 4103 O O . SER B 1 199 ? 12.836 -5.754 -4.457 1 97.25 199 SER B O 1
ATOM 4105 N N . VAL B 1 200 ? 14.844 -5.32 -5.277 1 97.12 200 VAL B N 1
ATOM 4106 C CA . VAL B 1 200 ? 15.492 -6.277 -4.387 1 97.12 200 VAL B CA 1
ATOM 4107 C C . VAL B 1 200 ? 15.336 -5.824 -2.938 1 97.12 200 VAL B C 1
ATOM 4109 O O . VAL B 1 200 ? 15.109 -6.648 -2.045 1 97.12 200 VAL B O 1
ATOM 4112 N N . MET B 1 201 ? 15.391 -4.539 -2.717 1 97.56 201 MET B N 1
ATOM 4113 C CA . MET B 1 201 ? 15.219 -4.023 -1.362 1 97.56 201 MET B CA 1
ATOM 4114 C C . MET B 1 201 ? 13.805 -4.277 -0.861 1 97.56 201 MET B C 1
ATOM 4116 O O . MET B 1 201 ? 13.609 -4.66 0.293 1 97.56 201 MET B O 1
ATOM 4120 N N . HIS B 1 202 ? 12.852 -4.039 -1.683 1 98.62 202 HIS B N 1
ATOM 4121 C CA . HIS B 1 202 ? 11.484 -4.402 -1.332 1 98.62 202 HIS B CA 1
ATOM 4122 C C . HIS B 1 202 ? 11.375 -5.883 -0.994 1 98.62 202 HIS B C 1
ATOM 4124 O O . HIS B 1 202 ? 10.75 -6.254 0.002 1 98.62 202 HIS B O 1
ATOM 4130 N N . ALA B 1 203 ? 12 -6.664 -1.833 1 98.25 203 ALA B N 1
ATOM 4131 C CA . ALA B 1 203 ? 11.953 -8.109 -1.628 1 98.25 203 ALA B CA 1
ATOM 4132 C C . ALA B 1 203 ? 12.586 -8.492 -0.295 1 98.25 203 ALA B C 1
ATOM 4134 O O . ALA B 1 203 ? 12.094 -9.391 0.395 1 98.25 203 ALA B O 1
ATOM 4135 N N . LEU B 1 204 ? 13.648 -7.867 0.013 1 97.62 204 LEU B N 1
ATOM 4136 C CA . LEU B 1 204 ? 14.305 -8.125 1.289 1 97.62 204 LEU B CA 1
ATOM 4137 C C . LEU B 1 204 ? 13.367 -7.82 2.453 1 97.62 204 LEU B C 1
ATOM 4139 O O . LEU B 1 204 ? 13.25 -8.625 3.385 1 97.62 204 LEU B O 1
ATOM 4143 N N . ILE B 1 205 ? 12.695 -6.711 2.389 1 98.19 205 ILE B N 1
ATOM 4144 C CA . ILE B 1 205 ? 11.734 -6.344 3.424 1 98.19 205 ILE B CA 1
ATOM 4145 C C . ILE B 1 205 ? 10.633 -7.395 3.5 1 98.19 205 ILE B C 1
ATOM 4147 O O . ILE B 1 205 ? 10.266 -7.84 4.59 1 98.19 205 ILE B O 1
ATOM 4151 N N . GLY B 1 206 ? 10.141 -7.75 2.342 1 98.31 206 GLY B N 1
ATOM 4152 C CA . GLY B 1 206 ? 9.102 -8.773 2.295 1 98.31 206 GLY B CA 1
ATOM 4153 C C . GLY B 1 206 ? 9.539 -10.094 2.889 1 98.31 206 GLY B C 1
ATOM 4154 O O . GLY B 1 206 ? 8.781 -10.734 3.625 1 98.31 206 GLY B O 1
ATOM 4155 N N . ALA B 1 207 ? 10.742 -10.531 2.59 1 97.25 207 ALA B N 1
ATOM 4156 C CA . ALA B 1 207 ? 11.266 -11.789 3.107 1 97.25 207 ALA B CA 1
ATOM 4157 C C . ALA B 1 207 ? 11.461 -11.727 4.617 1 97.25 207 ALA B C 1
ATOM 4159 O O . ALA B 1 207 ? 11.148 -12.68 5.336 1 97.25 207 ALA B O 1
ATOM 4160 N N . VAL B 1 208 ? 12.008 -10.641 5.082 1 96.62 208 VAL B N 1
ATOM 4161 C CA . VAL B 1 208 ? 12.195 -10.477 6.52 1 96.62 208 VAL B CA 1
ATOM 4162 C C . VAL B 1 208 ? 10.836 -10.516 7.227 1 96.62 208 VAL B C 1
ATOM 4164 O O . VAL B 1 208 ? 10.695 -11.172 8.258 1 96.62 208 VAL B O 1
ATOM 4167 N N . TYR B 1 209 ? 9.883 -9.852 6.672 1 97.38 209 TYR B N 1
ATOM 4168 C CA . TYR B 1 209 ? 8.531 -9.859 7.23 1 97.38 209 TYR B CA 1
ATOM 4169 C C . TYR B 1 209 ? 7.977 -11.281 7.281 1 97.38 209 TYR B C 1
ATOM 4171 O O . TYR B 1 209 ? 7.418 -11.695 8.297 1 97.38 209 TYR B O 1
ATOM 4179 N N . GLN B 1 210 ? 8.148 -11.969 6.23 1 95.75 210 GLN B N 1
ATOM 4180 C CA . GLN B 1 210 ? 7.551 -13.289 6.086 1 95.75 210 GLN B CA 1
ATOM 4181 C C . GLN B 1 210 ? 8.25 -14.305 6.984 1 95.75 210 GLN B C 1
ATOM 4183 O O . GLN B 1 210 ? 7.594 -15.148 7.602 1 95.75 210 GLN B O 1
ATOM 4188 N N . HIS B 1 211 ? 9.57 -14.242 7.09 1 93.62 211 HIS B N 1
ATOM 4189 C CA . HIS B 1 211 ? 10.312 -15.336 7.715 1 93.62 211 HIS B CA 1
ATOM 4190 C C . HIS B 1 211 ? 10.805 -14.938 9.102 1 93.62 211 HIS B C 1
ATOM 4192 O O . HIS B 1 211 ? 11.102 -15.805 9.93 1 93.62 211 HIS B O 1
ATOM 4198 N N . LYS B 1 212 ? 10.898 -13.625 9.312 1 92.81 212 LYS B N 1
ATOM 4199 C CA . LYS B 1 212 ? 11.391 -13.188 10.617 1 92.81 212 LYS B CA 1
ATOM 4200 C C . LYS B 1 212 ? 10.312 -12.445 11.398 1 92.81 212 LYS B C 1
ATOM 4202 O O . LYS B 1 212 ? 10.508 -12.109 12.57 1 92.81 212 LYS B O 1
ATOM 4207 N N . GLY B 1 213 ? 9.242 -12.055 10.719 1 92.81 213 GLY B N 1
ATOM 4208 C CA . GLY B 1 213 ? 8.102 -11.484 11.422 1 92.81 213 GLY B CA 1
ATOM 4209 C C . GLY B 1 213 ? 7.996 -9.977 11.258 1 92.81 213 GLY B C 1
ATOM 4210 O O . GLY B 1 213 ? 8.922 -9.336 10.766 1 92.81 213 GLY B O 1
ATOM 4211 N N . PRO B 1 214 ? 6.852 -9.438 11.703 1 94.62 214 PRO B N 1
ATOM 4212 C CA . PRO B 1 214 ? 6.598 -8 11.547 1 94.62 214 PRO B CA 1
ATOM 4213 C C . PRO B 1 214 ? 7.551 -7.141 12.367 1 94.62 214 PRO B C 1
ATOM 4215 O O . PRO B 1 214 ? 7.941 -6.051 11.93 1 94.62 214 PRO B O 1
ATOM 4218 N N . HIS B 1 215 ? 7.91 -7.578 13.516 1 92.94 215 HIS B N 1
ATOM 4219 C CA . HIS B 1 215 ? 8.797 -6.801 14.367 1 92.94 215 HIS B CA 1
ATOM 4220 C C . HIS B 1 215 ? 10.164 -6.613 13.719 1 92.94 215 HIS B C 1
ATOM 4222 O O . HIS B 1 215 ? 10.719 -5.512 13.734 1 92.94 215 HIS B O 1
ATOM 4228 N N . ALA B 1 216 ? 10.711 -7.68 13.141 1 93.94 216 ALA B N 1
ATOM 4229 C CA . ALA B 1 216 ? 12 -7.609 12.461 1 93.94 216 ALA B CA 1
ATOM 4230 C C . ALA B 1 216 ? 11.938 -6.668 11.266 1 93.94 216 ALA B C 1
ATOM 4232 O O . ALA B 1 216 ? 12.859 -5.883 11.039 1 93.94 216 ALA B O 1
ATOM 4233 N N . ALA B 1 217 ? 10.867 -6.762 10.547 1 96.38 217 ALA B N 1
ATOM 4234 C CA . ALA B 1 217 ? 10.695 -5.887 9.391 1 96.38 217 ALA B CA 1
ATOM 4235 C C . ALA B 1 217 ? 10.609 -4.426 9.812 1 96.38 217 ALA B C 1
ATOM 4237 O O . ALA B 1 217 ? 11.219 -3.553 9.195 1 96.38 217 ALA B O 1
ATOM 4238 N N . ARG B 1 218 ? 9.852 -4.199 10.844 1 95.25 218 ARG B N 1
ATOM 4239 C CA . ARG B 1 218 ? 9.711 -2.842 11.359 1 95.25 218 ARG B CA 1
ATOM 4240 C C . ARG B 1 218 ? 11.062 -2.281 11.789 1 95.25 218 ARG B C 1
ATOM 4242 O O . ARG B 1 218 ? 11.391 -1.132 11.484 1 95.25 218 ARG B O 1
ATOM 4249 N N . THR B 1 219 ? 11.805 -3.066 12.484 1 94.38 219 THR B N 1
ATOM 4250 C CA . THR B 1 219 ? 13.117 -2.646 12.953 1 94.38 219 THR B CA 1
ATOM 4251 C C . THR B 1 219 ? 14.023 -2.299 11.773 1 94.38 219 THR B C 1
ATOM 4253 O O . THR B 1 219 ? 14.727 -1.287 11.797 1 94.38 219 THR B O 1
ATOM 4256 N N . LEU B 1 220 ? 14 -3.127 10.773 1 95.12 220 LEU B N 1
ATOM 4257 C CA . LEU B 1 220 ? 14.773 -2.887 9.555 1 95.12 220 LEU B CA 1
ATOM 4258 C C . LEU B 1 220 ? 14.383 -1.559 8.914 1 95.12 220 LEU B C 1
ATOM 4260 O O . LEU B 1 220 ? 15.25 -0.765 8.547 1 95.12 220 LEU B O 1
ATOM 4264 N N . ILE B 1 221 ? 13.102 -1.29 8.836 1 96.69 221 ILE B N 1
ATOM 4265 C CA . ILE B 1 221 ? 12.586 -0.094 8.188 1 96.69 221 ILE B CA 1
ATOM 4266 C C . ILE B 1 221 ? 12.938 1.141 9.016 1 96.69 221 ILE B C 1
ATOM 4268 O O . ILE B 1 221 ? 13.383 2.154 8.477 1 96.69 221 ILE B O 1
ATOM 4272 N N . HIS B 1 222 ? 12.75 1.085 10.305 1 94.38 222 HIS B N 1
ATOM 4273 C CA . HIS B 1 222 ? 13.07 2.213 11.172 1 94.38 222 HIS B CA 1
ATOM 4274 C C . HIS B 1 222 ? 14.555 2.561 11.102 1 94.38 222 HIS B C 1
ATOM 4276 O O . HIS B 1 222 ? 14.922 3.734 11.008 1 94.38 222 HIS B O 1
ATOM 4282 N N . LYS B 1 223 ? 15.359 1.58 11.039 1 93.19 223 LYS B N 1
ATOM 4283 C CA . LYS B 1 223 ? 16.812 1.771 11.078 1 93.19 223 LYS B CA 1
ATOM 4284 C C . LYS B 1 223 ? 17.328 2.352 9.766 1 93.19 223 LYS B C 1
ATOM 4286 O O . LYS B 1 223 ? 18.203 3.217 9.766 1 93.19 223 LYS B O 1
ATOM 4291 N N . HIS B 1 224 ? 16.719 1.962 8.68 1 93.38 224 HIS B N 1
ATOM 4292 C CA . HIS B 1 224 ? 17.375 2.279 7.414 1 93.38 224 HIS B CA 1
ATOM 4293 C C . HIS B 1 224 ? 16.562 3.297 6.617 1 93.38 224 HIS B C 1
ATOM 4295 O O . HIS B 1 224 ? 17.109 3.969 5.734 1 93.38 224 HIS B O 1
ATOM 4301 N N . PHE B 1 225 ? 15.305 3.42 6.852 1 94.31 225 PHE B N 1
ATOM 4302 C CA . PHE B 1 225 ? 14.477 4.344 6.09 1 94.31 225 PHE B CA 1
ATOM 4303 C C . PHE B 1 225 ? 14.148 5.582 6.914 1 94.31 225 PHE B C 1
ATOM 4305 O O . PHE B 1 225 ? 14.281 6.711 6.43 1 94.31 225 PHE B O 1
ATOM 4312 N N . LEU B 1 226 ? 13.734 5.387 8.148 1 90.81 226 LEU B N 1
ATOM 4313 C CA . LEU B 1 226 ? 13.172 6.48 8.93 1 90.81 226 LEU B CA 1
ATOM 4314 C C . LEU B 1 226 ? 14.273 7.254 9.648 1 90.81 226 LEU B C 1
ATOM 4316 O O . LEU B 1 226 ? 14.062 8.391 10.078 1 90.81 226 LEU B O 1
ATOM 4320 N N . SER B 1 227 ? 15.398 6.613 9.781 1 83.5 227 SER B N 1
ATOM 4321 C CA . SER B 1 227 ? 16.531 7.293 10.406 1 83.5 227 SER B CA 1
ATOM 4322 C C . SER B 1 227 ? 17.188 8.266 9.445 1 83.5 227 SER B C 1
ATOM 4324 O O . SER B 1 227 ? 17.922 9.164 9.859 1 83.5 227 SER B O 1
ATOM 4326 N N . ARG B 1 228 ? 16.922 8.039 8.219 1 76.69 228 ARG B N 1
ATOM 4327 C CA . ARG B 1 228 ? 17.484 8.922 7.203 1 76.69 228 ARG B CA 1
ATOM 4328 C C . ARG B 1 228 ? 16.766 10.266 7.168 1 76.69 228 ARG B C 1
ATOM 4330 O O . ARG B 1 228 ? 15.562 10.328 7.402 1 76.69 228 ARG B O 1
ATOM 4337 N N . ALA B 1 229 ? 17.531 11.203 7.16 1 65.19 229 ALA B N 1
ATOM 4338 C CA . ALA B 1 229 ? 17 12.562 7.098 1 65.19 229 ALA B CA 1
ATOM 4339 C C . ALA B 1 229 ? 16.219 12.789 5.801 1 65.19 229 ALA B C 1
ATOM 4341 O O . ALA B 1 229 ? 16.766 12.594 4.711 1 65.19 229 ALA B O 1
ATOM 4342 N N . THR B 1 230 ? 15.062 12.555 5.773 1 74.44 230 THR B N 1
ATOM 4343 C CA . THR B 1 230 ? 14.25 13.039 4.66 1 74.44 230 THR B CA 1
ATOM 4344 C C . THR B 1 230 ? 13.852 14.5 4.875 1 74.44 230 THR B C 1
ATOM 4346 O O . THR B 1 230 ? 13.594 14.914 6.004 1 74.44 230 THR B O 1
ATOM 4349 N N . ASP B 1 231 ? 14.062 15.258 3.848 1 86.94 231 ASP B N 1
ATOM 4350 C CA . ASP B 1 231 ? 13.734 16.672 3.928 1 86.94 231 ASP B CA 1
ATOM 4351 C C . ASP B 1 231 ? 12.219 16.891 3.895 1 86.94 231 ASP B C 1
ATOM 4353 O O . ASP B 1 231 ? 11.68 17.375 2.902 1 86.94 231 ASP B O 1
ATOM 4357 N N . VAL B 1 232 ? 11.602 16.594 5.004 1 91.44 232 VAL B N 1
ATOM 4358 C CA . VAL B 1 232 ? 10.156 16.703 5.141 1 91.44 232 VAL B CA 1
ATOM 4359 C C . VAL B 1 232 ? 9.734 18.172 4.977 1 91.44 232 VAL B C 1
ATOM 4361 O O . VAL B 1 232 ? 8.695 18.453 4.375 1 91.44 232 VAL B O 1
ATOM 4364 N N . GLN B 1 233 ? 10.578 19.047 5.43 1 91.38 233 GLN B N 1
ATOM 4365 C CA . GLN B 1 233 ? 10.258 20.469 5.363 1 91.38 233 GLN B CA 1
ATOM 4366 C C . GLN B 1 233 ? 10.117 20.922 3.916 1 91.38 233 GLN B C 1
ATOM 4368 O O . GLN B 1 233 ? 9.156 21.625 3.568 1 91.38 233 GLN B O 1
ATOM 4373 N N . SER B 1 234 ? 11.031 20.516 3.143 1 92.31 234 SER B N 1
ATOM 4374 C CA . SER B 1 234 ? 11 20.922 1.739 1 92.31 234 SER B CA 1
ATOM 4375 C C . SER B 1 234 ? 9.766 20.359 1.035 1 92.31 234 SER B C 1
ATOM 4377 O O . SER B 1 234 ? 9.18 21.031 0.179 1 92.31 234 SER B O 1
ATOM 4379 N N . ILE B 1 235 ? 9.406 19.203 1.396 1 92.12 235 ILE B N 1
ATOM 4380 C CA . ILE B 1 235 ? 8.25 18.578 0.788 1 92.12 235 ILE B CA 1
ATOM 4381 C C . ILE B 1 235 ? 6.977 19.312 1.197 1 92.12 235 ILE B C 1
ATOM 4383 O O . ILE B 1 235 ? 6.117 19.594 0.358 1 92.12 235 ILE B O 1
ATOM 4387 N N . VAL B 1 236 ? 6.938 19.625 2.406 1 93.19 236 VAL B N 1
ATOM 4388 C CA . VAL B 1 236 ? 5.773 20.328 2.938 1 93.19 236 VAL B CA 1
ATOM 4389 C C . VAL B 1 236 ? 5.648 21.703 2.273 1 93.19 236 VAL B C 1
ATOM 4391 O O . VAL B 1 236 ? 4.578 22.062 1.78 1 93.19 236 VAL B O 1
ATOM 4394 N N . GLU B 1 237 ? 6.703 22.391 2.182 1 92.5 237 GLU B N 1
ATOM 4395 C CA . GLU B 1 237 ? 6.688 23.734 1.611 1 92.5 237 GLU B CA 1
ATOM 4396 C C . GLU B 1 237 ? 6.348 23.688 0.125 1 92.5 237 GLU B C 1
ATOM 4398 O O . GLU B 1 237 ? 5.621 24.562 -0.371 1 92.5 237 GLU B O 1
ATOM 4403 N N . ALA B 1 238 ? 6.852 22.734 -0.491 1 91.69 238 ALA B N 1
ATOM 4404 C CA . ALA B 1 238 ? 6.547 22.578 -1.912 1 91.69 238 ALA B CA 1
ATOM 4405 C C . ALA B 1 238 ? 5.055 22.344 -2.133 1 91.69 238 ALA B C 1
ATOM 4407 O O . ALA B 1 238 ? 4.465 22.906 -3.061 1 91.69 238 ALA B O 1
ATOM 4408 N N . GLN B 1 239 ? 4.539 21.562 -1.28 1 90.69 239 GLN B N 1
ATOM 4409 C CA . GLN B 1 239 ? 3.111 21.281 -1.401 1 90.69 239 GLN B CA 1
ATOM 4410 C C . GLN B 1 239 ? 2.279 22.516 -1.07 1 90.69 239 GLN B C 1
ATOM 4412 O O . GLN B 1 239 ? 1.292 22.812 -1.747 1 90.69 239 GLN B O 1
ATOM 4417 N N . LEU B 1 240 ? 2.668 23.219 -0.145 1 91.94 240 LEU B N 1
ATOM 4418 C CA . LEU B 1 240 ? 1.929 24.406 0.291 1 91.94 240 LEU B CA 1
ATOM 4419 C C . LEU B 1 240 ? 1.971 25.5 -0.773 1 91.94 240 LEU B C 1
ATOM 4421 O O . LEU B 1 240 ? 1.023 26.281 -0.908 1 91.94 240 LEU B O 1
ATOM 4425 N N . LYS B 1 241 ? 3.031 25.516 -1.479 1 88.88 241 LYS B N 1
ATOM 4426 C CA . LYS B 1 241 ? 3.154 26.5 -2.559 1 88.88 241 LYS B CA 1
ATOM 4427 C C . LYS B 1 241 ? 2.104 26.25 -3.637 1 88.88 241 LYS B C 1
ATOM 4429 O O . LYS B 1 241 ? 1.651 27.203 -4.289 1 88.88 241 LYS B O 1
ATOM 4434 N N . MET B 1 242 ? 1.709 24.984 -3.623 1 84.62 242 MET B N 1
ATOM 4435 C CA . MET B 1 242 ? 0.73 24.625 -4.641 1 84.62 242 MET B CA 1
ATOM 4436 C C . MET B 1 242 ? -0.691 24.797 -4.117 1 84.62 242 MET B C 1
ATOM 4438 O O . MET B 1 242 ? -1.637 24.906 -4.902 1 84.62 242 MET B O 1
ATOM 4442 N N . ASP B 1 243 ? -0.846 24.766 -2.777 1 78.25 243 ASP B N 1
ATOM 4443 C CA . ASP B 1 243 ? -2.141 24.781 -2.102 1 78.25 243 ASP B CA 1
ATOM 4444 C C . ASP B 1 243 ? -2.521 26.203 -1.699 1 78.25 243 ASP B C 1
ATOM 4446 O O . ASP B 1 243 ? -1.739 26.906 -1.054 1 78.25 243 ASP B O 1
ATOM 4450 N N . LYS B 1 244 ? -2.998 27.203 -2.355 1 88.25 244 LYS B N 1
ATOM 4451 C CA . LYS B 1 244 ? -3.439 28.516 -1.912 1 88.25 244 LYS B CA 1
ATOM 4452 C C . LYS B 1 244 ? -3.199 28.703 -0.417 1 88.25 244 LYS B C 1
ATOM 4454 O O . LYS B 1 244 ? -4.129 28.609 0.384 1 88.25 244 LYS B O 1
ATOM 4459 N N . PRO B 1 245 ? -1.984 29.062 0.012 1 93 245 PRO B N 1
ATOM 4460 C CA . PRO B 1 245 ? -1.593 29.047 1.424 1 93 245 PRO B CA 1
ATOM 4461 C C . PRO B 1 245 ? -2.422 30.016 2.271 1 93 245 PRO B C 1
ATOM 4463 O O . PRO B 1 245 ? -2.689 29.734 3.443 1 93 245 PRO B O 1
ATOM 4466 N N . ARG B 1 246 ? -2.787 31.109 1.709 1 92.12 246 ARG B N 1
ATOM 4467 C CA . ARG B 1 246 ? -3.584 32.062 2.461 1 92.12 246 ARG B CA 1
ATOM 4468 C C . ARG B 1 246 ? -4.922 31.469 2.877 1 92.12 246 ARG B C 1
ATOM 4470 O O . ARG B 1 246 ? -5.34 31.609 4.027 1 92.12 246 ARG B O 1
ATOM 4477 N N . LYS B 1 247 ? -5.5 30.844 1.966 1 91 247 LYS B N 1
ATOM 4478 C CA . LYS B 1 247 ? -6.789 30.219 2.244 1 91 247 LYS B CA 1
ATOM 4479 C C . LYS B 1 247 ? -6.645 29.094 3.258 1 91 247 LYS B C 1
ATOM 4481 O O . LYS B 1 247 ? -7.445 28.969 4.184 1 91 247 LYS B O 1
ATOM 4486 N N . LEU B 1 248 ? -5.664 28.312 3.016 1 90.88 248 LEU B N 1
ATOM 4487 C CA . LEU B 1 248 ? -5.426 27.188 3.898 1 90.88 248 LEU B CA 1
ATOM 4488 C C . LEU B 1 248 ? -5.145 27.656 5.324 1 90.88 248 LEU B C 1
ATOM 4490 O O . LEU B 1 248 ? -5.613 27.047 6.285 1 90.88 248 LEU B O 1
ATOM 4494 N N . LEU B 1 249 ? -4.406 28.688 5.465 1 94 249 LEU B N 1
ATOM 4495 C CA . LEU B 1 249 ? -4.098 29.219 6.789 1 94 249 LEU B CA 1
ATOM 4496 C C . LEU B 1 249 ? -5.363 29.719 7.48 1 94 249 LEU B C 1
ATOM 4498 O O . LEU B 1 249 ? -5.562 29.469 8.672 1 94 249 LEU B O 1
ATOM 4502 N N . ALA B 1 250 ? -6.176 30.375 6.738 1 92.44 250 ALA B N 1
ATOM 4503 C CA . ALA B 1 250 ? -7.434 30.875 7.289 1 92.44 250 ALA B CA 1
ATOM 4504 C C . ALA B 1 250 ? -8.305 29.719 7.789 1 92.44 250 ALA B C 1
ATOM 4506 O O . ALA B 1 250 ? -8.852 29.781 8.891 1 92.44 250 ALA B O 1
ATOM 4507 N N . ILE B 1 251 ? -8.359 28.719 7.012 1 88.31 251 ILE B N 1
ATOM 4508 C CA . ILE B 1 251 ? -9.164 27.547 7.355 1 88.31 251 ILE B CA 1
ATOM 4509 C C . ILE B 1 251 ? -8.578 26.859 8.586 1 88.31 251 ILE B C 1
ATOM 4511 O O . ILE B 1 251 ? -9.312 26.453 9.484 1 88.31 251 ILE B O 1
ATOM 4515 N N . THR B 1 252 ? -7.293 26.734 8.57 1 89.44 252 THR B N 1
ATOM 4516 C CA . THR B 1 252 ? -6.605 26.078 9.688 1 89.44 252 THR B CA 1
ATOM 4517 C C . THR B 1 252 ? -6.844 26.844 10.984 1 89.44 252 THR B C 1
ATOM 4519 O O . THR B 1 252 ? -7.137 26.25 12.023 1 89.44 252 THR B O 1
ATOM 4522 N N . CYS B 1 253 ? -6.762 28.156 10.914 1 91.62 253 CYS B N 1
ATOM 4523 C CA . CYS B 1 253 ? -7.008 28.984 12.094 1 91.62 253 CYS B CA 1
ATOM 4524 C C . CYS B 1 253 ? -8.453 28.844 12.57 1 91.62 253 CYS B C 1
ATOM 4526 O O . CYS B 1 253 ? -8.711 28.75 13.766 1 91.62 253 CYS B O 1
ATOM 4528 N N . LYS B 1 254 ? -9.352 28.812 11.648 1 88.5 254 LYS B N 1
ATOM 4529 C CA . LYS B 1 254 ? -10.766 28.656 11.977 1 88.5 254 LYS B CA 1
ATOM 4530 C C . LYS B 1 254 ? -11.016 27.328 12.688 1 88.5 254 LYS B C 1
ATOM 4532 O O . LYS B 1 254 ? -11.727 27.281 13.688 1 88.5 254 LYS B O 1
ATOM 4537 N N . ASN B 1 255 ? -10.422 26.328 12.195 1 83.25 255 ASN B N 1
ATOM 4538 C CA . ASN B 1 255 ? -10.594 25 12.773 1 83.25 255 ASN B CA 1
ATOM 4539 C C . ASN B 1 255 ? -10.031 24.938 14.195 1 83.25 255 ASN B C 1
ATOM 4541 O O . ASN B 1 255 ? -10.555 24.203 15.039 1 83.25 255 ASN B O 1
ATOM 4545 N N . LEU B 1 256 ? -9.008 25.688 14.375 1 87.25 256 LEU B N 1
ATOM 4546 C CA . LEU B 1 256 ? -8.359 25.703 15.68 1 87.25 256 LEU B CA 1
ATOM 4547 C C . LEU B 1 256 ? -9.031 26.703 16.609 1 87.25 256 LEU B C 1
ATOM 4549 O O . LEU B 1 256 ? -8.578 26.922 17.734 1 87.25 256 LEU B O 1
ATOM 4553 N N . LYS B 1 257 ? -10.055 27.312 16.062 1 89.81 257 LYS B N 1
ATOM 4554 C CA . LYS B 1 257 ? -10.789 28.328 16.828 1 89.81 257 LYS B CA 1
ATOM 4555 C C . LYS B 1 257 ? -9.891 29.5 17.203 1 89.81 257 LYS B C 1
ATOM 4557 O O . LYS B 1 257 ? -9.945 30 18.328 1 89.81 257 LYS B O 1
ATOM 4562 N N . LYS B 1 258 ? -9.016 29.859 16.328 1 91.81 258 LYS B N 1
ATOM 4563 C CA . LYS B 1 258 ? -8.141 31.016 16.469 1 91.81 258 LYS B CA 1
ATOM 4564 C C . LYS B 1 258 ? -8.602 32.156 15.594 1 91.81 258 LYS B C 1
ATOM 4566 O O . LYS B 1 258 ? -9.375 31.969 14.656 1 91.81 258 LYS B O 1
ATOM 4571 N N . PRO B 1 259 ? -8.172 33.375 15.961 1 93.12 259 PRO B N 1
ATOM 4572 C CA . PRO B 1 259 ? -8.562 34.531 15.141 1 93.12 259 PRO B CA 1
ATOM 4573 C C . PRO B 1 259 ? -8.047 34.438 13.703 1 93.12 259 PRO B C 1
ATOM 4575 O O . PRO B 1 259 ? -7.074 33.719 13.445 1 93.12 259 PRO B O 1
ATOM 4578 N N . LYS B 1 260 ? -8.734 35.094 12.852 1 94 260 LYS B N 1
ATOM 4579 C CA . LYS B 1 260 ? -8.336 35.125 11.445 1 94 260 LYS B CA 1
ATOM 4580 C C . LYS B 1 260 ? -6.934 35.719 11.289 1 94 260 LYS B C 1
ATOM 4582 O O . LYS B 1 260 ? -6.59 36.688 11.945 1 94 260 LYS B O 1
ATOM 4587 N N . PRO B 1 261 ? -6.184 35.062 10.516 1 95.75 261 PRO B N 1
ATOM 4588 C CA . PRO B 1 261 ? -4.828 35.562 10.305 1 95.75 261 PRO B CA 1
ATOM 4589 C C . PRO B 1 261 ? -4.805 36.906 9.578 1 95.75 261 PRO B C 1
ATOM 4591 O O . PRO B 1 261 ? -5.605 37.125 8.664 1 95.75 261 PRO B O 1
ATOM 4594 N N . ILE B 1 262 ? -3.889 37.781 10.008 1 96 262 ILE B N 1
ATOM 4595 C CA . ILE B 1 262 ? -3.732 39.094 9.398 1 96 262 ILE B CA 1
ATOM 4596 C C . ILE B 1 262 ? -2.285 39.281 8.961 1 96 262 ILE B C 1
ATOM 4598 O O . ILE B 1 262 ? -1.354 39.031 9.727 1 96 262 ILE B O 1
ATOM 4602 N N . SER B 1 263 ? -2.199 39.75 7.738 1 95.81 263 SER B N 1
ATOM 4603 C CA . SER B 1 263 ? -0.866 40.031 7.215 1 95.81 263 SER B CA 1
ATOM 4604 C C . SER B 1 263 ? -0.481 41.5 7.441 1 95.81 263 SER B C 1
ATOM 4606 O O . SER B 1 263 ? -1.319 42.375 7.316 1 95.81 263 SER B O 1
ATOM 4608 N N . ARG B 1 264 ? 0.808 41.688 7.867 1 95.81 264 ARG B N 1
ATOM 4609 C CA . ARG B 1 264 ? 1.323 43.031 8.078 1 95.81 264 ARG B CA 1
ATOM 4610 C C . ARG B 1 264 ? 2.674 43.219 7.395 1 95.81 264 ARG B C 1
ATOM 4612 O O . ARG B 1 264 ? 3.514 42.312 7.418 1 95.81 264 ARG B O 1
ATOM 4619 N N . LEU B 1 265 ? 2.82 44.344 6.797 1 94.5 265 LEU B N 1
ATOM 4620 C CA . LEU B 1 265 ? 4.117 44.719 6.227 1 94.5 265 LEU B CA 1
ATOM 4621 C C . LEU B 1 265 ? 5.094 45.125 7.32 1 94.5 265 LEU B C 1
ATOM 4623 O O . LEU B 1 265 ? 4.84 46.094 8.062 1 94.5 265 LEU B O 1
ATOM 4627 N N . LEU B 1 266 ? 6.129 44.438 7.445 1 93.88 266 LEU B N 1
ATOM 4628 C CA . LEU B 1 266 ? 7.098 44.688 8.508 1 93.88 266 LEU B CA 1
ATOM 4629 C C . LEU B 1 266 ? 8.227 45.562 8 1 93.88 266 LEU B C 1
ATOM 4631 O O . LEU B 1 266 ? 8.852 46.281 8.781 1 93.88 266 LEU B O 1
ATOM 4635 N N . GLY B 1 267 ? 8.594 45.375 6.773 1 90.56 267 GLY B N 1
ATOM 4636 C CA . GLY B 1 267 ? 9.672 46.188 6.223 1 90.56 267 GLY B CA 1
ATOM 4637 C C . GLY B 1 267 ? 9.719 46.156 4.707 1 90.56 267 GLY B C 1
ATOM 4638 O O . GLY B 1 267 ? 9.133 45.281 4.07 1 90.56 267 GLY B O 1
ATOM 4639 N N . GLU B 1 268 ? 10.203 47.25 4.137 1 88 268 GLU B N 1
ATOM 4640 C CA . GLU B 1 268 ? 10.43 47.406 2.701 1 88 268 GLU B CA 1
ATOM 4641 C C . GLU B 1 268 ? 11.812 47.969 2.406 1 88 268 GLU B C 1
ATOM 4643 O O . GLU B 1 268 ? 12.273 48.875 3.115 1 88 268 GLU B O 1
ATOM 4648 N N . THR B 1 269 ? 12.578 47.188 1.78 1 81.94 269 THR B N 1
ATOM 4649 C CA . THR B 1 269 ? 13.875 47.719 1.389 1 81.94 269 THR B CA 1
ATOM 4650 C C . THR B 1 269 ? 13.938 47.938 -0.12 1 81.94 269 THR B C 1
ATOM 4652 O O . THR B 1 269 ? 13.43 47.125 -0.894 1 81.94 269 THR B O 1
ATOM 4655 N N . GLY B 1 270 ? 14.68 48.969 -0.508 1 71.5 270 GLY B N 1
ATOM 4656 C CA . GLY B 1 270 ? 15 49.25 -1.896 1 71.5 270 GLY B CA 1
ATOM 4657 C C . GLY B 1 270 ? 13.828 49.844 -2.664 1 71.5 270 GLY B C 1
ATOM 4658 O O . GLY B 1 270 ? 13.703 49.625 -3.871 1 71.5 270 GLY B O 1
ATOM 4659 N N . ARG B 1 271 ? 12.891 50.438 -2.008 1 63.25 271 ARG B N 1
ATOM 4660 C CA . ARG B 1 271 ? 11.703 51 -2.674 1 63.25 271 ARG B CA 1
ATOM 4661 C C . ARG B 1 271 ? 12.094 51.781 -3.922 1 63.25 271 ARG B C 1
ATOM 4663 O O . ARG B 1 271 ? 11.359 51.781 -4.914 1 63.25 271 ARG B O 1
ATOM 4670 N N . LEU B 1 272 ? 13.18 52.406 -3.789 1 62.72 272 LEU B N 1
ATOM 4671 C CA . LEU B 1 272 ? 13.586 53.281 -4.887 1 62.72 272 LEU B CA 1
ATOM 4672 C C . LEU B 1 272 ? 14.508 52.531 -5.852 1 62.72 272 LEU B C 1
ATOM 4674 O O . LEU B 1 272 ? 15.008 53.125 -6.816 1 62.72 272 LEU B O 1
ATOM 4678 N N . SER B 1 273 ? 14.727 51.281 -5.523 1 63.47 273 SER B N 1
ATOM 4679 C CA . SER B 1 273 ? 15.602 50.531 -6.43 1 63.47 273 SER B CA 1
ATOM 4680 C C . SER B 1 273 ? 14.828 49.469 -7.203 1 63.47 273 SER B C 1
ATOM 4682 O O . SER B 1 273 ? 13.664 49.219 -6.914 1 63.47 273 SER B O 1
ATOM 4684 N N . SER B 1 274 ? 15.383 49.062 -8.406 1 67.69 274 SER B N 1
ATOM 4685 C CA . SER B 1 274 ? 14.82 48.094 -9.328 1 67.69 274 SER B CA 1
ATOM 4686 C C . SER B 1 274 ? 14.609 46.75 -8.641 1 67.69 274 SER B C 1
ATOM 4688 O O . SER B 1 274 ? 13.984 45.844 -9.203 1 67.69 274 SER B O 1
ATOM 4690 N N . ARG B 1 275 ? 15.047 46.719 -7.402 1 72.81 275 ARG B N 1
ATOM 4691 C CA . ARG B 1 275 ? 14.953 45.438 -6.742 1 72.81 275 ARG B CA 1
ATOM 4692 C C . ARG B 1 275 ? 14.281 45.562 -5.379 1 72.81 275 ARG B C 1
ATOM 4694 O O . ARG B 1 275 ? 14.93 45.406 -4.344 1 72.81 275 ARG B O 1
ATOM 4701 N N . SER B 1 276 ? 13.055 45.906 -5.227 1 83.69 276 SER B N 1
ATOM 4702 C CA . SER B 1 276 ? 12.383 46.094 -3.943 1 83.69 276 SER B CA 1
ATOM 4703 C C . SER B 1 276 ? 12.125 44.75 -3.256 1 83.69 276 SER B C 1
ATOM 4705 O O . SER B 1 276 ? 11.859 43.75 -3.92 1 83.69 276 SER B O 1
ATOM 4707 N N . VAL B 1 277 ? 12.594 44.688 -1.966 1 90.12 277 VAL B N 1
ATOM 4708 C CA . VAL B 1 277 ? 12.32 43.5 -1.145 1 90.12 277 VAL B CA 1
ATOM 4709 C C . VAL B 1 277 ? 11.344 43.875 -0.03 1 90.12 277 VAL B C 1
ATOM 4711 O O . VAL B 1 277 ? 11.531 44.875 0.66 1 90.12 277 VAL B O 1
ATOM 4714 N N . PHE B 1 278 ? 10.266 43.125 -0.011 1 94.12 278 PHE B N 1
ATOM 4715 C CA . PHE B 1 278 ? 9.242 43.344 1.006 1 94.12 278 PHE B CA 1
ATOM 4716 C C . PHE B 1 278 ? 9.297 42.25 2.064 1 94.12 278 PHE B C 1
ATOM 4718 O O . PHE B 1 278 ? 9.547 41.062 1.745 1 94.12 278 PHE B O 1
ATOM 4725 N N . LEU B 1 279 ? 9.172 42.656 3.32 1 96 279 LEU B N 1
ATOM 4726 C CA . LEU B 1 279 ? 9.055 41.719 4.445 1 96 279 LEU B CA 1
ATOM 4727 C C . LEU B 1 279 ? 7.656 41.781 5.055 1 96 279 LEU B C 1
ATOM 4729 O O . LEU B 1 279 ? 7.203 42.844 5.477 1 96 279 LEU B O 1
ATOM 4733 N N . VAL B 1 280 ? 6.965 40.625 5.031 1 96.56 280 VAL B N 1
ATOM 4734 C CA . VAL B 1 280 ? 5.594 40.562 5.531 1 96.56 280 VAL B CA 1
ATOM 4735 C C . VAL B 1 280 ? 5.504 39.562 6.691 1 96.56 280 VAL B C 1
ATOM 4737 O O . VAL B 1 280 ? 6.148 38.531 6.672 1 96.56 280 VAL B O 1
ATOM 4740 N N . GLY B 1 281 ? 4.77 39.969 7.758 1 97.44 281 GLY B N 1
ATOM 4741 C CA . GLY B 1 281 ? 4.426 39.094 8.859 1 97.44 281 GLY B CA 1
ATOM 4742 C C . GLY B 1 281 ? 2.949 38.75 8.906 1 97.44 281 GLY B C 1
ATOM 4743 O O . GLY B 1 281 ? 2.1 39.594 8.609 1 97.44 281 GLY B O 1
ATOM 4744 N N . VAL B 1 282 ? 2.734 37.469 9.219 1 96.81 282 VAL B N 1
ATOM 4745 C CA . VAL B 1 282 ? 1.354 37.031 9.414 1 96.81 282 VAL B CA 1
ATOM 4746 C C . VAL B 1 282 ? 1.073 36.844 10.898 1 96.81 282 VAL B C 1
ATOM 4748 O O . VAL B 1 282 ? 1.858 36.188 11.602 1 96.81 282 VAL B O 1
ATOM 4751 N N . TYR B 1 283 ? -0.039 37.406 11.328 1 96.25 283 TYR B N 1
ATOM 4752 C CA . TYR B 1 283 ? -0.371 37.406 12.75 1 96.25 283 TYR B CA 1
ATOM 4753 C C . TYR B 1 283 ? -1.712 36.75 13 1 96.25 283 TYR B C 1
ATOM 4755 O O . TYR B 1 283 ? -2.637 36.844 12.195 1 96.25 283 TYR B O 1
ATOM 4763 N N . CYS B 1 284 ? -1.72 35.969 14.047 1 94.56 284 CYS B N 1
ATOM 4764 C CA . CYS B 1 284 ? -2.963 35.5 14.648 1 94.56 284 CYS B CA 1
ATOM 4765 C C . CYS B 1 284 ? -3.191 36.125 16.016 1 94.56 284 CYS B C 1
ATOM 4767 O O . CYS B 1 284 ? -2.59 35.719 17 1 94.56 284 CYS B O 1
ATOM 4769 N N . GLY B 1 285 ? -4.125 37.062 16.031 1 92.56 285 GLY B N 1
ATOM 4770 C CA . GLY B 1 285 ? -4.164 37.906 17.219 1 92.56 285 GLY B CA 1
ATOM 4771 C C . GLY B 1 285 ? -2.914 38.75 17.391 1 92.56 285 GLY B C 1
ATOM 4772 O O . GLY B 1 285 ? -2.516 39.469 16.484 1 92.56 285 GLY B O 1
ATOM 4773 N N . ILE B 1 286 ? -2.273 38.531 18.547 1 92.19 286 ILE B N 1
ATOM 4774 C CA . ILE B 1 286 ? -1.1 39.344 18.844 1 92.19 286 ILE B CA 1
ATOM 4775 C C . ILE B 1 286 ? 0.169 38.562 18.516 1 92.19 286 ILE B C 1
ATOM 4777 O O . ILE B 1 286 ? 1.267 39.125 18.5 1 92.19 286 ILE B O 1
ATOM 4781 N N . GLU B 1 287 ? -0.004 37.375 18.125 1 94 287 GLU B N 1
ATOM 4782 C CA . GLU B 1 287 ? 1.151 36.5 17.922 1 94 287 GLU B CA 1
ATOM 4783 C C . GLU B 1 287 ? 1.542 36.438 16.453 1 94 287 GLU B C 1
ATOM 4785 O O . GLU B 1 287 ? 0.696 36.188 15.594 1 94 287 GLU B O 1
ATOM 4790 N N . LYS B 1 288 ? 2.795 36.719 16.219 1 96.19 288 LYS B N 1
ATOM 4791 C CA . LYS B 1 288 ? 3.316 36.5 14.875 1 96.19 288 LYS B CA 1
ATOM 4792 C C . LYS B 1 288 ? 3.584 35.031 14.625 1 96.19 288 LYS B C 1
ATOM 4794 O O . LYS B 1 288 ? 4.445 34.438 15.273 1 96.19 288 LYS B O 1
ATOM 4799 N N . ILE B 1 289 ? 2.957 34.469 13.664 1 95.56 289 ILE B N 1
ATOM 4800 C CA . ILE B 1 289 ? 3.041 33.031 13.484 1 95.56 289 ILE B CA 1
ATOM 4801 C C . ILE B 1 289 ? 3.889 32.719 12.258 1 95.56 289 ILE B C 1
ATOM 4803 O O . ILE B 1 289 ? 4.309 31.578 12.062 1 95.56 289 ILE B O 1
ATOM 4807 N N . GLY B 1 290 ? 4.148 33.688 11.398 1 96.88 290 GLY B N 1
ATOM 4808 C CA . GLY B 1 290 ? 4.965 33.469 10.219 1 96.88 290 GLY B CA 1
ATOM 4809 C C . GLY B 1 290 ? 5.52 34.75 9.625 1 96.88 290 GLY B C 1
ATOM 4810 O O . GLY B 1 290 ? 5.047 35.844 9.938 1 96.88 290 GLY B O 1
ATOM 4811 N N . GLU B 1 291 ? 6.523 34.562 8.828 1 97.5 291 GLU B N 1
ATOM 4812 C CA . GLU B 1 291 ? 7.168 35.688 8.133 1 97.5 291 GLU B CA 1
ATOM 4813 C C . GLU B 1 291 ? 7.703 35.25 6.77 1 97.5 291 GLU B C 1
ATOM 4815 O O . GLU B 1 291 ? 7.973 34.062 6.555 1 97.5 291 GLU B O 1
ATOM 4820 N N . GLY B 1 292 ? 7.738 36.188 5.84 1 96.31 292 GLY B N 1
ATOM 4821 C CA . GLY B 1 292 ? 8.25 35.906 4.508 1 96.31 292 GLY B CA 1
ATOM 4822 C C . GLY B 1 292 ? 8.75 37.125 3.775 1 96.31 292 GLY B C 1
ATOM 4823 O O . GLY B 1 292 ? 8.281 38.25 4.031 1 96.31 292 GLY B O 1
ATOM 4824 N N . TYR B 1 293 ? 9.688 36.875 2.924 1 95 293 TYR B N 1
ATOM 4825 C CA . TYR B 1 293 ? 10.234 37.906 2.068 1 95 293 TYR B CA 1
ATOM 4826 C C . TYR B 1 293 ? 9.867 37.688 0.608 1 95 293 TYR B C 1
ATOM 4828 O O . TYR B 1 293 ? 9.539 36.562 0.22 1 95 293 TYR B O 1
ATOM 4836 N N . GLY B 1 294 ? 9.852 38.812 -0.157 1 93.56 294 GLY B N 1
ATOM 4837 C CA . GLY B 1 294 ? 9.586 38.656 -1.579 1 93.56 294 GLY B CA 1
ATOM 4838 C C . GLY B 1 294 ? 9.773 39.969 -2.355 1 93.56 294 GLY B C 1
ATOM 4839 O O . GLY B 1 294 ? 9.898 41.031 -1.764 1 93.56 294 GLY B O 1
ATOM 4840 N N . SER B 1 295 ? 9.789 39.812 -3.672 1 91.38 295 SER B N 1
ATOM 4841 C CA . SER B 1 295 ? 9.93 40.938 -4.57 1 91.38 295 SER B CA 1
ATOM 4842 C C . SER B 1 295 ? 8.617 41.719 -4.699 1 91.38 295 SER B C 1
ATOM 4844 O O . SER B 1 295 ? 8.586 42.812 -5.238 1 91.38 295 SER B O 1
ATOM 4846 N N . SER B 1 296 ? 7.531 41.125 -4.27 1 91.94 296 SER B N 1
ATOM 4847 C CA . SER B 1 296 ? 6.219 41.75 -4.188 1 91.94 296 SER B CA 1
ATOM 4848 C C . SER B 1 296 ? 5.543 41.438 -2.854 1 91.94 296 SER B C 1
ATOM 4850 O O . SER B 1 296 ? 5.906 40.5 -2.17 1 91.94 296 SER B O 1
ATOM 4852 N N . ILE B 1 297 ? 4.703 42.344 -2.51 1 92.12 297 ILE B N 1
ATOM 4853 C CA . ILE B 1 297 ? 3.975 42.156 -1.26 1 92.12 297 ILE B CA 1
ATOM 4854 C C . ILE B 1 297 ? 3.211 40.812 -1.301 1 92.12 297 ILE B C 1
ATOM 4856 O O . ILE B 1 297 ? 3.18 40.094 -0.313 1 92.12 297 ILE B O 1
ATOM 4860 N N . LYS B 1 298 ? 2.652 40.5 -2.477 1 93.38 298 LYS B N 1
ATOM 4861 C CA . LYS B 1 298 ? 1.9 39.25 -2.646 1 93.38 298 LYS B CA 1
ATOM 4862 C C . LYS B 1 298 ? 2.795 38.031 -2.43 1 93.38 298 LYS B C 1
ATOM 4864 O O . LYS B 1 298 ? 2.406 37.094 -1.741 1 93.38 298 LYS B O 1
ATOM 4869 N N . MET B 1 299 ? 3.914 38.125 -2.957 1 94.06 299 MET B N 1
ATOM 4870 C CA . MET B 1 299 ? 4.863 37.031 -2.816 1 94.06 299 MET B CA 1
ATOM 4871 C C . MET B 1 299 ? 5.316 36.875 -1.367 1 94.06 299 MET B C 1
ATOM 4873 O O . MET B 1 299 ? 5.398 35.781 -0.849 1 94.06 299 MET B O 1
ATOM 4877 N N . ALA B 1 300 ? 5.594 38 -0.738 1 95.44 300 ALA B N 1
ATOM 4878 C CA . ALA B 1 300 ? 6.02 38 0.66 1 95.44 300 ALA B CA 1
ATOM 4879 C C . ALA B 1 300 ? 4.926 37.438 1.562 1 95.44 300 ALA B C 1
ATOM 4881 O O . ALA B 1 300 ? 5.215 36.656 2.492 1 95.44 300 ALA B O 1
ATOM 4882 N N . GLU B 1 301 ? 3.77 37.781 1.267 1 95.44 301 GLU B N 1
ATOM 4883 C CA . GLU B 1 301 ? 2.635 37.312 2.043 1 95.44 301 GLU B CA 1
ATOM 4884 C C . GLU B 1 301 ? 2.461 35.812 1.883 1 95.44 301 GLU B C 1
ATOM 4886 O O . GLU B 1 301 ? 2.225 35.094 2.861 1 95.44 301 GLU B O 1
ATOM 4891 N N . GLN B 1 302 ? 2.586 35.344 0.694 1 95.56 302 GLN B N 1
ATOM 4892 C CA . GLN B 1 302 ? 2.469 33.906 0.435 1 95.56 302 GLN B CA 1
ATOM 4893 C C . GLN B 1 302 ? 3.527 33.125 1.203 1 95.56 302 GLN B C 1
ATOM 4895 O O . GLN B 1 302 ? 3.225 32.094 1.816 1 95.56 302 GLN B O 1
ATOM 4900 N N . ARG B 1 303 ? 4.629 33.656 1.162 1 96.25 303 ARG B N 1
ATOM 4901 C CA . ARG B 1 303 ? 5.727 32.969 1.845 1 96.25 303 ARG B CA 1
ATOM 4902 C C . ARG B 1 303 ? 5.539 33 3.357 1 96.25 303 ARG B C 1
ATOM 4904 O O . ARG B 1 303 ? 5.914 32.062 4.062 1 96.25 303 ARG B O 1
ATOM 4911 N N . ALA B 1 304 ? 5 34.094 3.85 1 96.94 304 ALA B N 1
ATOM 4912 C CA . ALA B 1 304 ? 4.707 34.188 5.277 1 96.94 304 ALA B CA 1
ATOM 4913 C C . ALA B 1 304 ? 3.668 33.156 5.699 1 96.94 304 ALA B C 1
ATOM 4915 O O . ALA B 1 304 ? 3.799 32.531 6.754 1 96.94 304 ALA B O 1
ATOM 4916 N N . CYS B 1 305 ? 2.701 33 4.828 1 96.56 305 CYS B N 1
ATOM 4917 C CA . CYS B 1 305 ? 1.671 32 5.105 1 96.56 305 CYS B CA 1
ATOM 4918 C C . CYS B 1 305 ? 2.254 30.578 5.078 1 96.56 305 CYS B C 1
ATOM 4920 O O . CYS B 1 305 ? 1.926 29.766 5.93 1 96.56 305 CYS B O 1
ATOM 4922 N N . ILE B 1 306 ? 3.096 30.328 4.148 1 96.69 306 ILE B N 1
ATOM 4923 C CA . ILE B 1 306 ? 3.746 29.031 4.027 1 96.69 306 ILE B CA 1
ATOM 4924 C C . ILE B 1 306 ? 4.594 28.766 5.27 1 96.69 306 ILE B C 1
ATOM 4926 O O . ILE B 1 306 ? 4.578 27.656 5.812 1 96.69 306 ILE B O 1
ATOM 4930 N N . ASP B 1 307 ? 5.254 29.797 5.656 1 96.38 307 ASP B N 1
ATOM 4931 C CA . ASP B 1 307 ? 6.078 29.672 6.855 1 96.38 307 ASP B CA 1
ATOM 4932 C C . ASP B 1 307 ? 5.23 29.297 8.07 1 96.38 307 ASP B C 1
ATOM 4934 O O . ASP B 1 307 ? 5.594 28.406 8.836 1 96.38 307 ASP B O 1
ATOM 4938 N N . ALA B 1 308 ? 4.141 29.969 8.234 1 96.19 308 ALA B N 1
ATOM 4939 C CA . ALA B 1 308 ? 3.242 29.703 9.359 1 96.19 308 ALA B CA 1
ATOM 4940 C C . ALA B 1 308 ? 2.693 28.281 9.305 1 96.19 308 ALA B C 1
ATOM 4942 O O . ALA B 1 308 ? 2.717 27.562 10.305 1 96.19 308 ALA B O 1
ATOM 4943 N N . LEU B 1 309 ? 2.318 27.891 8.148 1 95.62 309 LEU B N 1
ATOM 4944 C CA . LEU B 1 309 ? 1.723 26.578 7.969 1 95.62 309 LEU B CA 1
ATOM 4945 C C . LEU B 1 309 ? 2.766 25.469 8.156 1 95.62 309 LEU B C 1
ATOM 4947 O O . LEU B 1 309 ? 2.473 24.422 8.734 1 95.62 309 LEU B O 1
ATOM 4951 N N . SER B 1 310 ? 3.881 25.734 7.609 1 95.31 310 SER B N 1
A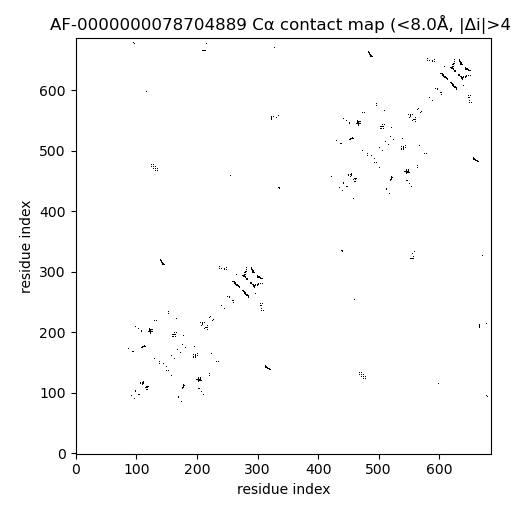TOM 4952 C CA . SER B 1 310 ? 4.953 24.75 7.746 1 95.31 310 SER B CA 1
ATOM 4953 C C . SER B 1 310 ? 5.277 24.484 9.211 1 95.31 310 SER B C 1
ATOM 4955 O O . SER B 1 310 ? 5.438 23.328 9.617 1 95.31 310 SER B O 1
ATOM 4957 N N . LYS B 1 311 ? 5.348 25.547 9.945 1 94.5 311 LYS B N 1
ATOM 4958 C CA . LYS B 1 311 ? 5.621 25.406 11.367 1 94.5 311 LYS B CA 1
ATOM 4959 C C . LYS B 1 311 ? 4.527 24.609 12.062 1 94.5 311 LYS B C 1
ATOM 4961 O O . LYS B 1 311 ? 4.816 23.781 12.93 1 94.5 311 LYS B O 1
ATOM 4966 N N . HIS B 1 312 ? 3.363 24.859 11.688 1 94.06 312 HIS B N 1
ATOM 4967 C CA . HIS B 1 312 ? 2.221 24.172 12.281 1 94.06 312 HIS B CA 1
ATOM 4968 C C . HIS B 1 312 ? 2.223 22.688 11.914 1 94.06 312 HIS B C 1
ATOM 4970 O O . HIS B 1 312 ? 2.125 21.828 12.789 1 94.06 312 HIS B O 1
ATOM 4976 N N . PHE B 1 313 ? 2.42 22.406 10.648 1 93.94 313 PHE B N 1
ATOM 4977 C CA . PHE B 1 313 ? 2.301 21.047 10.148 1 93.94 313 PHE B CA 1
ATOM 4978 C C . PHE B 1 313 ? 3.521 20.219 10.539 1 93.94 313 PHE B C 1
ATOM 4980 O O . PHE B 1 313 ? 3.471 18.984 10.547 1 93.94 313 PHE B O 1
ATOM 4987 N N . LEU B 1 314 ? 4.621 20.859 10.883 1 94.38 314 LEU B N 1
ATOM 4988 C CA . LEU B 1 314 ? 5.852 20.125 11.18 1 94.38 314 LEU B CA 1
ATOM 4989 C C . LEU B 1 314 ? 6.051 19.984 12.688 1 94.38 314 LEU B C 1
ATOM 4991 O O . LEU B 1 314 ? 7.129 19.594 13.141 1 94.38 314 LEU B O 1
ATOM 4995 N N . THR B 1 315 ? 5.016 20.375 13.359 1 92.88 315 THR B N 1
ATOM 4996 C CA . THR B 1 315 ? 5.051 20.078 14.781 1 92.88 315 THR B CA 1
ATOM 4997 C C . THR B 1 315 ? 5.223 18.578 15.016 1 92.88 315 THR B C 1
ATOM 4999 O O . THR B 1 315 ? 4.461 17.766 14.477 1 92.88 315 THR B O 1
ATOM 5002 N N . GLN B 1 316 ? 6.258 18.188 15.773 1 92.38 316 GLN B N 1
ATOM 5003 C CA . GLN B 1 316 ? 6.602 16.781 15.953 1 92.38 316 GLN B CA 1
ATOM 5004 C C . GLN B 1 316 ? 6.316 16.312 17.375 1 92.38 316 GLN B C 1
ATOM 5006 O O . GLN B 1 316 ? 6.414 17.094 18.328 1 92.38 316 GLN B O 1
ATOM 5011 N N . ILE B 1 317 ? 5.934 15.086 17.453 1 89.12 317 ILE B N 1
ATOM 5012 C CA . ILE B 1 317 ? 5.895 14.414 18.75 1 89.12 317 ILE B CA 1
ATOM 5013 C C . ILE B 1 317 ? 7.172 13.602 18.938 1 89.12 317 ILE B C 1
ATOM 5015 O O . ILE B 1 317 ? 7.535 12.789 18.078 1 89.12 317 ILE B O 1
ATOM 5019 N N . LYS B 1 318 ? 7.93 13.82 19.953 1 84.94 318 LYS B N 1
ATOM 5020 C CA . LYS B 1 318 ? 9.242 13.211 20.172 1 84.94 318 LYS B CA 1
ATOM 5021 C C . LYS B 1 318 ? 9.117 11.75 20.578 1 84.94 318 LYS B C 1
ATOM 5023 O O . LYS B 1 318 ? 9.781 10.883 20.016 1 84.94 318 LYS B O 1
ATOM 5028 N N . ASP B 1 319 ? 8.289 11.398 21.578 1 86.31 319 ASP B N 1
ATOM 5029 C CA . ASP B 1 319 ? 8.125 10.023 22.047 1 86.31 319 ASP B CA 1
ATOM 5030 C C . ASP B 1 319 ? 6.824 9.414 21.516 1 86.31 319 ASP B C 1
ATOM 5032 O O . ASP B 1 319 ? 5.805 9.422 22.219 1 86.31 319 ASP B O 1
ATOM 5036 N N . ILE B 1 320 ? 7.086 8.883 20.359 1 85.06 320 ILE B N 1
ATOM 5037 C CA . ILE B 1 320 ? 5.875 8.375 19.719 1 85.06 320 ILE B CA 1
ATOM 5038 C C . ILE B 1 320 ? 5.695 6.898 20.062 1 85.06 320 ILE B C 1
ATOM 5040 O O . ILE B 1 320 ? 6.676 6.156 20.172 1 85.06 320 ILE B O 1
ATOM 5044 N N . THR B 1 321 ? 4.449 6.535 20.312 1 86.5 321 THR B N 1
ATOM 5045 C CA . THR B 1 321 ? 4.035 5.141 20.406 1 86.5 321 THR B CA 1
ATOM 5046 C C . THR B 1 321 ? 3.291 4.703 19.156 1 86.5 321 THR B C 1
ATOM 5048 O O . THR B 1 321 ? 2.307 5.328 18.75 1 86.5 321 THR B O 1
ATOM 5051 N N . LEU B 1 322 ? 3.85 3.711 18.609 1 91.06 322 LEU B N 1
ATOM 5052 C CA . LEU B 1 322 ? 3.25 3.254 17.359 1 91.06 322 LEU B CA 1
ATOM 5053 C C . LEU B 1 322 ? 2.314 2.074 17.609 1 91.06 322 LEU B C 1
ATOM 5055 O O . LEU B 1 322 ? 2.543 1.274 18.516 1 91.06 322 LEU B O 1
ATOM 5059 N N . PRO B 1 323 ? 1.302 1.976 16.781 1 86.06 323 PRO B N 1
ATOM 5060 C CA . PRO B 1 323 ? 0.375 0.849 16.906 1 86.06 323 PRO B CA 1
ATOM 5061 C C . PRO B 1 323 ? 1.074 -0.504 16.812 1 86.06 323 PRO B C 1
ATOM 5063 O O . PRO B 1 323 ? 0.703 -1.448 17.516 1 86.06 323 PRO B O 1
ATOM 5066 N N . SER B 1 324 ? 2.053 -0.564 15.977 1 87.19 324 SER B N 1
ATOM 5067 C CA . SER B 1 324 ? 2.742 -1.828 15.734 1 87.19 324 SER B CA 1
ATOM 5068 C C . SER B 1 324 ? 3.656 -2.188 16.906 1 87.19 324 SER B C 1
ATOM 5070 O O . SER B 1 324 ? 4.203 -3.289 16.953 1 87.19 324 SER B O 1
ATOM 5072 N N . ASP B 1 325 ? 3.826 -1.194 17.828 1 80.69 325 ASP B N 1
ATOM 5073 C CA . ASP B 1 325 ? 4.602 -1.469 19.031 1 80.69 325 ASP B CA 1
ATOM 5074 C C . ASP B 1 325 ? 3.82 -2.357 20 1 80.69 325 ASP B C 1
ATOM 5076 O O . ASP B 1 325 ? 4.41 -3.025 20.859 1 80.69 325 ASP B O 1
ATOM 5080 N N . THR B 1 326 ? 2.439 -2.176 20.109 1 63.69 326 THR B N 1
ATOM 5081 C CA . THR B 1 326 ? 1.59 -2.787 21.125 1 63.69 326 THR B CA 1
ATOM 5082 C C . THR B 1 326 ? 1.525 -4.301 20.938 1 63.69 326 THR B C 1
ATOM 5084 O O . THR B 1 326 ? 1.184 -4.781 19.859 1 63.69 326 THR B O 1
ATOM 5087 N N . THR B 1 327 ? 2.473 -4.961 21.484 1 55.09 327 THR B N 1
ATOM 5088 C CA . THR B 1 327 ? 2.488 -6.418 21.547 1 55.09 327 THR B CA 1
ATOM 5089 C C . THR B 1 327 ? 1.161 -6.953 22.062 1 55.09 327 THR B C 1
ATOM 5091 O O . THR B 1 327 ? 0.416 -6.234 22.734 1 55.09 327 THR B O 1
ATOM 5094 N N . THR B 1 328 ? 0.645 -8.227 21.562 1 49.81 328 THR B N 1
ATOM 5095 C CA . THR B 1 328 ? -0.52 -9.039 21.906 1 49.81 328 THR B CA 1
ATOM 5096 C C . THR B 1 328 ? -0.846 -8.922 23.391 1 49.81 328 THR B C 1
ATOM 5098 O O . THR B 1 328 ? -1.86 -9.453 23.844 1 49.81 328 THR B O 1
ATOM 5101 N N . ASP B 1 329 ? 0.021 -8.469 24.188 1 42.22 329 ASP B N 1
ATOM 5102 C CA . ASP B 1 329 ? -0.39 -8.758 25.547 1 42.22 329 ASP B CA 1
ATOM 5103 C C . ASP B 1 329 ? -1.669 -8.008 25.906 1 42.22 329 ASP B C 1
ATOM 5105 O O . ASP B 1 329 ? -2.406 -8.422 26.812 1 42.22 329 ASP B O 1
ATOM 5109 N N . SER B 1 330 ? -1.711 -6.781 25.672 1 42.12 330 SER B N 1
ATOM 5110 C CA . SER B 1 330 ? -2.871 -6.117 26.25 1 42.12 330 SER B CA 1
ATOM 5111 C C . SER B 1 330 ? -4.109 -6.305 25.391 1 42.12 330 SER B C 1
ATOM 5113 O O . SER B 1 330 ? -4.676 -5.332 24.891 1 42.12 330 SER B O 1
ATOM 5115 N N . GLU B 1 331 ? -4.207 -7.289 24.719 1 42.09 331 GLU B N 1
ATOM 5116 C CA . GLU B 1 331 ? -5.32 -7.566 23.797 1 42.09 331 GLU B CA 1
ATOM 5117 C C . GLU B 1 331 ? -6.66 -7.402 24.516 1 42.09 331 GLU B C 1
ATOM 5119 O O . GLU B 1 331 ? -7.031 -8.227 25.344 1 42.09 331 GLU B O 1
ATOM 5124 N N . GLU B 1 332 ? -7.078 -6.289 24.828 1 41.91 332 GLU B N 1
ATOM 5125 C CA . GLU B 1 332 ? -8.508 -6.223 25.094 1 41.91 332 GLU B CA 1
ATOM 5126 C C . GLU B 1 332 ? -9.305 -6.887 23.969 1 41.91 332 GLU B C 1
ATOM 5128 O O . GLU B 1 332 ? -9.148 -6.539 22.797 1 41.91 332 GLU B O 1
ATOM 5133 N N . THR B 1 333 ? -9.719 -8.164 24.156 1 38.97 333 THR B N 1
ATOM 5134 C CA . THR B 1 333 ? -10.57 -9.016 23.344 1 38.97 333 THR B CA 1
ATOM 5135 C C . THR B 1 333 ? -11.711 -8.211 22.719 1 38.97 333 THR B C 1
ATOM 5137 O O . THR B 1 333 ? -12.578 -7.703 23.438 1 38.97 333 THR B O 1
ATOM 5140 N N . THR B 1 334 ? -11.523 -7.531 21.703 1 43.38 334 THR B N 1
ATOM 5141 C CA . THR B 1 334 ? -12.703 -7.121 20.953 1 43.38 334 THR B CA 1
ATOM 5142 C C . THR B 1 334 ? -13.555 -8.328 20.578 1 43.38 334 THR B C 1
ATOM 5144 O O . THR B 1 334 ? -13.133 -9.18 19.781 1 43.38 334 THR B O 1
ATOM 5147 N N . THR B 1 335 ? -14.398 -8.844 21.453 1 38.28 335 THR B N 1
ATOM 5148 C CA . THR B 1 335 ? -15.367 -9.898 21.188 1 38.28 335 THR B CA 1
ATOM 5149 C C . THR B 1 335 ? -16.281 -9.531 20.031 1 38.28 335 THR B C 1
ATOM 5151 O O . THR B 1 335 ? -17.094 -8.617 20.141 1 38.28 335 THR B O 1
ATOM 5154 N N . PHE B 1 336 ? -15.82 -9.797 18.859 1 39.19 336 PHE B N 1
ATOM 5155 C CA . PHE B 1 336 ? -16.75 -9.711 17.734 1 39.19 336 PHE B CA 1
ATOM 5156 C C . PHE B 1 336 ? -17.875 -10.742 17.891 1 39.19 336 PHE B C 1
ATOM 5158 O O . PHE B 1 336 ? -17.609 -11.93 18.047 1 39.19 336 PHE B O 1
ATOM 5165 N N . PHE B 1 337 ? -19.062 -10.445 18.422 1 38.84 337 PHE B N 1
ATOM 5166 C CA . PHE B 1 337 ? -20.219 -11.297 18.672 1 38.84 337 PHE B CA 1
ATOM 5167 C C . PHE B 1 337 ? -20.5 -12.203 17.484 1 38.84 337 PHE B C 1
ATOM 5169 O O . PHE B 1 337 ? -20.609 -11.727 16.344 1 38.84 337 PHE B O 1
ATOM 5176 N N . GLU B 1 338 ? -20.125 -13.469 17.609 1 36.53 338 GLU B N 1
ATOM 5177 C CA . GLU B 1 338 ? -20.625 -14.523 16.734 1 36.53 338 GLU B CA 1
ATOM 5178 C C . GLU B 1 338 ? -22.156 -14.453 16.609 1 36.53 338 GLU B C 1
ATOM 5180 O O . GLU B 1 338 ? -22.844 -14.133 17.578 1 36.53 338 GLU B O 1
ATOM 5185 N N . LYS B 1 339 ? -22.797 -14.609 15.445 1 34.97 339 LYS B N 1
ATOM 5186 C CA . LYS B 1 339 ? -24.234 -14.758 15.211 1 34.97 339 LYS B CA 1
ATOM 5187 C C . L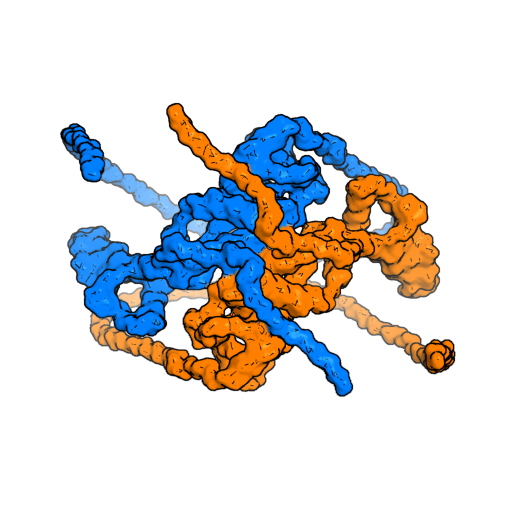YS B 1 339 ? -24.844 -15.797 16.156 1 34.97 339 LYS B C 1
ATOM 5189 O O . LYS B 1 339 ? -24.344 -16.922 16.25 1 34.97 339 LYS B O 1
ATOM 5194 N N . LEU B 1 340 ? -25.688 -15.453 17.156 1 29.02 340 LEU B N 1
ATOM 5195 C CA . LEU B 1 340 ? -26.562 -16.422 17.812 1 29.02 340 LEU B CA 1
ATOM 5196 C C . LEU B 1 340 ? -27.344 -17.234 16.797 1 29.02 340 LEU B C 1
ATOM 5198 O O . LEU B 1 340 ? -27.953 -16.672 15.875 1 29.02 340 LEU B O 1
ATOM 5202 N N . PRO B 1 341 ? -27.078 -18.516 16.656 1 30.34 341 PRO B N 1
ATOM 5203 C CA . PRO B 1 341 ? -28.016 -19.344 15.898 1 30.34 341 PRO B CA 1
ATOM 5204 C C . PRO B 1 341 ? -29.469 -19.062 16.266 1 30.34 341 PRO B C 1
ATOM 5206 O O . PRO B 1 341 ? -29.797 -18.906 17.438 1 30.34 341 PRO B O 1
ATOM 5209 N N . GLU B 1 342 ? -30.219 -18.281 15.469 1 28.39 342 GLU B N 1
ATOM 5210 C CA . GLU B 1 342 ? -31.656 -18.312 15.68 1 28.39 342 GLU B CA 1
ATOM 5211 C C . GLU B 1 342 ? -32.125 -19.719 16.031 1 28.39 342 GLU B C 1
ATOM 5213 O O . GLU B 1 342 ? -31.828 -20.688 15.328 1 28.39 342 GLU B O 1
ATOM 5218 N N . GLN B 1 343 ? -32.531 -20.016 17.25 1 23.84 343 GLN B N 1
ATOM 5219 C CA . GLN B 1 343 ? -33.469 -21.109 17.469 1 23.84 343 GLN B CA 1
ATOM 5220 C C . GLN B 1 343 ? -34.688 -20.969 16.562 1 23.84 343 GLN B C 1
ATOM 5222 O O . GLN B 1 343 ? -35.219 -19.875 16.406 1 23.84 343 GLN B O 1
#